Protein AF-A0A1Z4LHR1-F1 (afdb_monomer_lite)

Foldseek 3Di:
DFDDPPVFWTFDAFPADDLFWTKTWTFRPVDPVRAIKIKIKGDPPQPAVLSVVLVVVQLVLLVLLADDPQEWHFDDWDDDPNMTMTITHDFAFAFQVVVLAAPAADDPVVLLQLLLLVLVVLLSSVVSVAAQLADDRRQWGQHPPPRGTHGHDRPSPQVCCQFDQPSVNDGHGFQRDHPPQLQAVCSSVVNDAQLRNLQSSLQVSLSNFQSHHNVRFDADPPQRQTDRPVSGDDDPQVVVLSSQSNGNDSVSHDRHSVVSSVSSVVVVPPDDDDDDDDDDDDDDDDDDDDDDDDDDDDDDDDDDDDDDDDDDDDDDDDDDDDDDDDDDDDDDDDDDDDDDDDDDDDDDDDDDDDDDDDDDDDDDPPPPDPLADLVAADEFEEEAAPQCVRLLVVLQVVVCVVPVSYHYHYYYPYHVVQLVCQLVVVGQWGKALADDDPVSQVSRPLGKAWAQLFKFFWFKFAAAPPPQAFEAELVRVLCVQLVNDFAQVPPRRCVRPVPDDTDRDTEAEEEAPDQHRSQQLVLLLSLVSDVCSCVPQRGGSDTDGNHHDHFHHLVRSLVCRHVDHNYIYIHTQLSCVVSVTRTYQYQAPVRAGEDGALVLQCVQQVPDDQDLSRGDRQRGGDDRHHDGGMTTMTMMHGLEDPRQSSLQSQLVSLLSSLAVSLVCQRVSRIHRDDPVSSVSSLVSSCSSHPSNRRDDDDD

Structure (mmCIF, N/CA/C/O backbone):
data_AF-A0A1Z4LHR1-F1
#
_entry.id   AF-A0A1Z4LHR1-F1
#
loop_
_atom_site.group_PDB
_atom_site.id
_atom_site.type_symbol
_atom_site.label_atom_id
_atom_site.label_alt_id
_atom_site.label_comp_id
_atom_site.label_asym_id
_atom_site.label_entity_id
_atom_site.label_seq_id
_atom_site.pdbx_PDB_ins_code
_atom_site.Cartn_x
_atom_site.Cartn_y
_atom_site.Cartn_z
_atom_site.occupancy
_atom_site.B_iso_or_equiv
_atom_site.auth_seq_id
_atom_site.auth_comp_id
_atom_site.auth_asym_id
_atom_site.auth_atom_id
_atom_site.pdbx_PDB_model_num
ATOM 1 N N . MET A 1 1 ? -17.992 -17.260 28.836 1.00 47.03 1 MET A N 1
ATOM 2 C CA . MET A 1 1 ? -17.401 -18.471 29.444 1.00 47.03 1 MET A CA 1
ATOM 3 C C . MET A 1 1 ? -15.898 -18.285 29.446 1.00 47.03 1 MET A C 1
ATOM 5 O O . MET A 1 1 ? -15.394 -17.711 28.490 1.00 47.03 1 MET A O 1
ATOM 9 N N . VAL A 1 2 ? -15.216 -18.661 30.526 1.00 59.09 2 VAL A N 1
ATOM 10 C CA . VAL A 1 2 ? -13.750 -18.605 30.594 1.00 59.09 2 VAL A CA 1
ATOM 11 C C . VAL A 1 2 ? -13.215 -19.824 29.848 1.00 59.09 2 VAL A C 1
ATOM 13 O O . VAL A 1 2 ? -13.623 -20.942 30.155 1.00 59.09 2 VAL A O 1
ATOM 16 N N . THR A 1 3 ? -12.370 -19.612 28.843 1.00 84.75 3 THR A N 1
ATOM 17 C CA . THR A 1 3 ? -11.757 -20.707 28.082 1.00 84.75 3 THR A CA 1
ATOM 18 C C . THR A 1 3 ? -10.528 -21.199 28.838 1.00 84.75 3 THR A C 1
ATOM 20 O O . THR A 1 3 ? -9.599 -20.426 29.081 1.00 84.75 3 THR A O 1
ATOM 23 N N . THR A 1 4 ? -10.515 -22.475 29.216 1.00 90.69 4 THR A N 1
ATOM 24 C CA . THR A 1 4 ? -9.356 -23.125 29.840 1.00 90.69 4 THR A CA 1
ATOM 25 C C . THR A 1 4 ? -8.758 -24.116 28.855 1.00 90.69 4 THR A C 1
ATOM 27 O O . THR A 1 4 ? -9.409 -25.095 28.511 1.00 90.69 4 THR A O 1
ATOM 30 N N . LEU A 1 5 ? -7.521 -23.867 28.431 1.00 92.44 5 LEU A N 1
ATOM 31 C CA . LEU A 1 5 ? -6.803 -24.719 27.487 1.00 92.44 5 LEU A CA 1
ATOM 32 C C . LEU A 1 5 ? -6.092 -25.843 28.235 1.00 92.44 5 LEU A C 1
ATOM 34 O O . LEU A 1 5 ? -5.434 -25.585 29.255 1.00 92.44 5 LEU A O 1
ATOM 38 N N . VAL A 1 6 ? -6.235 -27.076 27.747 1.00 92.44 6 VAL A N 1
ATOM 39 C CA . VAL A 1 6 ? -5.680 -28.320 28.315 1.00 92.44 6 VAL A CA 1
ATOM 40 C C . VAL A 1 6 ? -5.879 -28.454 29.832 1.00 92.44 6 VAL A C 1
ATOM 42 O O . VAL A 1 6 ? -5.035 -28.994 30.548 1.00 92.44 6 VAL A O 1
ATOM 45 N N . GLY A 1 7 ? -6.976 -27.893 30.355 1.00 91.25 7 GLY A N 1
ATOM 46 C CA . GLY A 1 7 ? -7.283 -27.858 31.790 1.00 91.25 7 GLY A CA 1
ATOM 47 C C . GLY A 1 7 ? -6.279 -27.083 32.661 1.00 91.25 7 GLY A C 1
ATOM 48 O O . GLY A 1 7 ? -6.343 -27.186 33.884 1.00 91.25 7 GLY A O 1
ATOM 49 N N . ARG A 1 8 ? -5.349 -26.321 32.065 1.00 95.81 8 ARG A N 1
ATOM 50 C CA . ARG A 1 8 ? -4.222 -25.679 32.766 1.00 95.81 8 ARG A CA 1
ATOM 51 C C . ARG A 1 8 ? -4.086 -24.185 32.510 1.00 95.81 8 ARG A C 1
ATOM 53 O O . ARG A 1 8 ? -3.710 -23.461 33.428 1.00 95.81 8 ARG A O 1
ATOM 60 N N . TYR A 1 9 ? -4.339 -23.717 31.293 1.00 96.88 9 TYR A N 1
ATOM 61 C CA . TYR A 1 9 ? -4.127 -22.315 30.938 1.00 96.88 9 TYR A CA 1
ATOM 62 C C . TYR A 1 9 ? -5.469 -21.606 30.809 1.00 96.88 9 TYR A C 1
ATOM 64 O O . TYR A 1 9 ? -6.194 -21.782 29.835 1.00 96.88 9 TYR A O 1
ATOM 72 N N . GLU A 1 10 ? -5.817 -20.817 31.819 1.00 96.56 10 GLU A N 1
ATOM 73 C CA . GLU A 1 10 ? -7.047 -20.034 31.852 1.00 96.56 10 GLU A CA 1
ATOM 74 C C . GLU A 1 10 ? -6.847 -18.723 31.084 1.00 96.56 10 GLU A C 1
ATOM 76 O O . GLU A 1 10 ? -6.114 -17.845 31.544 1.00 96.56 10 GLU A O 1
ATOM 81 N N . VAL A 1 11 ? -7.472 -18.585 29.911 1.00 95.00 11 VAL A N 1
ATOM 82 C CA . VAL A 1 11 ? -7.367 -17.379 29.079 1.00 95.00 11 VAL A CA 1
ATOM 83 C C . VAL A 1 11 ? -8.087 -16.217 29.759 1.00 95.00 11 VAL A C 1
ATOM 85 O O . VAL A 1 11 ? -9.282 -16.289 30.044 1.00 95.00 11 VAL A O 1
ATOM 88 N N . THR A 1 12 ? -7.362 -15.124 29.993 1.00 92.25 12 THR A N 1
ATOM 89 C CA . THR A 1 12 ? -7.877 -13.936 30.685 1.00 92.25 12 THR A CA 1
ATOM 90 C C . THR A 1 12 ? -8.167 -12.779 29.739 1.00 92.25 12 THR A C 1
ATOM 92 O O . THR A 1 12 ? -9.112 -12.028 29.973 1.00 92.25 12 THR A O 1
ATOM 95 N N . GLN A 1 13 ? -7.371 -12.616 28.680 1.00 89.88 13 GLN A N 1
ATOM 96 C CA . GLN A 1 13 ? -7.491 -11.495 27.750 1.00 89.88 13 GLN A CA 1
ATOM 97 C C . GLN A 1 13 ? -6.881 -11.844 26.388 1.00 89.88 13 GLN A C 1
ATOM 99 O O . GLN A 1 13 ? -5.883 -12.551 26.313 1.00 89.88 13 GLN A O 1
ATOM 104 N N . THR A 1 14 ? -7.431 -11.303 25.300 1.00 88.69 14 THR A N 1
ATOM 105 C CA . THR A 1 14 ? -6.747 -11.305 23.994 1.00 88.69 14 THR A CA 1
ATOM 106 C C . THR A 1 14 ? -5.782 -10.119 23.932 1.00 88.69 14 THR A C 1
ATOM 108 O O . THR A 1 14 ? -6.211 -8.980 24.106 1.00 88.69 14 THR A O 1
ATOM 111 N N . LEU A 1 15 ? -4.489 -10.374 23.715 1.00 77.69 15 LEU A N 1
ATOM 112 C CA . LEU A 1 15 ? -3.447 -9.339 23.623 1.00 77.69 15 LEU A CA 1
ATOM 113 C C . LEU A 1 15 ? -3.298 -8.781 22.202 1.00 77.69 15 LEU A C 1
ATOM 115 O O . LEU A 1 15 ? -2.866 -7.646 22.030 1.00 77.69 15 LEU A O 1
ATOM 119 N N . GLY A 1 16 ? -3.658 -9.567 21.188 1.00 70.94 16 GLY A N 1
ATOM 120 C CA . GLY A 1 16 ? -3.578 -9.181 19.782 1.00 70.94 16 GLY A CA 1
ATOM 121 C C . GLY A 1 16 ? -3.534 -10.403 18.869 1.00 70.94 16 GLY A C 1
ATOM 122 O O . GLY A 1 16 ? -3.797 -11.522 19.302 1.00 70.94 16 GLY A O 1
ATOM 123 N N . GLY A 1 17 ? -3.194 -10.211 17.597 1.00 61.56 17 GLY A N 1
ATOM 124 C CA . GLY A 1 17 ? -3.013 -11.322 16.665 1.00 61.56 17 GLY A CA 1
ATOM 125 C C . GLY A 1 17 ? -2.578 -10.859 15.280 1.00 61.56 17 GLY A C 1
ATOM 126 O O . GLY A 1 17 ? -3.070 -9.856 14.770 1.00 61.56 17 GLY A O 1
ATOM 127 N N . GLY A 1 18 ? -1.649 -11.598 14.675 1.00 56.09 18 GLY A N 1
ATOM 128 C CA . GLY A 1 18 ? -1.253 -11.410 13.280 1.00 56.09 18 GLY A CA 1
ATOM 129 C C . GLY A 1 18 ? -2.184 -12.148 12.311 1.00 56.09 18 GLY A C 1
ATOM 130 O O . GLY A 1 18 ? -3.226 -12.691 12.697 1.00 56.09 18 GLY A O 1
ATOM 131 N N . GLY A 1 19 ? -1.775 -12.221 11.040 1.00 53.41 19 GLY A N 1
ATOM 132 C CA . GLY A 1 19 ? -2.519 -12.939 9.995 1.00 53.41 19 GLY A CA 1
ATOM 133 C C . GLY A 1 19 ? -2.696 -14.442 10.256 1.00 53.41 19 GLY A C 1
ATOM 134 O O . GLY A 1 19 ? -3.672 -15.018 9.795 1.00 53.41 19 GLY A O 1
ATOM 135 N N . PHE A 1 20 ? -1.812 -15.065 11.048 1.00 67.75 20 PHE A N 1
ATOM 136 C CA . PHE A 1 20 ? -1.759 -16.529 11.207 1.00 67.75 20 PHE A CA 1
ATOM 137 C C . PHE A 1 20 ? -1.964 -17.021 12.642 1.00 67.75 20 PHE A C 1
ATOM 139 O O . PHE A 1 20 ? -2.327 -18.176 12.829 1.00 67.75 20 PHE A O 1
ATOM 146 N N . ALA A 1 21 ? -1.787 -16.167 13.653 1.00 78.81 21 ALA A N 1
ATOM 147 C CA . ALA A 1 21 ? -1.918 -16.549 15.058 1.00 78.81 21 ALA A CA 1
ATOM 148 C C . ALA A 1 21 ? -2.641 -15.474 15.878 1.00 78.81 21 ALA A C 1
ATOM 150 O O . ALA A 1 21 ? -2.547 -14.281 15.578 1.00 78.81 21 ALA A O 1
ATOM 151 N N . ILE A 1 22 ? -3.350 -15.914 16.913 1.00 82.38 22 ILE A N 1
ATOM 152 C CA . ILE A 1 22 ? -3.988 -15.085 17.936 1.00 82.38 22 ILE A CA 1
ATOM 153 C C . ILE A 1 22 ? -3.164 -15.221 19.215 1.00 82.38 22 ILE A C 1
ATOM 155 O O . ILE A 1 22 ? -2.778 -16.325 19.588 1.00 82.38 22 ILE A O 1
ATOM 159 N N . THR A 1 23 ? -2.888 -14.109 19.884 1.00 88.81 23 THR A N 1
ATOM 160 C CA . THR A 1 23 ? -2.094 -14.069 21.112 1.00 88.81 23 THR A CA 1
ATOM 161 C C . THR A 1 23 ? -2.987 -13.698 22.287 1.00 88.81 23 THR A C 1
ATOM 163 O O . THR A 1 23 ? -3.640 -12.652 22.291 1.00 88.81 23 THR A O 1
ATOM 166 N N . TYR A 1 24 ? -2.974 -14.531 23.318 1.00 93.69 24 TYR A N 1
ATOM 167 C CA . TYR A 1 24 ? -3.728 -14.364 24.549 1.00 93.69 24 TYR A CA 1
ATOM 168 C C . TYR A 1 24 ? -2.804 -14.187 25.750 1.00 93.69 24 TYR A C 1
ATOM 170 O O . TYR A 1 24 ? -1.696 -14.718 25.796 1.00 93.69 24 TYR A O 1
ATOM 178 N N . LEU A 1 25 ? -3.308 -13.483 26.754 1.00 95.12 25 LEU A N 1
ATOM 179 C CA . LEU A 1 25 ? -2.841 -13.557 28.125 1.00 95.12 25 LEU A CA 1
ATOM 180 C C . LEU A 1 25 ? -3.617 -14.674 28.825 1.00 95.12 25 LEU A C 1
ATOM 182 O O . LEU A 1 25 ? -4.843 -14.744 28.709 1.00 95.12 25 LEU A O 1
ATOM 186 N N . ALA A 1 26 ? -2.914 -15.529 29.558 1.00 96.88 26 ALA A N 1
ATOM 187 C CA . ALA A 1 26 ? -3.519 -16.605 30.330 1.00 96.88 26 ALA A CA 1
ATOM 188 C C . ALA A 1 26 ? -2.854 -16.761 31.702 1.00 96.88 26 ALA A C 1
ATOM 190 O O . ALA A 1 26 ? -1.728 -16.313 31.918 1.00 96.88 26 ALA A O 1
ATOM 191 N N . ARG A 1 27 ? -3.542 -17.417 32.637 1.00 96.88 27 ARG A N 1
ATOM 192 C CA . ARG A 1 27 ? -2.988 -17.859 33.926 1.00 96.88 27 ARG A CA 1
ATOM 193 C C . ARG A 1 27 ? -2.750 -19.360 33.895 1.00 96.88 27 ARG A C 1
ATOM 195 O O . ARG A 1 27 ? -3.648 -20.114 33.533 1.00 96.88 27 ARG A O 1
ATOM 202 N N . ASP A 1 28 ? -1.577 -19.801 34.334 1.00 96.88 28 ASP A N 1
ATOM 203 C CA . ASP A 1 28 ? -1.317 -21.223 34.577 1.00 96.88 28 ASP A CA 1
ATOM 204 C C . ASP A 1 28 ? -1.930 -21.637 35.923 1.00 96.88 28 ASP A C 1
ATOM 206 O O . ASP A 1 28 ? -1.317 -21.468 36.977 1.00 96.88 28 ASP A O 1
ATOM 210 N N . ILE A 1 29 ? -3.160 -22.152 35.906 1.00 96.25 29 ILE A N 1
ATOM 211 C CA . ILE A 1 29 ? -3.931 -22.453 37.123 1.00 96.25 29 ILE A CA 1
ATOM 212 C C . ILE A 1 29 ? -3.439 -23.696 37.876 1.00 96.25 29 ILE A C 1
ATOM 214 O O . ILE A 1 29 ? -3.875 -23.922 39.005 1.00 96.25 29 ILE A O 1
ATOM 218 N N . MET A 1 30 ? -2.526 -24.474 37.283 1.00 95.12 30 MET A N 1
ATOM 219 C CA . MET A 1 30 ? -1.941 -25.664 37.911 1.00 95.12 30 MET A CA 1
ATOM 220 C C . MET A 1 30 ? -0.725 -25.331 38.782 1.00 95.12 30 MET A C 1
ATOM 222 O O . MET A 1 30 ? -0.339 -26.133 39.632 1.00 95.12 30 MET A O 1
ATOM 226 N N . GLN A 1 31 ? -0.121 -24.153 38.607 1.00 92.25 31 GLN A N 1
ATOM 227 C CA . GLN A 1 31 ? 0.936 -23.677 39.496 1.00 92.25 31 GLN A CA 1
ATOM 228 C C . GLN A 1 31 ? 0.345 -22.939 40.711 1.00 92.25 31 GLN A C 1
ATOM 230 O O . GLN A 1 31 ? -0.570 -22.130 40.540 1.00 92.25 31 GLN A O 1
ATOM 235 N N . PRO A 1 32 ? 0.890 -23.119 41.934 1.00 93.31 32 PRO A N 1
ATOM 236 C CA . PRO A 1 32 ? 0.360 -22.476 43.142 1.00 93.31 32 PRO A CA 1
ATOM 237 C C . PRO A 1 32 ? 0.268 -20.947 43.057 1.00 93.31 32 PRO A C 1
ATOM 239 O O . PRO A 1 32 ? -0.684 -20.354 43.558 1.00 93.31 32 PRO A O 1
ATOM 242 N N . SER A 1 33 ? 1.244 -20.310 42.405 1.00 93.50 33 SER A N 1
ATOM 243 C CA . SER A 1 33 ? 1.299 -18.855 42.219 1.00 93.50 33 SER A CA 1
ATOM 244 C C . SER A 1 33 ? 0.379 -18.338 41.111 1.00 93.50 33 SER A C 1
ATOM 246 O O . SER A 1 33 ? 0.192 -17.128 41.007 1.00 93.50 33 SER A O 1
ATOM 248 N N . LYS A 1 34 ? -0.193 -19.231 40.291 1.00 95.31 34 LYS A N 1
ATOM 249 C CA . LYS A 1 34 ? -1.009 -18.911 39.112 1.00 95.31 34 LYS A CA 1
ATOM 250 C C . LYS A 1 34 ? -0.374 -17.836 38.215 1.00 95.31 34 LYS A C 1
ATOM 252 O O . LYS A 1 34 ? -1.007 -16.803 37.967 1.00 95.31 34 LYS A O 1
ATOM 257 N N . PRO A 1 35 ? 0.883 -18.033 37.771 1.00 96.25 35 PRO A N 1
ATOM 258 C CA . PRO A 1 35 ? 1.620 -17.020 37.036 1.00 96.25 35 PRO A CA 1
ATOM 259 C C . PRO A 1 35 ? 0.938 -16.712 35.701 1.00 96.25 35 PRO A C 1
ATOM 261 O O . PRO A 1 35 ? 0.300 -17.577 35.090 1.00 96.25 35 PRO A O 1
ATOM 264 N N . LEU A 1 36 ? 1.090 -15.467 35.251 1.00 96.75 36 LEU A N 1
ATOM 265 C CA . LEU A 1 36 ? 0.673 -15.063 33.914 1.00 96.75 36 LEU A CA 1
ATOM 266 C C . LEU A 1 36 ? 1.625 -15.648 32.866 1.00 96.75 36 LEU A C 1
ATOM 268 O O . LEU A 1 36 ? 2.833 -15.740 33.074 1.00 96.75 36 LEU A O 1
ATOM 272 N N . CYS A 1 37 ? 1.063 -16.016 31.724 1.00 96.81 37 CYS A N 1
ATOM 273 C CA . CYS A 1 37 ? 1.776 -16.504 30.554 1.00 96.81 37 CYS A CA 1
ATOM 274 C C . CYS A 1 37 ? 1.120 -15.963 29.283 1.00 96.81 37 CYS A C 1
ATOM 276 O O . CYS A 1 37 ? -0.039 -15.535 29.289 1.00 96.81 37 CYS A O 1
ATOM 278 N N . VAL A 1 38 ? 1.875 -15.969 28.191 1.00 95.62 38 VAL A N 1
ATOM 279 C CA . VAL A 1 38 ? 1.365 -15.638 26.863 1.00 95.62 38 VAL A CA 1
ATOM 280 C C . VAL A 1 38 ? 1.083 -16.937 26.130 1.00 95.62 38 VAL A C 1
ATOM 282 O O . VAL A 1 38 ? 1.958 -17.793 26.034 1.00 95.62 38 VAL A O 1
ATOM 285 N N . VAL A 1 39 ? -0.126 -17.073 25.598 1.00 95.00 39 VAL A N 1
ATOM 286 C CA . VAL A 1 39 ? -0.531 -18.203 24.763 1.00 95.00 39 VAL A CA 1
ATOM 287 C C . VAL A 1 39 ? -0.716 -17.705 23.342 1.00 95.00 39 VAL A C 1
ATOM 289 O O . VAL A 1 39 ? -1.621 -16.922 23.068 1.00 95.00 39 VAL A O 1
ATOM 292 N N . LYS A 1 40 ? 0.119 -18.169 22.423 1.00 91.56 40 LYS A N 1
ATOM 293 C CA . LYS A 1 40 ? -0.097 -18.000 20.989 1.00 91.56 40 LYS A CA 1
ATOM 294 C C . LYS A 1 40 ? -0.853 -19.209 20.470 1.00 91.56 40 LYS A C 1
ATOM 296 O O . LYS A 1 40 ? -0.412 -20.332 20.675 1.00 91.56 40 LYS A O 1
ATOM 301 N N . GLN A 1 41 ? -1.965 -18.976 19.797 1.00 91.19 41 GLN A N 1
ATOM 302 C CA . GLN A 1 41 ? -2.765 -19.982 19.113 1.00 91.19 41 GLN A CA 1
ATOM 303 C C . GLN A 1 41 ? -2.626 -19.768 17.610 1.00 91.19 41 GLN A C 1
ATOM 305 O O . GLN A 1 41 ? -2.901 -18.668 17.126 1.00 91.19 41 GLN A O 1
ATOM 310 N N . LEU A 1 42 ? -2.264 -20.801 16.855 1.00 86.31 42 LEU A N 1
ATOM 311 C CA . LEU A 1 42 ? -2.423 -20.770 15.406 1.00 86.31 42 LEU A CA 1
ATOM 312 C C . LEU A 1 42 ? -3.918 -20.661 15.075 1.00 86.31 42 LEU A C 1
ATOM 314 O O . LEU A 1 42 ? -4.721 -21.415 15.620 1.00 86.31 42 LEU A O 1
ATOM 318 N N . ARG A 1 43 ? -4.307 -19.708 14.219 1.00 79.25 43 ARG A N 1
ATOM 319 C CA . ARG A 1 43 ? -5.723 -19.460 13.910 1.00 79.25 43 ARG A CA 1
ATOM 320 C C . ARG A 1 43 ? -6.418 -20.763 13.467 1.00 79.25 43 ARG A C 1
ATOM 322 O O . ARG A 1 43 ? -5.846 -21.481 12.645 1.00 79.25 43 ARG A O 1
ATOM 329 N N . PRO A 1 44 ? -7.649 -21.032 13.940 1.00 69.38 44 PRO A N 1
ATOM 330 C CA . PRO A 1 44 ? -8.417 -22.192 13.495 1.00 69.38 44 PRO A CA 1
ATOM 331 C C . PRO A 1 44 ? -8.542 -22.242 11.964 1.00 69.38 44 PRO A C 1
ATOM 333 O O . PRO A 1 44 ? -8.632 -21.196 11.315 1.00 69.38 44 PRO A O 1
ATOM 336 N N . ASN A 1 45 ? -8.565 -23.451 11.393 1.00 65.50 45 ASN A N 1
ATOM 337 C CA . ASN A 1 45 ? -8.615 -23.734 9.947 1.00 65.50 45 ASN A CA 1
ATOM 338 C C . ASN A 1 45 ? -7.339 -23.395 9.144 1.00 65.50 45 ASN A C 1
ATOM 340 O O . ASN A 1 45 ? -7.349 -23.461 7.913 1.00 65.50 45 ASN A O 1
ATOM 344 N N . GLN A 1 46 ? -6.223 -23.067 9.803 1.00 68.56 46 GLN A N 1
ATOM 345 C CA . GLN A 1 46 ? -4.912 -22.928 9.157 1.00 68.56 46 GLN A CA 1
ATOM 346 C C . GLN A 1 46 ? -4.203 -24.286 9.058 1.00 68.56 46 GLN A C 1
ATOM 348 O O . GLN A 1 46 ? -3.291 -24.591 9.821 1.00 68.56 46 GLN A O 1
ATOM 353 N N . ASN A 1 47 ? -4.607 -25.099 8.082 1.00 69.31 47 ASN A N 1
ATOM 354 C CA . ASN A 1 47 ? -4.138 -26.489 7.960 1.00 69.31 47 ASN A CA 1
ATOM 355 C C . ASN A 1 47 ? -2.948 -26.659 7.008 1.00 69.31 47 ASN A C 1
ATOM 357 O O . ASN A 1 47 ? -2.519 -27.773 6.713 1.00 69.31 47 ASN A O 1
ATOM 361 N N . HIS A 1 48 ? -2.427 -25.556 6.477 1.00 71.12 48 HIS A N 1
ATOM 362 C CA . HIS A 1 48 ? -1.384 -25.622 5.476 1.00 71.12 48 HIS A CA 1
ATOM 363 C C . HIS A 1 48 ? -0.047 -26.082 6.103 1.00 71.12 48 HIS A C 1
ATOM 365 O O . HIS A 1 48 ? 0.446 -25.400 7.007 1.00 71.12 48 HIS A O 1
ATOM 371 N N . PRO A 1 49 ? 0.608 -27.155 5.604 1.00 75.62 49 PRO A N 1
ATOM 372 C CA . PRO A 1 49 ? 1.797 -27.736 6.237 1.00 75.62 49 PRO A CA 1
ATOM 373 C C . PRO A 1 49 ? 2.920 -26.735 6.511 1.00 75.62 49 PRO A C 1
ATOM 375 O O . PRO A 1 49 ? 3.508 -26.747 7.585 1.00 75.62 49 PRO A O 1
ATOM 378 N N . ARG A 1 50 ? 3.167 -25.787 5.594 1.00 69.00 50 ARG A N 1
ATOM 379 C CA . ARG A 1 50 ? 4.195 -24.753 5.821 1.00 69.00 50 ARG A CA 1
ATOM 380 C C . ARG A 1 50 ? 3.854 -23.838 6.999 1.00 69.00 50 ARG A C 1
ATOM 382 O O . ARG A 1 50 ? 4.763 -23.411 7.694 1.00 69.00 50 ARG A O 1
ATOM 389 N N . VAL A 1 51 ? 2.576 -23.522 7.224 1.00 70.31 51 VAL A N 1
ATOM 390 C CA . VAL A 1 51 ? 2.155 -22.662 8.346 1.00 70.31 51 VAL A CA 1
ATOM 391 C C . VAL A 1 51 ? 2.390 -23.355 9.668 1.00 70.31 51 VAL A C 1
ATOM 393 O O . VAL A 1 51 ? 2.976 -22.766 10.573 1.00 70.31 51 VAL A O 1
ATOM 396 N N . ILE A 1 52 ? 1.985 -24.618 9.728 1.00 81.81 52 ILE A N 1
ATOM 397 C CA . ILE A 1 52 ? 2.217 -25.494 10.868 1.00 81.81 52 ILE A CA 1
ATOM 398 C C . ILE A 1 52 ? 3.724 -25.609 11.135 1.00 81.81 52 ILE A C 1
ATOM 400 O O . ILE A 1 52 ? 4.162 -25.361 12.254 1.00 81.81 52 ILE A O 1
ATOM 404 N N . ASP A 1 53 ? 4.536 -25.875 10.106 1.00 81.00 53 ASP A N 1
ATOM 405 C CA . ASP A 1 53 ? 5.995 -25.951 10.229 1.00 81.00 53 ASP A CA 1
ATOM 406 C C . ASP A 1 53 ? 6.610 -24.649 10.757 1.00 81.00 53 ASP A C 1
ATOM 408 O O . ASP A 1 53 ? 7.529 -24.692 11.571 1.00 81.00 53 ASP A O 1
ATOM 412 N N . PHE A 1 54 ? 6.140 -23.480 10.311 1.00 74.19 54 PHE A N 1
ATOM 413 C CA . PHE A 1 54 ? 6.656 -22.192 10.786 1.00 74.19 54 PHE A CA 1
ATOM 414 C C . PHE A 1 54 ? 6.260 -21.886 12.224 1.00 74.19 54 PHE A C 1
ATOM 416 O O . PHE A 1 54 ? 7.093 -21.395 12.985 1.00 74.19 54 PHE A O 1
ATOM 423 N N . PHE A 1 55 ? 5.022 -22.200 12.597 1.00 83.50 55 PHE A N 1
ATOM 424 C CA . PHE A 1 55 ? 4.565 -22.082 13.974 1.00 83.50 55 PHE A CA 1
ATOM 425 C C . PHE A 1 55 ? 5.399 -22.992 14.887 1.00 83.50 55 PHE A C 1
ATOM 427 O O . PHE A 1 55 ? 6.015 -22.526 15.842 1.00 83.50 55 PHE A O 1
ATOM 434 N N . ASN A 1 56 ? 5.568 -24.260 14.505 1.00 86.56 56 ASN A N 1
ATOM 435 C CA . ASN A 1 56 ? 6.409 -25.216 15.228 1.00 86.56 56 ASN A CA 1
ATOM 436 C C . ASN A 1 56 ? 7.887 -24.789 15.280 1.00 86.56 56 ASN A C 1
ATOM 438 O O . ASN A 1 56 ? 8.560 -25.012 16.287 1.00 86.56 56 ASN A O 1
ATOM 442 N N . LYS A 1 57 ? 8.410 -24.143 14.226 1.00 85.19 57 LYS A N 1
ATOM 443 C CA . LYS A 1 57 ? 9.775 -23.587 14.217 1.00 85.19 57 LYS A CA 1
ATOM 444 C C . LYS A 1 57 ? 9.970 -22.509 15.277 1.00 85.19 57 LYS A C 1
ATOM 446 O O . LYS A 1 57 ? 11.066 -22.431 15.819 1.00 85.19 57 LYS A O 1
ATOM 451 N N . GLU A 1 58 ? 8.964 -21.689 15.578 1.00 86.38 58 GLU A N 1
ATOM 452 C CA . GLU A 1 58 ? 9.074 -20.684 16.643 1.00 86.38 58 GLU A CA 1
ATOM 453 C C . GLU A 1 58 ? 9.293 -21.356 18.006 1.00 86.38 58 GLU A C 1
ATOM 455 O O . GLU A 1 58 ? 10.248 -21.022 18.711 1.00 86.38 58 GLU A O 1
ATOM 460 N N . ALA A 1 59 ? 8.489 -22.376 18.326 1.00 89.94 59 ALA A N 1
ATOM 461 C CA . ALA A 1 59 ? 8.673 -23.181 19.533 1.00 89.94 59 ALA A CA 1
ATOM 462 C C . ALA A 1 59 ? 10.057 -23.849 19.561 1.00 89.94 59 ALA A C 1
ATOM 464 O O . ALA A 1 59 ? 10.773 -23.739 20.553 1.00 89.94 59 ALA A O 1
ATOM 465 N N . ALA A 1 60 ? 10.473 -24.467 18.450 1.00 91.25 60 ALA A N 1
ATOM 466 C CA . ALA A 1 60 ? 11.774 -25.126 18.339 1.00 91.25 60 ALA A CA 1
ATOM 467 C C . ALA A 1 60 ? 12.956 -24.150 18.492 1.00 91.25 60 ALA A C 1
ATOM 469 O O . ALA A 1 60 ? 13.995 -24.513 19.041 1.00 91.25 60 ALA A O 1
ATOM 470 N N . ILE A 1 61 ? 12.823 -22.902 18.026 1.00 91.06 61 ILE A N 1
ATOM 471 C CA . ILE A 1 61 ? 13.836 -21.858 18.227 1.00 91.06 61 ILE A CA 1
ATOM 472 C C . ILE A 1 61 ? 13.926 -21.487 19.707 1.00 91.06 61 ILE A C 1
ATOM 474 O O . ILE A 1 61 ? 15.032 -21.454 20.241 1.00 91.06 61 ILE A O 1
ATOM 478 N N . LEU A 1 62 ? 12.798 -21.238 20.378 1.00 92.50 62 LEU A N 1
ATOM 479 C CA . LEU A 1 62 ? 12.795 -20.918 21.809 1.00 92.50 62 LEU A CA 1
ATOM 480 C C . LEU A 1 62 ? 13.343 -22.079 22.649 1.00 92.50 62 LEU A C 1
ATOM 482 O O . LEU A 1 62 ? 14.142 -21.858 23.557 1.00 92.50 62 LEU A O 1
ATOM 486 N N . GLU A 1 63 ? 12.985 -23.317 22.309 1.00 93.31 63 GLU A N 1
ATOM 487 C CA . GLU A 1 63 ? 13.537 -24.521 22.933 1.00 93.31 63 GLU A CA 1
ATOM 488 C C . GLU A 1 63 ? 15.058 -24.610 22.735 1.00 93.31 63 GLU A C 1
ATOM 490 O O . GLU A 1 63 ? 15.798 -24.806 23.700 1.00 93.31 63 GLU A O 1
ATOM 495 N N . LYS A 1 64 ? 15.541 -24.382 21.505 1.00 92.88 64 LYS A N 1
ATOM 496 C CA . LYS A 1 64 ? 16.973 -24.369 21.171 1.00 92.88 64 LYS A CA 1
ATOM 497 C C . LYS A 1 64 ? 17.746 -23.276 21.914 1.00 92.88 64 LYS A C 1
ATOM 499 O O . LYS A 1 64 ? 18.890 -23.503 22.302 1.00 92.88 64 LYS A O 1
ATOM 504 N N . LEU A 1 65 ? 17.160 -22.089 22.067 1.00 92.25 65 LEU A N 1
ATOM 505 C CA . LEU A 1 65 ? 17.780 -20.953 22.758 1.00 92.25 65 LEU A CA 1
ATOM 506 C C . LEU A 1 65 ? 17.775 -21.131 24.284 1.00 92.25 65 LEU A C 1
ATOM 508 O O . LEU A 1 65 ? 18.662 -20.610 24.962 1.00 92.25 65 LEU A O 1
ATOM 512 N N . GLY A 1 66 ? 16.824 -21.897 24.822 1.00 92.06 66 GLY A N 1
ATOM 513 C CA . GLY A 1 66 ? 16.742 -22.223 26.240 1.00 92.06 66 GLY A CA 1
ATOM 514 C C . GLY A 1 66 ? 16.461 -21.004 27.122 1.00 92.06 66 GLY A C 1
ATOM 515 O O . GLY A 1 66 ? 15.758 -20.072 26.738 1.00 92.06 66 GLY A O 1
ATOM 516 N N . LYS A 1 67 ? 16.989 -21.015 28.352 1.00 92.75 67 LYS A N 1
ATOM 517 C CA . LYS A 1 67 ? 16.805 -19.910 29.306 1.00 92.75 67 LYS A CA 1
ATOM 518 C C . LYS A 1 67 ? 17.792 -18.779 29.029 1.00 92.75 67 LYS A C 1
ATOM 520 O O . LYS A 1 67 ? 19.002 -18.991 29.081 1.00 92.75 67 LYS A O 1
ATOM 525 N N . HIS A 1 68 ? 17.276 -17.567 28.846 1.00 95.19 68 HIS A N 1
ATOM 526 C CA . HIS A 1 68 ? 18.077 -16.354 28.700 1.00 95.19 68 HIS A CA 1
ATOM 527 C C . HIS A 1 68 ? 17.364 -15.161 29.366 1.00 95.19 68 HIS A C 1
ATOM 529 O O . HIS A 1 68 ? 16.155 -15.027 29.213 1.00 95.19 68 HIS A O 1
ATOM 535 N N . PRO A 1 69 ? 18.069 -14.249 30.063 1.00 93.88 69 PRO A N 1
ATOM 536 C CA . PRO A 1 69 ? 17.456 -13.148 30.827 1.00 93.88 69 PRO A CA 1
ATOM 53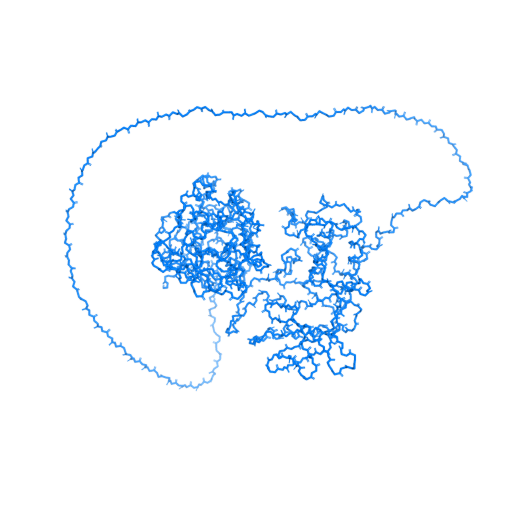7 C C . PRO A 1 69 ? 16.766 -12.053 29.990 1.00 93.88 69 PRO A C 1
ATOM 539 O O . PRO A 1 69 ? 16.340 -11.051 30.553 1.00 93.88 69 PRO A O 1
ATOM 542 N N . GLN A 1 70 ? 16.714 -12.200 28.665 1.00 96.19 70 GLN A N 1
ATOM 543 C CA . GLN A 1 70 ? 16.135 -11.238 27.713 1.00 96.19 70 GLN A CA 1
ATOM 544 C C . GLN A 1 70 ? 15.350 -11.939 26.588 1.00 96.19 70 GLN A C 1
ATOM 546 O O . GLN A 1 70 ? 15.076 -11.335 25.555 1.00 96.19 70 GLN A O 1
ATOM 551 N N . ILE A 1 71 ? 15.037 -13.229 26.746 1.00 95.88 71 ILE A N 1
ATOM 552 C CA . ILE A 1 71 ? 14.232 -14.010 25.797 1.00 95.88 71 ILE A CA 1
ATOM 553 C C . ILE A 1 71 ? 13.153 -14.718 26.620 1.00 95.88 71 ILE A C 1
ATOM 555 O O . ILE A 1 71 ? 13.516 -15.373 27.598 1.00 95.88 71 ILE A O 1
ATOM 559 N N . PRO A 1 72 ? 11.860 -14.609 26.265 1.00 94.94 72 PRO A N 1
ATOM 560 C CA . PRO A 1 72 ? 10.804 -15.313 26.983 1.00 94.94 72 PRO A CA 1
ATOM 561 C C . PRO A 1 72 ? 11.043 -16.822 26.987 1.00 94.94 72 PRO A C 1
ATOM 563 O O . PRO A 1 72 ? 11.318 -17.418 25.944 1.00 94.94 72 PRO A O 1
ATOM 566 N N . GLN A 1 73 ? 10.897 -17.461 28.146 1.00 94.69 73 GLN A N 1
ATOM 567 C CA . GLN A 1 73 ? 11.013 -18.914 28.222 1.00 94.69 73 GLN A CA 1
ATOM 568 C C . GLN A 1 73 ? 9.818 -19.607 27.536 1.00 94.69 73 GLN A C 1
ATOM 570 O O . GLN A 1 73 ? 8.667 -19.249 27.788 1.00 94.69 73 GLN A O 1
ATOM 575 N N . LEU A 1 74 ? 10.073 -20.655 26.740 1.00 95.69 74 LEU A N 1
ATOM 576 C CA . LEU A 1 74 ? 9.033 -21.596 26.303 1.00 95.69 74 LEU A CA 1
ATOM 577 C C . LEU A 1 74 ? 8.533 -22.413 27.507 1.00 95.69 74 LEU A C 1
ATOM 579 O O . LEU A 1 74 ? 9.316 -23.083 28.184 1.00 95.69 74 LEU A O 1
ATOM 583 N N . LEU A 1 75 ? 7.230 -22.352 27.780 1.00 95.38 75 LEU A N 1
ATOM 584 C CA . LEU A 1 75 ? 6.580 -23.038 28.901 1.00 95.38 75 LEU A CA 1
ATOM 585 C C . LEU A 1 75 ? 5.862 -24.316 28.463 1.00 95.38 75 LEU A C 1
ATOM 587 O O . LEU A 1 75 ? 5.879 -25.302 29.199 1.00 95.38 75 LEU A O 1
ATOM 591 N N . ALA A 1 76 ? 5.222 -24.295 27.293 1.00 95.25 76 ALA A N 1
ATOM 592 C CA . ALA A 1 76 ? 4.569 -25.459 26.705 1.00 95.25 76 ALA A CA 1
ATOM 593 C C . ALA A 1 76 ? 4.372 -25.290 25.194 1.00 95.25 76 ALA A C 1
ATOM 595 O O . ALA A 1 76 ? 4.296 -24.175 24.682 1.00 95.25 76 ALA A O 1
ATOM 596 N N . HIS A 1 77 ? 4.235 -26.414 24.500 1.00 94.94 77 HIS A N 1
ATOM 597 C CA . HIS A 1 77 ? 3.814 -26.498 23.107 1.00 94.94 77 HIS A CA 1
ATOM 598 C C . HIS A 1 77 ? 2.875 -27.702 22.986 1.00 94.94 77 HIS A C 1
ATOM 600 O O . HIS A 1 77 ? 3.252 -28.803 23.390 1.00 94.94 77 HIS A O 1
ATOM 606 N N . PHE A 1 78 ? 1.639 -27.495 22.533 1.00 94.31 78 PHE A N 1
ATOM 607 C CA . PHE A 1 78 ? 0.621 -28.549 22.502 1.00 94.31 78 PHE A CA 1
ATOM 608 C C . PHE A 1 78 ? -0.429 -28.316 21.414 1.00 94.31 78 PHE A C 1
ATOM 610 O O . PHE A 1 78 ? -0.518 -27.236 20.831 1.00 94.31 78 PHE A O 1
ATOM 617 N N . GLN A 1 79 ? -1.238 -29.346 21.173 1.00 91.56 79 GLN A N 1
ATOM 618 C CA . GLN A 1 79 ? -2.386 -29.316 20.275 1.00 91.56 79 GLN A CA 1
ATOM 619 C C . GLN A 1 79 ? -3.657 -29.663 21.060 1.00 91.56 79 GLN A C 1
ATOM 621 O O . GLN A 1 79 ? -3.651 -30.611 21.843 1.00 91.56 79 GLN A O 1
ATOM 626 N N . GLU A 1 80 ? -4.735 -28.908 20.854 1.00 88.25 80 GLU A N 1
ATOM 627 C CA . GLU A 1 80 ? -6.056 -29.145 21.452 1.00 88.25 80 GLU A CA 1
ATOM 628 C C . GLU A 1 80 ? -7.138 -28.804 20.419 1.00 88.25 80 GLU A C 1
ATOM 630 O O . GLU A 1 80 ? -7.079 -27.742 19.801 1.00 88.25 80 GLU A O 1
ATOM 635 N N . GLU A 1 81 ? -8.091 -29.716 20.193 1.00 82.44 81 GLU A N 1
ATOM 636 C CA . GLU A 1 81 ? -9.191 -29.542 19.221 1.00 82.44 81 GLU A CA 1
ATOM 637 C C . GLU A 1 81 ? -8.711 -29.056 17.834 1.00 82.44 81 GLU A C 1
ATOM 639 O O . GLU A 1 81 ? -9.222 -28.082 17.288 1.00 82.44 81 GLU A O 1
ATOM 644 N N . ASP A 1 82 ? -7.671 -29.702 17.292 1.00 81.38 82 ASP A N 1
ATOM 645 C CA . ASP A 1 82 ? -7.014 -29.365 16.014 1.00 81.38 82 ASP A CA 1
ATOM 646 C C . ASP A 1 82 ? -6.321 -27.992 15.939 1.00 81.38 82 ASP A C 1
ATOM 648 O O . ASP A 1 82 ? -5.779 -27.620 14.899 1.00 81.38 82 ASP A O 1
ATOM 652 N N . ASN A 1 83 ? -6.237 -27.263 17.052 1.00 86.81 83 ASN A N 1
ATOM 653 C CA . ASN A 1 83 ? -5.512 -26.001 17.140 1.00 86.81 83 ASN A CA 1
ATOM 654 C C . ASN A 1 83 ? -4.135 -26.202 17.781 1.00 86.81 83 ASN A C 1
ATOM 656 O O . ASN A 1 83 ? -3.989 -26.958 18.741 1.00 86.81 83 ASN A O 1
ATOM 660 N N . LEU A 1 84 ? -3.126 -25.494 17.269 1.00 91.19 84 LEU A N 1
ATOM 661 C CA . LEU A 1 84 ? -1.758 -25.517 17.794 1.00 91.19 84 LEU A CA 1
ATOM 662 C C . LEU A 1 84 ? -1.508 -24.324 18.713 1.00 91.19 84 LEU A C 1
ATOM 664 O O . LEU A 1 84 ? -1.880 -23.193 18.388 1.00 91.19 84 LEU A O 1
ATOM 668 N N . TYR A 1 85 ? -0.831 -24.574 19.833 1.00 93.88 85 TYR A N 1
ATOM 669 C CA . TYR A 1 85 ? -0.581 -23.581 20.869 1.00 93.88 85 TYR A CA 1
ATOM 670 C C . TYR A 1 85 ? 0.881 -23.564 21.308 1.00 93.88 85 TYR A C 1
ATOM 672 O O . TYR A 1 85 ? 1.470 -24.605 21.595 1.00 93.88 85 TYR A O 1
ATOM 680 N N . ILE A 1 86 ? 1.436 -22.359 21.441 1.00 93.88 86 ILE A N 1
ATOM 681 C CA . ILE A 1 86 ? 2.734 -22.088 22.064 1.00 93.88 86 ILE A CA 1
ATOM 682 C C . ILE A 1 86 ? 2.487 -21.243 23.304 1.00 93.88 86 ILE A C 1
ATOM 684 O O . ILE A 1 86 ? 1.901 -20.164 23.222 1.00 93.88 86 ILE A O 1
ATOM 688 N N . VAL A 1 87 ? 2.951 -21.718 24.453 1.00 95.94 87 VAL A N 1
ATOM 689 C CA . VAL A 1 87 ? 2.886 -20.986 25.716 1.00 95.94 87 VAL A CA 1
ATOM 690 C C . VAL A 1 87 ? 4.277 -20.517 26.086 1.00 95.94 87 VAL A C 1
ATOM 692 O O . VAL A 1 87 ? 5.203 -21.322 26.180 1.00 95.94 87 VAL A O 1
ATOM 695 N N . GLN A 1 88 ? 4.414 -19.224 26.341 1.00 95.69 88 GLN A N 1
ATOM 696 C CA . GLN A 1 88 ? 5.668 -18.583 26.712 1.00 95.69 88 GLN A CA 1
ATOM 697 C C . GLN A 1 88 ? 5.498 -17.720 27.967 1.00 95.69 88 GLN A C 1
ATOM 699 O O . GLN A 1 88 ? 4.385 -17.377 28.378 1.00 95.69 88 GLN A O 1
ATOM 704 N N . GLU A 1 89 ? 6.619 -17.363 28.577 1.00 95.38 89 GLU A N 1
ATOM 705 C CA . GLU A 1 89 ? 6.680 -16.416 29.686 1.00 95.38 89 GLU A CA 1
ATOM 706 C C . GLU A 1 89 ? 6.014 -15.075 29.326 1.00 95.38 89 GLU A C 1
ATOM 708 O O . GLU A 1 89 ? 6.211 -14.530 28.236 1.00 95.38 89 GLU A O 1
ATOM 713 N N . PHE A 1 90 ? 5.212 -14.536 30.249 1.00 95.25 90 PHE A N 1
ATOM 714 C CA . PHE A 1 90 ? 4.670 -13.187 30.120 1.00 95.25 90 PHE A CA 1
ATOM 715 C C . PHE A 1 90 ? 5.676 -12.159 30.635 1.00 95.25 90 PHE A C 1
ATOM 717 O O . PHE A 1 90 ? 6.090 -12.211 31.791 1.00 95.25 90 PHE A O 1
ATOM 724 N N . ILE A 1 91 ? 6.026 -11.197 29.783 1.00 95.25 91 ILE A N 1
ATOM 725 C CA . ILE A 1 91 ? 6.923 -10.097 30.137 1.00 95.25 91 ILE A CA 1
ATOM 726 C C . ILE A 1 91 ? 6.078 -8.871 30.481 1.00 95.25 91 ILE A C 1
ATOM 728 O O . ILE A 1 91 ? 5.519 -8.226 29.594 1.00 95.25 91 ILE A O 1
ATOM 732 N N . GLU A 1 92 ? 5.986 -8.538 31.770 1.00 94.00 92 GLU A N 1
ATOM 733 C CA . GLU A 1 92 ? 5.283 -7.331 32.213 1.00 94.00 92 GLU A CA 1
ATOM 734 C C . GLU A 1 92 ? 6.066 -6.081 31.782 1.00 94.00 92 GLU A C 1
ATOM 736 O O . GLU A 1 92 ? 7.190 -5.841 32.233 1.00 94.00 92 GLU A O 1
ATOM 741 N N . GLY A 1 93 ? 5.481 -5.278 30.894 1.00 94.69 93 GLY A N 1
ATOM 742 C CA . GLY A 1 93 ? 6.165 -4.152 30.270 1.00 94.69 93 GLY A CA 1
ATOM 743 C C . GLY A 1 93 ? 5.368 -3.524 29.132 1.00 94.69 93 GLY A C 1
ATOM 744 O O . GLY A 1 93 ? 4.154 -3.698 29.041 1.00 94.69 93 GLY A O 1
ATOM 745 N N . HIS A 1 94 ? 6.066 -2.797 28.268 1.00 93.75 94 HIS A N 1
ATOM 746 C CA . HIS A 1 94 ? 5.528 -2.221 27.034 1.00 93.75 94 HIS A CA 1
ATOM 747 C C . HIS A 1 94 ? 6.524 -2.411 25.892 1.00 93.75 94 HIS A C 1
ATOM 749 O O . HIS A 1 94 ? 7.720 -2.566 26.133 1.00 93.75 94 HIS A O 1
ATOM 755 N N . ASP A 1 95 ? 6.044 -2.414 24.653 1.00 93.00 95 ASP A N 1
ATOM 756 C CA . ASP A 1 95 ? 6.911 -2.507 23.486 1.00 93.00 95 ASP A CA 1
ATOM 757 C C . ASP A 1 95 ? 7.556 -1.151 23.158 1.00 93.00 95 ASP A C 1
ATOM 759 O O . ASP A 1 95 ? 7.023 -0.079 23.465 1.00 93.00 95 ASP A O 1
ATOM 763 N N . LEU A 1 96 ? 8.709 -1.191 22.496 1.00 94.81 96 LEU A N 1
ATOM 764 C CA . LEU A 1 96 ? 9.519 -0.009 22.219 1.00 94.81 96 LEU A CA 1
ATOM 765 C C . LEU A 1 96 ? 8.820 0.997 21.283 1.00 94.81 96 LEU A C 1
ATOM 767 O O . LEU A 1 96 ? 9.211 2.165 21.254 1.00 94.81 96 LEU A O 1
ATOM 771 N N . SER A 1 97 ? 7.775 0.610 20.533 1.00 89.38 97 SER A N 1
ATOM 772 C CA . SER A 1 97 ? 7.047 1.565 19.676 1.00 89.38 97 SER A CA 1
ATOM 773 C C . SER A 1 97 ? 6.346 2.661 20.486 1.00 89.38 97 SER A C 1
ATOM 775 O O . SER A 1 97 ? 6.202 3.785 20.005 1.00 89.38 97 SER A O 1
ATOM 777 N N . GLN A 1 98 ? 6.009 2.377 21.746 1.00 90.69 98 GLN A N 1
ATOM 778 C CA . GLN A 1 98 ? 5.432 3.353 22.673 1.00 90.69 98 GLN A CA 1
ATOM 779 C C . GLN A 1 98 ? 6.468 4.389 23.141 1.00 90.69 98 GLN A C 1
ATOM 781 O O . GLN A 1 98 ? 6.116 5.514 23.496 1.00 90.69 98 GLN A O 1
ATOM 786 N N . GLU A 1 99 ? 7.758 4.047 23.105 1.00 92.75 99 GLU A N 1
ATOM 787 C CA . GLU A 1 99 ? 8.847 4.961 23.461 1.00 92.75 99 GLU A CA 1
ATOM 788 C C . GLU A 1 99 ? 9.286 5.836 22.274 1.00 92.75 99 GLU A C 1
ATOM 790 O O . GLU A 1 99 ? 9.700 6.986 22.482 1.00 92.75 99 GLU A O 1
ATOM 795 N N . LEU A 1 100 ? 9.142 5.301 21.053 1.00 90.25 100 LEU A N 1
ATOM 796 C CA . LEU A 1 100 ? 9.558 5.862 19.760 1.00 90.25 100 LEU A CA 1
ATOM 797 C C . LEU A 1 100 ? 8.413 6.567 19.007 1.00 90.25 100 LEU A C 1
ATOM 799 O O . LEU A 1 100 ? 8.167 6.315 17.825 1.00 90.25 100 LEU A O 1
ATOM 803 N N . SER A 1 101 ? 7.696 7.464 19.687 1.00 80.56 101 SER A N 1
ATOM 804 C CA . SER A 1 101 ? 6.605 8.231 19.071 1.00 80.56 101 SER A CA 1
ATOM 805 C C . SER A 1 101 ? 7.112 9.137 17.926 1.00 80.56 101 SER A C 1
ATOM 807 O O . SER A 1 101 ? 8.164 9.764 18.082 1.00 80.56 101 SER A O 1
ATOM 809 N N . PRO A 1 102 ? 6.382 9.270 16.799 1.00 77.75 102 PRO A N 1
ATOM 810 C CA . PRO A 1 102 ? 6.775 10.155 15.698 1.00 77.75 102 PRO A CA 1
ATOM 811 C C . PRO A 1 102 ? 7.069 11.590 16.162 1.00 77.75 102 PRO A C 1
ATOM 813 O O . PRO A 1 102 ? 6.340 12.154 16.976 1.00 77.75 102 PRO A O 1
ATOM 816 N N . GLY A 1 103 ? 8.152 12.178 15.656 1.00 79.25 103 GLY A N 1
ATOM 817 C CA . GLY A 1 103 ? 8.616 13.523 16.008 1.00 79.25 103 GLY A CA 1
ATOM 818 C C . GLY A 1 103 ? 9.384 13.623 17.333 1.00 79.25 103 GLY A C 1
ATOM 819 O O . GLY A 1 103 ? 10.029 14.642 17.584 1.00 79.25 103 GLY A O 1
ATOM 820 N N . LYS A 1 104 ? 9.378 12.579 18.174 1.00 91.06 104 LYS A N 1
ATOM 821 C CA . LYS A 1 104 ? 10.116 12.554 19.442 1.00 91.06 104 LYS A CA 1
ATOM 822 C C . LYS A 1 104 ? 11.549 12.075 19.221 1.00 91.06 104 LYS A C 1
ATOM 824 O O . LYS A 1 104 ? 11.777 10.939 18.820 1.00 91.06 104 LYS A O 1
ATOM 829 N N . ARG A 1 105 ? 12.521 12.927 19.553 1.00 94.56 105 ARG A N 1
ATOM 830 C CA . ARG A 1 105 ? 13.949 12.577 19.552 1.00 94.56 105 ARG A CA 1
ATOM 831 C C . ARG A 1 105 ? 14.382 12.091 20.927 1.00 94.56 105 ARG A C 1
ATOM 833 O O . ARG A 1 105 ? 14.076 12.728 21.935 1.00 94.56 105 ARG A O 1
ATOM 840 N N . LEU A 1 106 ? 15.102 10.980 20.967 1.00 95.81 106 LEU A N 1
ATOM 841 C CA . LEU A 1 106 ? 15.696 10.416 22.173 1.00 95.81 106 LEU A CA 1
ATOM 842 C C . LEU A 1 106 ? 17.181 10.769 22.248 1.00 95.81 106 LEU A C 1
ATOM 844 O O . LEU A 1 106 ? 17.837 11.017 21.237 1.00 95.81 106 LEU A O 1
ATOM 848 N N . SER A 1 107 ? 17.712 10.818 23.469 1.00 96.12 107 SER A N 1
ATOM 849 C CA . SER A 1 107 ? 19.106 11.194 23.690 1.00 96.12 107 SER A CA 1
ATOM 850 C C . SER A 1 107 ? 20.067 10.112 23.204 1.00 96.12 107 SER A C 1
ATOM 852 O O . SER A 1 107 ? 19.774 8.918 23.264 1.00 96.12 107 SER A O 1
ATOM 854 N N . GLU A 1 108 ? 21.272 10.525 22.816 1.00 95.44 108 GLU A N 1
ATOM 855 C CA . GLU A 1 108 ? 22.366 9.605 22.499 1.00 95.44 108 GLU A CA 1
ATOM 856 C C . GLU A 1 108 ? 22.630 8.600 23.636 1.00 95.44 108 GLU A C 1
ATOM 858 O O . GLU A 1 108 ? 22.851 7.420 23.380 1.00 95.44 108 GLU A O 1
ATOM 863 N N . ALA A 1 109 ? 22.553 9.030 24.900 1.00 94.69 109 ALA A N 1
ATOM 864 C CA . ALA A 1 109 ? 22.720 8.139 26.049 1.00 94.69 109 ALA A CA 1
ATOM 865 C C . ALA A 1 109 ? 21.641 7.044 26.101 1.00 94.69 109 ALA A C 1
ATOM 867 O O . ALA A 1 109 ? 21.949 5.880 26.367 1.00 94.69 109 ALA A O 1
ATOM 868 N N . TYR A 1 110 ? 20.387 7.405 25.812 1.00 95.44 110 TYR A N 1
ATOM 869 C CA . TYR A 1 110 ? 19.293 6.444 25.721 1.00 95.44 110 TYR A CA 1
ATOM 870 C C . TYR A 1 110 ? 19.528 5.460 24.568 1.00 95.44 110 TYR A C 1
ATOM 872 O O . TYR A 1 110 ? 19.434 4.250 24.764 1.00 95.44 110 TYR A O 1
ATOM 880 N N . VAL A 1 111 ? 19.886 5.963 23.382 1.00 96.50 111 VAL A N 1
ATOM 881 C CA . VAL A 1 111 ? 20.099 5.137 22.183 1.00 96.50 111 VAL A CA 1
ATOM 882 C C . VAL A 1 111 ? 21.292 4.201 22.349 1.00 96.50 111 VAL A C 1
ATOM 884 O O . VAL A 1 111 ? 21.197 3.032 21.992 1.00 96.50 111 VAL A O 1
ATOM 887 N N . ASN A 1 112 ? 22.373 4.658 22.979 1.00 95.31 112 ASN A N 1
ATOM 888 C CA . ASN A 1 112 ? 23.506 3.807 23.335 1.00 95.31 112 ASN A CA 1
ATOM 889 C C . ASN A 1 112 ? 23.101 2.662 24.271 1.00 95.31 112 ASN A C 1
ATOM 891 O O . ASN A 1 112 ? 23.528 1.527 24.065 1.00 95.31 112 ASN A O 1
ATOM 895 N N . LYS A 1 113 ? 22.277 2.934 25.292 1.00 94.75 113 LYS A N 1
ATOM 896 C CA . LYS A 1 113 ? 21.767 1.886 26.188 1.00 94.75 113 LYS A CA 1
ATOM 897 C C . LYS A 1 113 ? 20.873 0.901 25.432 1.00 94.75 113 LYS A C 1
ATOM 899 O O . LYS A 1 113 ? 21.064 -0.301 25.556 1.00 94.75 113 LYS A O 1
ATOM 904 N N . LEU A 1 114 ? 19.950 1.410 24.615 1.00 96.12 114 LEU A N 1
ATOM 905 C CA . LEU A 1 114 ? 19.065 0.596 23.781 1.00 96.12 114 LEU A CA 1
ATOM 906 C C . LEU A 1 114 ? 19.856 -0.328 22.845 1.00 96.12 114 LEU A C 1
ATOM 908 O O . LEU A 1 114 ? 19.583 -1.522 22.790 1.00 96.12 114 LEU A O 1
ATOM 912 N N . LEU A 1 115 ? 20.844 0.214 22.130 1.00 97.25 115 LEU A N 1
ATOM 913 C CA . LEU A 1 115 ? 21.686 -0.558 21.223 1.00 97.25 115 LEU A CA 1
ATOM 914 C C . LEU A 1 115 ? 22.443 -1.667 21.957 1.00 97.25 115 LEU A C 1
ATOM 916 O O . LEU A 1 115 ? 22.474 -2.789 21.463 1.00 97.25 115 LEU A O 1
ATOM 920 N N . LYS A 1 116 ? 23.017 -1.378 23.133 1.00 95.69 116 LYS A N 1
ATOM 921 C CA . LYS A 1 116 ? 23.699 -2.390 23.954 1.00 95.69 116 LYS A CA 1
ATOM 922 C C . LYS A 1 116 ? 22.743 -3.499 24.381 1.00 95.69 116 LYS A C 1
ATOM 924 O O . LYS A 1 116 ? 23.007 -4.655 24.068 1.00 95.69 116 LYS A O 1
ATOM 929 N N . ASP A 1 117 ? 21.607 -3.142 24.982 1.00 95.00 117 ASP A N 1
ATOM 930 C CA . ASP A 1 117 ? 20.613 -4.111 25.457 1.00 95.00 117 ASP A CA 1
ATOM 931 C C . ASP A 1 117 ? 20.142 -5.046 24.322 1.00 95.00 117 ASP A C 1
ATOM 933 O O . ASP A 1 117 ? 20.014 -6.255 24.526 1.00 95.00 117 ASP A O 1
ATOM 937 N N . VAL A 1 118 ? 19.898 -4.505 23.119 1.00 97.31 118 VAL A N 1
ATOM 938 C CA . VAL A 1 118 ? 19.420 -5.277 21.956 1.00 97.31 118 VAL A CA 1
ATOM 939 C C . VAL A 1 118 ? 20.536 -6.109 21.318 1.00 97.31 118 VAL A C 1
ATOM 941 O O . VAL A 1 118 ? 20.321 -7.272 20.980 1.00 97.31 118 VAL A O 1
ATOM 944 N N . LEU A 1 119 ? 21.736 -5.549 21.142 1.00 97.31 119 LEU A N 1
ATOM 945 C CA . LEU A 1 119 ? 22.856 -6.267 20.527 1.00 97.31 119 LEU A CA 1
ATOM 946 C C . LEU A 1 119 ? 23.403 -7.378 21.431 1.00 97.31 119 LEU A C 1
ATOM 948 O O . LEU A 1 119 ? 23.885 -8.380 20.905 1.00 97.31 119 LEU A O 1
ATOM 952 N N . GLU A 1 120 ? 23.307 -7.251 22.756 1.00 96.06 120 GLU A N 1
ATOM 953 C CA . GLU A 1 120 ? 23.674 -8.310 23.707 1.00 96.06 120 GLU A CA 1
ATOM 954 C C . GLU A 1 120 ? 22.805 -9.560 23.522 1.00 96.06 120 GLU A C 1
ATOM 956 O O . GLU A 1 120 ? 23.332 -10.648 23.263 1.00 96.06 120 GLU A O 1
ATOM 961 N N . VAL A 1 121 ? 21.475 -9.412 23.559 1.00 96.19 121 VAL A N 1
ATOM 962 C CA . VAL A 1 121 ? 20.562 -10.543 23.324 1.00 96.19 121 VAL A CA 1
ATOM 963 C C . VAL A 1 121 ? 20.690 -11.081 21.898 1.00 96.19 121 VAL A C 1
ATOM 965 O O . VAL A 1 121 ? 20.709 -12.295 21.694 1.00 96.19 121 VAL A O 1
ATOM 968 N N . LEU A 1 122 ? 20.865 -10.209 20.902 1.00 96.12 122 LEU A N 1
ATOM 969 C CA . LEU A 1 122 ? 21.018 -10.635 19.512 1.00 96.12 122 LEU A CA 1
ATOM 970 C C . LEU A 1 122 ? 22.330 -11.401 19.281 1.00 96.12 122 LEU A C 1
ATOM 972 O O . LEU A 1 122 ? 22.344 -12.378 18.537 1.00 96.12 122 LEU A O 1
ATOM 976 N N . SER A 1 123 ? 23.412 -11.029 19.970 1.00 96.19 123 SER A N 1
ATOM 977 C CA . SER A 1 123 ? 24.685 -11.763 19.948 1.00 96.19 123 SER A CA 1
ATOM 978 C C . SER A 1 123 ? 24.524 -13.193 20.459 1.00 96.19 123 SER A C 1
ATOM 980 O O . SER A 1 123 ? 25.070 -14.128 19.869 1.00 96.19 123 SER A O 1
ATOM 982 N N . PHE A 1 124 ? 23.738 -13.381 21.524 1.00 96.00 124 PHE A N 1
ATOM 983 C CA . PHE A 1 124 ? 23.393 -14.712 22.017 1.00 96.00 124 PHE A CA 1
ATOM 984 C C . PHE A 1 124 ? 22.607 -15.509 20.968 1.00 96.00 124 PHE A C 1
ATOM 986 O O . PHE A 1 124 ? 22.987 -16.634 20.653 1.00 96.00 124 PHE A O 1
ATOM 993 N N . VAL A 1 125 ? 21.569 -14.919 20.369 1.00 94.69 125 VAL A N 1
ATOM 994 C CA . VAL A 1 125 ? 20.747 -15.564 19.326 1.00 94.69 125 VAL A CA 1
ATOM 995 C C . VAL A 1 125 ? 21.591 -15.971 18.109 1.00 94.69 125 VAL A C 1
ATOM 997 O O . VAL A 1 125 ? 21.523 -17.114 17.647 1.00 94.69 125 VAL A O 1
ATOM 1000 N N . HIS A 1 126 ? 22.452 -15.069 17.631 1.00 94.25 126 HIS A N 1
ATOM 1001 C CA . HIS A 1 126 ? 23.336 -15.290 16.483 1.00 94.25 126 HIS A CA 1
ATOM 1002 C C . HIS A 1 126 ? 24.358 -16.407 16.731 1.00 94.25 126 HIS A C 1
ATOM 1004 O O . HIS A 1 126 ? 24.665 -17.159 15.807 1.00 94.25 126 HIS A O 1
ATOM 1010 N N . LYS A 1 127 ? 24.823 -16.601 17.976 1.00 94.31 127 LYS A N 1
ATOM 1011 C CA . LYS A 1 127 ? 25.720 -17.712 18.356 1.00 94.31 127 LYS A CA 1
ATOM 1012 C C . LYS A 1 127 ? 25.109 -19.092 18.090 1.00 94.31 127 LYS A C 1
ATOM 1014 O O . LYS A 1 127 ? 25.835 -20.040 17.802 1.00 94.31 127 LYS A O 1
ATOM 1019 N N . TYR A 1 128 ? 23.783 -19.210 18.150 1.00 90.94 128 TYR A N 1
ATOM 1020 C CA . TYR A 1 128 ? 23.061 -20.443 17.821 1.00 90.94 128 TYR A CA 1
ATOM 1021 C C . TYR A 1 128 ? 22.722 -20.566 16.326 1.00 90.94 128 TYR A C 1
ATOM 1023 O O . TYR A 1 128 ? 22.003 -21.491 15.934 1.00 90.94 128 TYR A O 1
ATOM 1031 N N . GLY A 1 129 ? 23.215 -19.656 15.478 1.00 87.81 129 GLY A N 1
ATOM 1032 C CA . GLY A 1 129 ? 22.917 -19.617 14.045 1.00 87.81 129 GLY A CA 1
ATOM 1033 C C . GLY A 1 129 ? 21.468 -19.234 13.735 1.00 87.81 129 GLY A C 1
ATOM 1034 O O . GLY A 1 129 ? 20.963 -19.554 12.661 1.00 87.81 129 GLY A O 1
ATOM 1035 N N . VAL A 1 130 ? 20.773 -18.604 14.685 1.00 90.94 130 VAL A N 1
ATOM 1036 C CA . VAL A 1 130 ? 19.399 -18.127 14.504 1.00 90.94 130 VAL A CA 1
ATOM 1037 C C . VAL A 1 130 ? 19.448 -16.693 13.981 1.00 90.94 130 VAL A C 1
ATOM 1039 O O . VAL A 1 130 ? 20.171 -15.860 14.519 1.00 90.94 130 VAL A O 1
ATOM 1042 N N . ILE A 1 131 ? 18.671 -16.410 12.935 1.00 89.94 131 ILE A N 1
ATOM 1043 C CA . ILE A 1 131 ? 18.420 -15.054 12.431 1.00 89.94 131 ILE A CA 1
ATOM 1044 C C . ILE A 1 131 ? 17.000 -14.697 12.859 1.00 89.94 131 ILE A C 1
ATOM 1046 O O . ILE A 1 131 ? 16.083 -15.475 12.585 1.00 89.94 131 ILE A O 1
ATOM 1050 N N . HIS A 1 132 ? 16.812 -13.556 13.518 1.00 90.56 132 HIS A N 1
ATOM 1051 C CA . HIS A 1 132 ? 15.513 -13.168 14.059 1.00 90.56 132 HIS A CA 1
ATOM 1052 C C . HIS A 1 132 ? 14.514 -12.792 12.958 1.00 90.56 132 HIS A C 1
ATOM 1054 O O . HIS A 1 132 ? 13.351 -13.182 13.027 1.00 90.56 132 HIS A O 1
ATOM 1060 N N . ARG A 1 133 ? 14.959 -12.062 11.924 1.00 85.25 133 ARG A N 1
ATOM 1061 C CA . ARG A 1 133 ? 14.199 -11.671 10.715 1.00 85.25 133 ARG A CA 1
ATOM 1062 C C . ARG A 1 133 ? 13.033 -10.706 10.937 1.00 85.25 133 ARG A C 1
ATOM 1064 O O . ARG A 1 133 ? 12.535 -10.140 9.970 1.00 85.25 133 ARG A O 1
ATOM 1071 N N . ASP A 1 134 ? 12.583 -10.480 12.167 1.00 84.31 134 ASP A N 1
ATOM 1072 C CA . ASP A 1 134 ? 11.530 -9.497 12.462 1.00 84.31 134 ASP A CA 1
ATOM 1073 C C . ASP A 1 134 ? 11.905 -8.518 13.577 1.00 84.31 134 ASP A C 1
ATOM 1075 O O . ASP A 1 134 ? 11.145 -8.286 14.513 1.00 84.31 134 ASP A O 1
ATOM 1079 N N . ILE A 1 135 ? 13.120 -7.978 13.527 1.00 92.12 135 ILE A N 1
ATOM 1080 C CA . ILE A 1 135 ? 13.516 -6.923 14.461 1.00 92.12 135 ILE A CA 1
ATOM 1081 C C . ILE A 1 135 ? 12.788 -5.625 14.087 1.00 92.12 135 ILE A C 1
ATOM 1083 O O . ILE A 1 135 ? 12.930 -5.108 12.981 1.00 92.12 135 ILE A O 1
ATOM 1087 N N . LYS A 1 136 ? 11.989 -5.115 15.023 1.00 90.38 136 LYS A N 1
ATOM 1088 C CA . LYS A 1 136 ? 11.223 -3.863 14.933 1.00 90.38 136 LYS A CA 1
ATOM 1089 C C . LYS A 1 136 ? 10.831 -3.415 16.348 1.00 90.38 136 LYS A C 1
ATOM 1091 O O . LYS A 1 136 ? 10.823 -4.263 17.244 1.00 90.38 136 LYS A O 1
ATOM 1096 N N . PRO A 1 137 ? 10.443 -2.146 16.568 1.00 92.81 137 PRO A N 1
ATOM 1097 C CA . PRO A 1 137 ? 10.087 -1.659 17.901 1.00 92.81 137 PRO A CA 1
ATOM 1098 C C . PRO A 1 137 ? 9.023 -2.498 18.629 1.00 92.81 137 PRO A C 1
ATOM 1100 O O . PRO A 1 137 ? 9.142 -2.726 19.825 1.00 92.81 137 PRO A O 1
ATOM 1103 N N . GLN A 1 138 ? 8.031 -3.031 17.911 1.00 89.06 138 GLN A N 1
ATOM 1104 C CA . GLN A 1 138 ? 6.954 -3.838 18.499 1.00 89.06 138 GLN A CA 1
ATOM 1105 C C . GLN A 1 138 ? 7.416 -5.209 19.025 1.00 89.06 138 GLN A C 1
ATOM 1107 O O . GLN A 1 138 ? 6.739 -5.791 19.864 1.00 89.06 138 GLN A O 1
ATOM 1112 N N . ASN A 1 139 ? 8.559 -5.722 18.552 1.00 91.88 139 ASN A N 1
ATOM 1113 C CA . ASN A 1 139 ? 9.114 -7.015 18.978 1.00 91.88 139 ASN A CA 1
ATOM 1114 C C . ASN A 1 139 ? 10.238 -6.857 20.022 1.00 91.88 139 ASN A C 1
ATOM 1116 O O . ASN A 1 139 ? 10.968 -7.804 20.317 1.00 91.88 139 ASN A O 1
ATOM 1120 N N . LEU A 1 140 ? 10.393 -5.650 20.575 1.00 95.69 140 LEU A N 1
ATOM 1121 C CA . LEU A 1 140 ? 11.335 -5.329 21.640 1.00 95.69 140 LEU A CA 1
ATOM 1122 C C . LEU A 1 140 ? 10.543 -4.832 22.850 1.00 95.69 140 LEU A C 1
ATOM 1124 O O . LEU A 1 140 ? 10.073 -3.698 22.869 1.00 95.69 140 LEU A O 1
ATOM 1128 N N . MET A 1 141 ? 10.388 -5.685 23.859 1.00 95.44 141 MET A N 1
ATOM 1129 C CA . MET A 1 141 ? 9.615 -5.380 25.065 1.00 95.44 141 MET A CA 1
ATOM 1130 C C . MET A 1 141 ? 10.520 -4.806 26.148 1.00 95.44 141 MET A C 1
ATOM 1132 O O . MET A 1 141 ? 11.451 -5.476 26.591 1.00 95.44 141 MET A O 1
ATOM 1136 N N . ARG A 1 142 ? 10.239 -3.597 26.635 1.00 96.50 142 ARG A N 1
ATOM 1137 C CA . ARG A 1 142 ? 10.894 -3.062 27.827 1.00 96.50 142 ARG A CA 1
ATOM 1138 C C . ARG A 1 142 ? 10.217 -3.604 29.076 1.00 96.50 142 ARG A C 1
ATOM 1140 O O . ARG A 1 142 ? 9.087 -3.231 29.400 1.00 96.50 142 ARG A O 1
ATOM 1147 N N . ARG A 1 143 ? 10.928 -4.472 29.794 1.00 95.94 143 ARG A N 1
ATOM 1148 C CA . ARG A 1 143 ? 10.453 -5.060 31.047 1.00 95.94 143 ARG A CA 1
ATOM 1149 C C . ARG A 1 143 ? 10.343 -3.991 32.131 1.00 95.94 143 ARG A C 1
ATOM 1151 O O . ARG A 1 143 ? 11.257 -3.195 32.327 1.00 95.94 143 ARG A O 1
ATOM 1158 N N . ARG A 1 144 ? 9.229 -3.990 32.860 1.00 95.31 144 ARG A N 1
ATOM 1159 C CA . ARG A 1 144 ? 8.924 -3.000 33.900 1.00 95.31 144 ARG A CA 1
ATOM 1160 C C . ARG A 1 144 ? 9.855 -3.089 35.110 1.00 95.31 144 ARG A C 1
ATOM 1162 O O . ARG A 1 144 ? 10.200 -2.059 35.674 1.00 95.31 144 ARG A O 1
ATOM 1169 N N . GLU A 1 145 ? 10.228 -4.305 35.502 1.00 93.25 145 GLU A N 1
ATOM 1170 C CA . GLU A 1 145 ? 10.983 -4.583 36.732 1.00 93.25 145 GLU A CA 1
ATOM 1171 C C . GLU A 1 145 ? 12.387 -3.959 36.730 1.00 93.25 145 GLU A C 1
ATOM 1173 O O . GLU A 1 145 ? 12.774 -3.304 37.694 1.00 93.25 145 GLU A O 1
ATOM 1178 N N . ASP A 1 146 ? 13.144 -4.134 35.645 1.00 92.88 146 ASP A N 1
ATOM 1179 C CA . ASP A 1 146 ? 14.552 -3.723 35.549 1.00 92.88 146 ASP A CA 1
ATOM 1180 C C . ASP A 1 146 ? 14.859 -2.827 34.339 1.00 92.88 146 ASP A C 1
ATOM 1182 O O . ASP A 1 146 ? 15.995 -2.383 34.150 1.00 92.88 146 ASP A O 1
ATOM 1186 N N . GLY A 1 147 ? 13.857 -2.556 33.502 1.00 92.25 147 GLY A N 1
ATOM 1187 C CA . GLY A 1 147 ? 13.994 -1.726 32.315 1.00 92.25 147 GLY A CA 1
ATOM 1188 C C . GLY A 1 147 ? 14.791 -2.364 31.178 1.00 92.25 147 GLY A C 1
ATOM 1189 O O . GLY A 1 147 ? 15.130 -1.633 30.246 1.00 92.25 147 GLY A O 1
ATOM 1190 N N . ARG A 1 148 ? 15.118 -3.665 31.227 1.00 93.69 148 ARG A N 1
ATOM 1191 C CA . ARG A 1 148 ? 15.845 -4.349 30.143 1.00 93.69 148 ARG A CA 1
ATOM 1192 C C . ARG A 1 148 ? 14.939 -4.643 28.953 1.00 93.69 148 ARG A C 1
ATOM 1194 O O . ARG A 1 148 ? 13.736 -4.855 29.109 1.00 93.69 148 ARG A O 1
ATOM 1201 N N . ILE A 1 149 ? 15.535 -4.678 27.763 1.00 95.94 149 ILE A N 1
ATOM 1202 C CA . ILE A 1 149 ? 14.839 -5.087 26.542 1.00 95.94 149 ILE A CA 1
ATOM 1203 C C . ILE A 1 149 ? 14.828 -6.609 26.421 1.00 95.94 149 ILE A C 1
ATOM 1205 O O . ILE A 1 149 ? 15.879 -7.249 26.452 1.00 95.94 149 ILE A O 1
ATOM 1209 N N . PHE A 1 150 ? 13.633 -7.160 26.243 1.00 96.62 150 PHE A N 1
ATOM 1210 C CA . PHE A 1 150 ? 13.382 -8.538 25.854 1.00 96.62 150 PHE A CA 1
ATOM 1211 C C . PHE A 1 150 ? 13.125 -8.614 24.354 1.00 96.62 150 PHE A C 1
ATOM 1213 O O . PHE A 1 150 ? 12.330 -7.842 23.813 1.00 96.62 150 PHE A O 1
ATOM 1220 N N . LEU A 1 151 ? 13.776 -9.572 23.701 1.00 95.44 151 LEU A N 1
ATOM 1221 C CA . LEU A 1 151 ? 13.519 -9.917 22.313 1.00 95.44 151 LEU A CA 1
ATOM 1222 C C . LEU A 1 151 ? 12.404 -10.963 22.258 1.00 95.44 151 LEU A C 1
ATOM 1224 O O . LEU A 1 151 ? 12.547 -12.053 22.817 1.00 95.44 151 LEU A O 1
ATOM 1228 N N . ILE A 1 152 ? 11.299 -10.615 21.604 1.00 91.62 152 ILE A N 1
ATOM 1229 C CA . ILE A 1 152 ? 10.116 -11.470 21.469 1.00 91.62 152 ILE A CA 1
ATOM 1230 C C . ILE A 1 152 ? 9.830 -11.774 19.995 1.00 91.62 152 ILE A C 1
ATOM 1232 O O . ILE A 1 152 ? 10.363 -11.111 19.111 1.00 91.62 152 ILE A O 1
ATOM 1236 N N . ASP A 1 153 ? 8.936 -12.734 19.744 1.00 84.75 153 ASP A N 1
ATOM 1237 C CA . ASP A 1 153 ? 8.408 -13.049 18.409 1.00 84.75 153 ASP A CA 1
ATOM 1238 C C . ASP A 1 153 ? 9.496 -13.434 17.393 1.00 84.75 153 ASP A C 1
ATOM 1240 O O . ASP A 1 153 ? 9.706 -12.763 16.378 1.00 84.75 153 ASP A O 1
ATOM 1244 N N . PHE A 1 154 ? 10.171 -14.560 17.656 1.00 79.25 154 PHE A N 1
ATOM 1245 C CA . PHE A 1 154 ? 11.229 -15.091 16.796 1.00 79.25 154 PHE A CA 1
ATOM 1246 C C . PHE A 1 154 ? 10.667 -15.408 15.408 1.00 79.25 154 PHE A C 1
ATOM 1248 O O . PHE A 1 154 ? 9.940 -16.381 15.209 1.00 79.25 154 PHE A O 1
ATOM 1255 N N . GLY A 1 155 ? 11.009 -14.547 14.448 1.00 61.31 155 GLY A N 1
ATOM 1256 C CA . GLY A 1 155 ? 10.376 -14.390 13.139 1.00 61.31 155 GLY A CA 1
ATOM 1257 C C . GLY A 1 155 ? 10.595 -15.521 12.131 1.00 61.31 155 GLY A C 1
ATOM 1258 O O . GLY A 1 155 ? 10.853 -15.252 10.957 1.00 61.31 155 GLY A O 1
ATOM 1259 N N . ALA A 1 156 ? 10.408 -16.782 12.529 1.00 52.38 156 ALA A N 1
ATOM 1260 C CA . ALA A 1 156 ? 10.199 -17.887 11.593 1.00 52.38 156 ALA A CA 1
ATOM 1261 C C . ALA A 1 156 ? 8.951 -17.654 10.717 1.00 52.38 156 ALA A C 1
ATOM 1263 O O . ALA A 1 156 ? 8.883 -18.127 9.588 1.00 52.38 156 ALA A O 1
ATOM 1264 N N . VAL A 1 157 ? 7.991 -16.869 11.216 1.00 45.19 157 VAL A N 1
ATOM 1265 C CA . VAL A 1 157 ? 6.662 -16.682 10.623 1.00 45.19 157 VAL A CA 1
ATOM 1266 C C . VAL A 1 157 ? 6.644 -15.658 9.480 1.00 45.19 157 VAL A C 1
ATOM 1268 O O . VAL A 1 157 ? 5.753 -15.714 8.649 1.00 45.19 157 VAL A O 1
ATOM 1271 N N . LYS A 1 158 ? 7.608 -14.739 9.324 1.00 44.56 158 LYS A N 1
ATOM 1272 C CA . LYS A 1 158 ? 7.481 -13.678 8.293 1.00 44.56 158 LYS A CA 1
ATOM 1273 C C . LYS A 1 158 ? 7.720 -14.102 6.837 1.00 44.56 158 LYS A C 1
ATOM 1275 O O . LYS A 1 158 ? 7.393 -13.337 5.931 1.00 44.56 158 LYS A O 1
ATOM 1280 N N . GLU A 1 159 ? 8.155 -15.337 6.583 1.00 41.12 159 GLU A N 1
ATOM 1281 C CA . GLU A 1 159 ? 8.064 -15.945 5.241 1.00 41.12 159 GLU A CA 1
ATOM 1282 C C . GLU A 1 159 ? 6.600 -16.105 4.777 1.00 41.12 159 GLU A C 1
ATOM 1284 O O . GLU A 1 159 ? 6.325 -16.063 3.577 1.00 41.12 159 GLU A O 1
ATOM 1289 N N . LEU A 1 160 ? 5.641 -16.167 5.711 1.00 39.97 160 LEU A N 1
ATOM 1290 C CA . LEU A 1 160 ? 4.199 -16.172 5.432 1.00 39.97 160 LEU A CA 1
ATOM 1291 C C . LEU A 1 160 ? 3.637 -14.835 4.979 1.00 39.97 160 LEU A C 1
ATOM 1293 O O . LEU A 1 160 ? 2.502 -14.779 4.515 1.00 39.97 160 LEU A O 1
ATOM 1297 N N . GLY A 1 161 ? 4.436 -13.771 5.016 1.00 37.84 161 GLY A N 1
ATOM 1298 C CA . GLY A 1 161 ? 4.078 -12.587 4.262 1.00 37.84 161 GLY A CA 1
ATOM 1299 C C . GLY A 1 161 ? 3.805 -12.893 2.793 1.00 37.84 161 GLY A C 1
ATOM 1300 O O . GLY A 1 161 ? 2.908 -12.325 2.174 1.00 37.84 161 GLY A O 1
ATOM 1301 N N . SER A 1 162 ? 4.532 -13.888 2.288 1.00 36.72 162 SER A N 1
ATOM 1302 C CA . SER A 1 162 ? 4.365 -14.396 0.945 1.00 36.72 162 SER A CA 1
ATOM 1303 C C . SER A 1 162 ? 3.289 -15.460 0.776 1.00 36.72 162 SER A C 1
ATOM 1305 O O . SER A 1 162 ? 3.181 -15.987 -0.321 1.00 36.72 162 SER A O 1
ATOM 1307 N N . LEU A 1 163 ? 2.525 -15.817 1.810 1.00 38.06 163 LEU A N 1
ATOM 1308 C CA . LEU A 1 163 ? 1.505 -16.862 1.736 1.00 38.06 163 LEU A CA 1
ATOM 1309 C C . LEU A 1 163 ? 0.239 -16.395 2.459 1.00 38.06 163 LEU A C 1
ATOM 1311 O O . LEU A 1 163 ? 0.011 -16.752 3.610 1.00 38.06 163 LEU A O 1
ATOM 1315 N N . MET A 1 164 ? -0.601 -15.602 1.793 1.00 37.75 164 MET A N 1
ATOM 1316 C CA . MET A 1 164 ? -1.987 -15.476 2.249 1.00 37.75 164 MET A CA 1
ATOM 1317 C C . MET A 1 164 ? -2.689 -16.814 2.007 1.00 37.75 164 MET A C 1
ATOM 1319 O O . MET A 1 164 ? -2.596 -17.379 0.916 1.00 37.75 164 MET A O 1
ATOM 1323 N N . ILE A 1 165 ? -3.374 -17.320 3.032 1.00 41.84 165 ILE A N 1
ATOM 1324 C CA . ILE A 1 165 ? -4.253 -18.483 2.925 1.00 41.84 165 ILE A CA 1
ATOM 1325 C C . ILE A 1 165 ? -5.682 -17.960 2.931 1.00 41.84 165 ILE A C 1
ATOM 1327 O O . ILE A 1 165 ? -6.086 -17.275 3.872 1.00 41.84 165 ILE A O 1
ATOM 1331 N N . ASN A 1 166 ? -6.425 -18.228 1.857 1.00 40.34 166 ASN A N 1
ATOM 1332 C CA . ASN A 1 166 ? -7.854 -17.927 1.816 1.00 40.34 166 ASN A CA 1
ATOM 1333 C C . ASN A 1 166 ? -8.614 -18.823 2.812 1.00 40.34 166 ASN A C 1
ATOM 1335 O O . ASN A 1 166 ? -8.088 -19.798 3.348 1.00 40.34 166 ASN A O 1
ATOM 1339 N N . THR A 1 167 ? -9.893 -18.534 3.028 1.00 31.83 167 THR A N 1
ATOM 1340 C CA . THR A 1 167 ? -10.817 -19.346 3.839 1.00 31.83 167 THR A CA 1
ATOM 1341 C C . THR A 1 167 ? -10.966 -20.807 3.374 1.00 31.83 167 THR A C 1
ATOM 1343 O O . THR A 1 167 ? -11.658 -21.573 4.037 1.00 31.83 167 THR A O 1
ATOM 1346 N N . GLN A 1 168 ? -10.320 -21.208 2.272 1.00 34.59 168 GLN A N 1
ATOM 1347 C CA . GLN A 1 168 ? -10.340 -22.553 1.685 1.00 34.59 168 GLN A CA 1
ATOM 1348 C C . GLN A 1 168 ? -9.007 -23.315 1.832 1.00 34.59 168 GLN A C 1
ATOM 1350 O O . GLN A 1 168 ? -8.917 -24.458 1.392 1.00 34.59 168 GLN A O 1
ATOM 1355 N N . GLY A 1 169 ? -7.984 -22.739 2.477 1.00 35.97 169 GLY A N 1
ATOM 1356 C CA . GLY A 1 169 ? -6.723 -23.440 2.754 1.00 35.97 169 GLY A CA 1
ATOM 1357 C C . GLY A 1 169 ? -5.688 -23.414 1.619 1.00 35.97 169 GLY A C 1
ATOM 1358 O O . GLY A 1 169 ? -4.679 -24.115 1.705 1.00 35.97 169 GLY A O 1
ATOM 1359 N N . GLU A 1 170 ? -5.897 -22.613 0.570 1.00 34.41 170 GLU A N 1
ATOM 1360 C CA . GLU A 1 170 ? -4.989 -22.523 -0.581 1.00 34.41 170 GLU A CA 1
ATOM 1361 C C . GLU A 1 170 ? -3.854 -21.517 -0.350 1.00 34.41 170 GLU A C 1
ATOM 1363 O O . GLU A 1 170 ? -4.067 -20.411 0.144 1.00 34.41 170 GLU A O 1
ATOM 1368 N N . ILE A 1 171 ? -2.634 -21.884 -0.755 1.00 39.28 171 ILE A N 1
ATOM 1369 C CA . ILE A 1 171 ? -1.460 -21.007 -0.711 1.00 39.28 171 ILE A CA 1
ATOM 1370 C C . ILE A 1 171 ? -1.510 -20.006 -1.875 1.00 39.28 171 ILE A C 1
ATOM 1372 O O . ILE A 1 171 ? -1.285 -20.399 -3.020 1.00 39.28 171 ILE A O 1
ATOM 1376 N N . LYS A 1 172 ? -1.652 -18.704 -1.608 1.00 35.59 172 LYS A N 1
ATOM 1377 C CA . LYS A 1 172 ? -1.355 -17.669 -2.616 1.00 35.59 172 LYS A CA 1
ATOM 1378 C C . LYS A 1 172 ? -0.008 -17.023 -2.362 1.00 35.59 172 LYS A C 1
ATOM 1380 O O . LYS A 1 172 ? 0.239 -16.516 -1.274 1.00 35.59 172 LYS A O 1
ATOM 1385 N N . SER A 1 173 ? 0.866 -17.031 -3.375 1.00 28.27 173 SER A N 1
ATOM 1386 C CA . SER A 1 173 ? 2.176 -16.390 -3.270 1.00 28.27 173 SER A CA 1
ATOM 1387 C C . SER A 1 173 ? 2.035 -14.864 -3.325 1.00 28.27 173 SER A C 1
ATOM 1389 O O . SER A 1 173 ? 1.956 -14.290 -4.408 1.00 28.27 173 SER A O 1
ATOM 1391 N N . SER A 1 174 ? 1.984 -14.209 -2.168 1.00 33.34 174 SER A N 1
ATOM 1392 C CA . SER A 1 174 ? 1.984 -12.751 -2.025 1.00 33.34 174 SER A CA 1
ATOM 1393 C C . SER A 1 174 ? 3.397 -12.193 -1.791 1.00 33.34 174 SER A C 1
ATOM 1395 O O . SER A 1 174 ? 4.406 -12.904 -1.757 1.00 33.34 174 SER A O 1
ATOM 1397 N N . VAL A 1 175 ? 3.474 -10.872 -1.712 1.00 31.48 175 VAL A N 1
ATOM 1398 C CA . VAL A 1 175 ? 4.667 -10.045 -1.502 1.00 31.48 175 VAL A CA 1
ATOM 1399 C C . VAL A 1 175 ? 5.292 -10.343 -0.139 1.00 31.48 175 VAL A C 1
ATOM 1401 O O . VAL A 1 175 ? 4.578 -10.557 0.832 1.00 31.48 175 VAL A O 1
ATOM 1404 N N . VAL A 1 176 ? 6.621 -10.330 -0.026 1.00 32.81 176 VAL A N 1
ATOM 1405 C CA . VAL A 1 176 ? 7.316 -10.466 1.266 1.00 32.81 176 VAL A CA 1
ATOM 1406 C C . VAL A 1 176 ? 6.828 -9.375 2.240 1.00 32.81 176 VAL A C 1
ATOM 1408 O O . VAL A 1 176 ? 7.124 -8.196 2.060 1.00 32.81 176 VAL A O 1
ATOM 1411 N N . ILE A 1 177 ? 6.065 -9.755 3.274 1.00 39.62 177 ILE A N 1
ATOM 1412 C CA . ILE A 1 177 ? 5.568 -8.837 4.318 1.00 39.62 177 ILE A CA 1
ATOM 1413 C C . ILE A 1 177 ? 6.716 -8.518 5.279 1.00 39.62 177 ILE A C 1
ATOM 1415 O O . ILE A 1 177 ? 6.942 -9.190 6.287 1.00 39.62 177 ILE A O 1
ATOM 1419 N N . GLY A 1 178 ? 7.460 -7.462 4.964 1.00 43.94 178 GLY A N 1
ATOM 1420 C CA . GLY A 1 178 ? 8.299 -6.748 5.922 1.00 43.94 178 GLY A CA 1
ATOM 1421 C C . GLY A 1 178 ? 7.539 -5.637 6.621 1.00 43.94 178 GLY A C 1
ATOM 1422 O O . GLY A 1 178 ? 6.587 -5.093 6.073 1.00 43.94 178 GLY A O 1
ATOM 1423 N N . THR A 1 179 ? 7.971 -5.269 7.830 1.00 47.56 179 THR A N 1
ATOM 1424 C CA . THR A 1 179 ? 7.551 -3.980 8.396 1.00 47.56 179 THR A CA 1
ATOM 1425 C C . THR A 1 179 ? 8.281 -2.892 7.597 1.00 47.56 179 THR A C 1
ATOM 1427 O O . THR A 1 179 ? 9.517 -2.934 7.571 1.00 47.56 179 THR A O 1
ATOM 1430 N N . PRO A 1 180 ? 7.573 -1.970 6.911 1.00 55.00 180 PRO A N 1
ATOM 1431 C CA . PRO A 1 180 ? 8.197 -1.002 6.011 1.00 55.00 180 PRO A CA 1
ATOM 1432 C C . PRO A 1 180 ? 9.354 -0.244 6.676 1.00 55.00 180 PRO A C 1
ATOM 1434 O O . PRO A 1 180 ? 9.188 0.345 7.741 1.00 55.00 180 PRO A O 1
ATOM 1437 N N . GLY A 1 181 ? 10.533 -0.297 6.048 1.00 64.12 181 GLY A N 1
ATOM 1438 C CA . GLY A 1 181 ? 11.740 0.440 6.436 1.00 64.12 181 GLY A CA 1
ATOM 1439 C C . GLY A 1 181 ? 12.638 -0.177 7.523 1.00 64.12 181 GLY A C 1
ATOM 1440 O O . GLY A 1 181 ? 13.727 0.338 7.742 1.00 64.12 181 GLY A O 1
ATOM 1441 N N . PHE A 1 182 ? 12.264 -1.300 8.152 1.00 81.31 182 PHE A N 1
ATOM 1442 C CA . PHE A 1 182 ? 13.198 -2.092 8.986 1.00 81.31 182 PHE A CA 1
ATOM 1443 C C . PHE A 1 182 ? 13.753 -3.321 8.260 1.00 81.31 182 PHE A C 1
ATOM 1445 O O . PHE A 1 182 ? 14.781 -3.864 8.653 1.00 81.31 182 PHE A O 1
ATOM 1452 N N . MET A 1 183 ? 13.072 -3.773 7.204 1.00 82.50 183 MET A N 1
ATOM 1453 C CA . MET A 1 183 ? 13.488 -4.926 6.412 1.00 82.50 183 MET A CA 1
ATOM 1454 C C . MET A 1 183 ? 14.561 -4.517 5.391 1.00 82.50 183 MET A C 1
ATOM 1456 O O . MET A 1 183 ? 14.250 -3.753 4.474 1.00 82.50 183 MET A O 1
ATOM 1460 N N . PRO A 1 184 ? 15.792 -5.047 5.481 1.00 83.94 184 PRO A N 1
ATOM 1461 C CA . PRO A 1 184 ? 16.811 -4.799 4.471 1.00 83.94 184 PRO A CA 1
ATOM 1462 C C . PRO A 1 184 ? 16.528 -5.590 3.189 1.00 83.94 184 PRO A C 1
ATOM 1464 O O . PRO A 1 184 ? 15.808 -6.591 3.184 1.00 83.94 184 PRO A O 1
ATOM 1467 N N . THR A 1 185 ? 17.121 -5.166 2.074 1.00 77.12 185 THR A N 1
ATOM 1468 C CA . THR A 1 185 ? 16.804 -5.736 0.757 1.00 77.12 185 THR A CA 1
ATOM 1469 C C . THR A 1 185 ? 17.118 -7.219 0.629 1.00 77.12 185 THR A C 1
ATOM 1471 O O . THR A 1 185 ? 16.323 -7.935 0.035 1.00 77.12 185 THR A O 1
ATOM 1474 N N . GLU A 1 186 ? 18.229 -7.716 1.174 1.00 81.75 186 GLU A N 1
ATOM 1475 C CA . GLU A 1 186 ? 18.545 -9.149 1.106 1.00 81.75 186 GLU A CA 1
ATOM 1476 C C . GLU A 1 186 ? 17.493 -10.007 1.823 1.00 81.75 186 GLU A C 1
ATOM 1478 O O . GLU A 1 186 ? 17.133 -11.081 1.344 1.00 81.75 186 GLU A O 1
ATOM 1483 N N . GLN A 1 187 ? 16.914 -9.488 2.907 1.00 78.31 187 GLN A N 1
ATOM 1484 C CA . GLN A 1 187 ? 15.794 -10.122 3.590 1.00 78.31 187 GLN A CA 1
ATOM 1485 C C . GLN A 1 187 ? 14.503 -10.026 2.764 1.00 78.31 187 GLN A C 1
ATOM 1487 O O . GLN A 1 187 ? 13.784 -11.016 2.652 1.00 78.31 187 GLN A O 1
ATOM 1492 N N . GLY A 1 188 ? 14.242 -8.880 2.127 1.00 63.53 188 GLY A N 1
ATOM 1493 C CA . GLY A 1 188 ? 13.141 -8.720 1.168 1.00 63.53 188 GLY A CA 1
ATOM 1494 C C . GLY A 1 188 ? 13.240 -9.654 -0.048 1.00 63.53 188 GLY A C 1
ATOM 1495 O O . GLY A 1 188 ? 12.225 -10.022 -0.628 1.00 63.53 188 GLY A O 1
ATOM 1496 N N . LEU A 1 189 ? 14.452 -10.092 -0.400 1.00 59.66 189 LEU A N 1
ATOM 1497 C CA . LEU A 1 189 ? 14.733 -11.070 -1.458 1.00 59.66 189 LEU A CA 1
ATOM 1498 C C . LEU A 1 189 ? 14.715 -12.531 -0.964 1.00 59.66 189 LEU A C 1
ATOM 1500 O O . LEU A 1 189 ? 15.090 -13.431 -1.715 1.00 59.66 189 LEU A O 1
ATOM 1504 N N . GLY A 1 190 ? 14.328 -12.786 0.292 1.00 65.62 190 GLY A N 1
ATOM 1505 C CA . GLY A 1 190 ? 14.275 -14.135 0.870 1.00 65.62 190 GLY A CA 1
ATOM 1506 C C . GLY A 1 190 ? 15.642 -14.734 1.222 1.00 65.62 190 GLY A C 1
ATOM 1507 O O . GLY A 1 190 ? 15.744 -15.935 1.454 1.00 65.62 190 GLY A O 1
ATOM 1508 N N . LYS A 1 191 ? 16.702 -13.917 1.281 1.00 78.94 191 LYS A N 1
ATOM 1509 C CA . LYS A 1 191 ? 18.068 -14.331 1.642 1.00 78.94 191 LYS A CA 1
ATOM 1510 C C . LYS A 1 191 ? 18.557 -13.599 2.903 1.00 78.94 191 LYS A C 1
ATOM 1512 O O . LYS A 1 191 ? 19.560 -12.886 2.838 1.00 78.94 191 LYS A O 1
ATOM 1517 N N . PRO A 1 192 ? 17.856 -13.718 4.048 1.00 85.06 192 PRO A N 1
ATOM 1518 C CA . PRO A 1 192 ? 18.287 -13.063 5.274 1.00 85.06 192 PRO A CA 1
ATOM 1519 C C . PRO A 1 192 ? 19.620 -13.632 5.765 1.00 85.06 192 PRO A C 1
ATOM 1521 O O . PRO A 1 192 ? 19.898 -14.825 5.637 1.00 85.06 192 PRO A O 1
ATOM 1524 N N . CYS A 1 193 ? 20.414 -12.774 6.393 1.00 90.06 193 CYS A N 1
ATOM 1525 C CA . CYS A 1 193 ? 21.667 -13.122 7.054 1.00 90.06 193 CYS A CA 1
ATOM 1526 C C . CYS A 1 193 ? 21.715 -12.474 8.447 1.00 90.06 193 CYS A C 1
ATOM 1528 O O . CYS A 1 193 ? 20.846 -11.677 8.792 1.00 90.06 193 CYS A O 1
ATOM 1530 N N . LEU A 1 194 ? 22.734 -12.773 9.257 1.00 93.69 194 LEU A N 1
ATOM 1531 C CA . LEU A 1 194 ? 22.892 -12.154 10.586 1.00 93.69 194 LEU A CA 1
ATOM 1532 C C . LEU A 1 194 ? 22.966 -10.617 10.496 1.00 93.69 194 LEU A C 1
ATOM 1534 O O . LEU A 1 194 ? 22.366 -9.908 11.302 1.00 93.69 194 LEU A O 1
ATOM 1538 N N . ALA A 1 195 ? 23.615 -10.098 9.448 1.00 95.75 195 ALA A N 1
ATOM 1539 C CA . ALA A 1 195 ? 23.699 -8.665 9.169 1.00 95.75 195 ALA A CA 1
ATOM 1540 C C . ALA A 1 195 ? 22.351 -8.018 8.788 1.00 95.75 195 ALA A C 1
ATOM 1542 O O . ALA A 1 195 ? 22.250 -6.788 8.746 1.00 95.75 195 ALA A O 1
ATOM 1543 N N . SER A 1 196 ? 21.311 -8.815 8.521 1.00 93.38 196 SER A N 1
ATOM 1544 C CA . SER A 1 196 ? 19.958 -8.310 8.285 1.00 93.38 196 SER A CA 1
ATOM 1545 C C . SER A 1 196 ? 19.299 -7.839 9.583 1.00 93.38 196 SER A C 1
ATOM 1547 O O . SER A 1 196 ? 18.718 -6.756 9.611 1.00 93.38 196 SER A O 1
ATOM 1549 N N . ASP A 1 197 ? 19.469 -8.580 10.684 1.00 95.06 197 ASP A N 1
ATOM 1550 C CA . ASP A 1 197 ? 18.982 -8.146 12.000 1.00 95.06 197 ASP A CA 1
ATOM 1551 C C . ASP A 1 197 ? 19.721 -6.882 12.467 1.00 95.06 197 ASP A C 1
ATOM 1553 O O . ASP A 1 197 ? 19.112 -5.959 13.002 1.00 95.06 197 ASP A O 1
ATOM 1557 N N . ILE A 1 198 ? 21.031 -6.802 12.208 1.00 97.81 198 ILE A N 1
ATOM 1558 C CA . ILE A 1 198 ? 21.868 -5.647 12.572 1.00 97.81 198 ILE A CA 1
ATOM 1559 C C . ILE A 1 198 ? 21.394 -4.372 11.864 1.00 97.81 198 ILE A C 1
ATOM 1561 O O . ILE A 1 198 ? 21.335 -3.314 12.492 1.00 97.81 198 ILE A O 1
ATOM 1565 N N . TYR A 1 199 ? 21.014 -4.470 10.587 1.00 96.94 199 TYR A N 1
ATOM 1566 C CA . TYR A 1 199 ? 20.417 -3.350 9.858 1.00 96.94 199 TYR A CA 1
ATOM 1567 C C . TYR A 1 199 ? 19.149 -2.852 10.543 1.00 96.94 199 TYR A C 1
ATOM 1569 O O . TYR A 1 199 ? 19.021 -1.658 10.804 1.00 96.94 199 TYR A O 1
ATOM 1577 N N . ALA A 1 200 ? 18.240 -3.763 10.889 1.00 96.06 200 ALA A N 1
ATOM 1578 C CA . ALA A 1 200 ? 16.990 -3.408 11.543 1.00 96.06 200 ALA A CA 1
ATOM 1579 C C . ALA A 1 200 ? 17.224 -2.719 12.900 1.00 96.06 200 ALA A C 1
ATOM 1581 O O . ALA A 1 200 ? 16.596 -1.700 13.183 1.00 96.06 200 ALA A O 1
ATOM 1582 N N . VAL A 1 201 ? 18.183 -3.202 13.702 1.00 97.94 201 VAL A N 1
ATOM 1583 C CA . VAL A 1 201 ? 18.605 -2.530 14.947 1.00 97.94 201 VAL A CA 1
ATOM 1584 C C . VAL A 1 201 ? 19.148 -1.122 14.663 1.00 97.94 201 VAL A C 1
ATOM 1586 O O . VAL A 1 201 ? 18.803 -0.174 15.369 1.00 97.94 201 VAL A O 1
ATOM 1589 N N . GLY A 1 202 ? 19.956 -0.960 13.612 1.00 97.94 202 GLY A N 1
ATOM 1590 C CA . GLY A 1 202 ? 20.469 0.345 13.190 1.00 97.94 202 GLY A CA 1
ATOM 1591 C C . GLY A 1 202 ? 19.351 1.315 12.799 1.00 97.94 202 GLY A C 1
ATOM 1592 O O . GLY A 1 202 ? 19.359 2.466 13.231 1.00 97.94 202 GLY A O 1
ATOM 1593 N N . MET A 1 203 ? 18.336 0.844 12.070 1.00 97.31 203 MET A N 1
ATOM 1594 C CA . MET A 1 203 ? 17.171 1.653 11.696 1.00 97.31 203 MET A CA 1
ATOM 1595 C C . MET A 1 203 ? 16.337 2.085 12.909 1.00 97.31 203 MET A C 1
ATOM 1597 O O . MET A 1 203 ? 15.878 3.225 12.953 1.00 97.31 203 MET A O 1
ATOM 1601 N N . ILE A 1 204 ? 16.194 1.227 13.927 1.00 97.00 204 ILE A N 1
ATOM 1602 C CA . ILE A 1 204 ? 15.555 1.591 15.206 1.00 97.00 204 ILE A CA 1
ATOM 1603 C C . ILE A 1 204 ? 16.345 2.706 15.906 1.00 97.00 204 ILE A C 1
ATOM 1605 O O . ILE A 1 204 ? 15.753 3.655 16.420 1.00 97.00 204 ILE A O 1
ATOM 1609 N N . ALA A 1 205 ? 17.679 2.633 15.901 1.00 97.94 205 ALA A N 1
ATOM 1610 C CA . ALA A 1 205 ? 18.517 3.676 16.485 1.00 97.94 205 ALA A CA 1
ATOM 1611 C C . ALA A 1 205 ? 18.397 5.007 15.727 1.00 97.94 205 ALA A C 1
ATOM 1613 O O . ALA A 1 205 ? 18.261 6.055 16.357 1.00 97.94 205 ALA A O 1
ATOM 1614 N N . ILE A 1 206 ? 18.368 4.979 14.391 1.00 97.25 206 ILE A N 1
ATOM 1615 C CA . ILE A 1 206 ? 18.146 6.183 13.578 1.00 97.25 206 ILE A CA 1
ATOM 1616 C C . ILE A 1 206 ? 16.773 6.792 13.872 1.00 97.25 206 ILE A C 1
ATOM 1618 O O . ILE A 1 206 ? 16.676 8.003 14.082 1.00 97.25 206 ILE A O 1
ATOM 1622 N N . GLN A 1 207 ? 15.721 5.973 13.935 1.00 95.75 207 GLN A N 1
ATOM 1623 C CA . GLN A 1 207 ? 14.381 6.428 14.304 1.00 95.75 207 GLN A CA 1
ATOM 1624 C C . GLN A 1 207 ? 14.382 7.104 15.679 1.00 95.75 207 GLN A C 1
ATOM 1626 O O . GLN A 1 207 ? 13.850 8.203 15.825 1.00 95.75 207 GLN A O 1
ATOM 1631 N N . ALA A 1 208 ? 15.028 6.492 16.674 1.00 96.44 208 ALA A N 1
ATOM 1632 C CA . ALA A 1 208 ? 15.135 7.048 18.019 1.00 96.44 208 ALA A CA 1
ATOM 1633 C C . ALA A 1 208 ? 15.849 8.409 18.045 1.00 96.44 208 ALA A C 1
ATOM 1635 O O . ALA A 1 208 ? 15.413 9.320 18.745 1.00 96.44 208 ALA A O 1
ATOM 1636 N N . LEU A 1 209 ? 16.927 8.569 17.275 1.00 97.12 209 LEU A N 1
ATOM 1637 C CA . LEU A 1 209 ? 17.731 9.797 17.248 1.00 97.12 209 LEU A CA 1
ATOM 1638 C C . LEU A 1 209 ? 17.069 10.937 16.470 1.00 97.12 209 LEU A C 1
ATOM 1640 O O . LEU A 1 209 ? 17.181 12.105 16.844 1.00 97.12 209 LEU A O 1
ATOM 1644 N N . THR A 1 210 ? 16.403 10.609 15.367 1.00 95.75 210 THR A N 1
ATOM 1645 C CA . THR A 1 210 ? 15.835 11.600 14.441 1.00 95.75 210 THR A CA 1
ATOM 1646 C C . THR A 1 210 ? 14.384 11.948 14.770 1.00 95.75 210 THR A C 1
ATOM 1648 O O . THR A 1 210 ? 13.935 13.057 14.464 1.00 95.75 210 THR A O 1
ATOM 1651 N N . GLY A 1 211 ? 13.664 11.027 15.420 1.00 92.38 211 GLY A N 1
ATOM 1652 C CA . GLY A 1 211 ? 12.212 11.064 15.590 1.00 92.38 211 GLY A CA 1
ATOM 1653 C C . GLY A 1 211 ? 11.446 10.761 14.298 1.00 92.38 211 GLY A C 1
ATOM 1654 O O . GLY A 1 211 ? 10.220 10.859 14.286 1.00 92.38 211 GLY A O 1
ATOM 1655 N N . LEU A 1 212 ? 12.148 10.423 13.213 1.00 88.56 212 LEU A N 1
ATOM 1656 C CA . LEU A 1 212 ? 11.566 10.119 11.911 1.00 88.56 212 LEU A CA 1
ATOM 1657 C C . LEU A 1 212 ? 11.306 8.623 11.795 1.00 88.56 212 LEU A C 1
ATOM 1659 O O . LEU A 1 212 ? 12.123 7.797 12.203 1.00 88.56 212 LEU A O 1
ATOM 1663 N N . GLN A 1 213 ? 10.175 8.261 11.207 1.00 83.19 213 GLN A N 1
ATOM 1664 C CA . GLN A 1 213 ? 9.920 6.877 10.842 1.00 83.19 213 GLN A CA 1
ATOM 1665 C C . GLN A 1 213 ? 10.864 6.454 9.705 1.00 83.19 213 GLN A C 1
ATOM 1667 O O . GLN A 1 213 ? 11.211 7.284 8.863 1.00 83.19 213 GLN A O 1
ATOM 1672 N N . PRO A 1 214 ? 11.241 5.166 9.601 1.00 80.69 214 PRO A N 1
ATOM 1673 C CA . PRO A 1 214 ? 12.148 4.705 8.550 1.00 80.69 214 PRO A CA 1
ATOM 1674 C C . PRO A 1 214 ? 11.759 5.103 7.117 1.00 80.69 214 PRO A C 1
ATOM 1676 O O . PRO A 1 214 ? 12.628 5.397 6.309 1.00 80.69 214 PRO A O 1
ATOM 1679 N N . PHE A 1 215 ? 10.460 5.169 6.800 1.00 75.50 215 PHE A N 1
ATOM 1680 C CA . PHE A 1 215 ? 9.961 5.577 5.477 1.00 75.50 215 PHE A CA 1
ATOM 1681 C C . PHE A 1 215 ? 10.035 7.093 5.207 1.00 75.50 215 PHE A C 1
ATOM 1683 O O . PHE A 1 215 ? 9.710 7.543 4.107 1.00 75.50 215 PHE A O 1
ATOM 1690 N N . GLU A 1 216 ? 10.360 7.894 6.220 1.00 78.75 216 GLU A N 1
ATOM 1691 C CA . GLU A 1 216 ? 10.556 9.345 6.123 1.00 78.75 216 GLU A CA 1
ATOM 1692 C C . GLU A 1 216 ? 12.025 9.714 5.927 1.00 78.75 216 GLU A C 1
ATOM 1694 O O . GLU A 1 216 ? 12.320 10.867 5.619 1.00 78.75 216 GLU A O 1
ATOM 1699 N N . LEU A 1 217 ? 12.934 8.753 6.106 1.00 83.56 217 LEU A N 1
ATOM 1700 C CA . LEU A 1 217 ? 14.353 8.946 5.861 1.00 83.56 217 LEU A CA 1
ATOM 1701 C C . LEU A 1 217 ? 14.604 9.001 4.354 1.00 83.56 217 LEU A C 1
ATOM 1703 O O . LEU A 1 217 ? 14.082 8.195 3.583 1.00 83.56 217 LEU A O 1
ATOM 1707 N N . GLU A 1 218 ? 15.400 9.978 3.942 1.00 85.25 218 GLU A N 1
ATOM 1708 C CA . GLU A 1 218 ? 15.838 10.105 2.559 1.00 85.25 218 GLU A CA 1
ATOM 1709 C C . GLU A 1 218 ? 16.932 9.066 2.282 1.00 85.25 218 GLU A C 1
ATOM 1711 O O . GLU A 1 218 ? 17.727 8.735 3.162 1.00 85.25 218 GLU A O 1
ATOM 1716 N N . GLU A 1 219 ? 16.997 8.557 1.056 1.00 83.81 219 GLU A N 1
ATOM 1717 C CA . GLU A 1 219 ? 18.097 7.705 0.601 1.00 83.81 219 GLU A CA 1
ATOM 1718 C C . GLU A 1 219 ? 18.912 8.454 -0.446 1.00 83.81 219 GLU A C 1
ATOM 1720 O O . GLU A 1 219 ? 18.374 9.198 -1.271 1.00 83.81 219 GLU A O 1
ATOM 1725 N N . ASN A 1 220 ? 20.223 8.237 -0.439 1.00 82.38 220 ASN A N 1
ATOM 1726 C CA . ASN A 1 220 ? 21.075 8.729 -1.502 1.00 82.38 220 ASN A CA 1
ATOM 1727 C C . ASN A 1 220 ? 20.681 8.029 -2.816 1.00 82.38 220 ASN A C 1
ATOM 1729 O O . ASN A 1 220 ? 20.760 6.802 -2.891 1.00 82.38 220 ASN A O 1
ATOM 1733 N N . PRO A 1 221 ? 20.308 8.771 -3.870 1.00 59.53 221 PRO A N 1
ATOM 1734 C CA . PRO A 1 221 ? 19.771 8.184 -5.097 1.00 59.53 221 PRO A CA 1
ATOM 1735 C C . PRO A 1 221 ? 20.791 7.348 -5.884 1.00 59.53 221 PRO A C 1
ATOM 1737 O O . 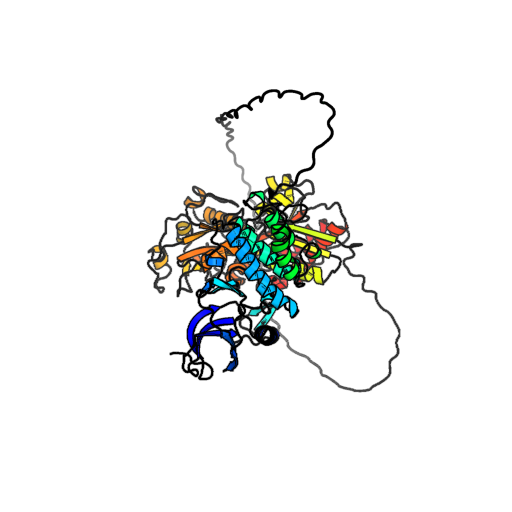PRO A 1 221 ? 20.393 6.530 -6.706 1.00 59.53 221 PRO A O 1
ATOM 1740 N N . GLN A 1 222 ? 22.094 7.543 -5.658 1.00 66.06 222 GLN A N 1
ATOM 1741 C CA . GLN A 1 222 ? 23.153 6.801 -6.346 1.00 66.06 222 GLN A CA 1
ATOM 1742 C C . GLN A 1 222 ? 23.562 5.540 -5.583 1.00 66.06 222 GLN A C 1
ATOM 1744 O O . GLN A 1 222 ? 23.829 4.508 -6.191 1.00 66.06 222 GLN A O 1
ATOM 1749 N N . THR A 1 223 ? 23.640 5.622 -4.253 1.00 74.50 223 THR A N 1
ATOM 1750 C CA . THR A 1 223 ? 24.178 4.534 -3.422 1.00 74.50 223 THR A CA 1
ATOM 1751 C C . THR A 1 223 ? 23.104 3.738 -2.681 1.00 74.50 223 THR A C 1
ATOM 1753 O O . THR A 1 223 ? 23.381 2.631 -2.220 1.00 74.50 223 THR A O 1
ATOM 1756 N N . GLY A 1 224 ? 21.889 4.279 -2.550 1.00 76.00 224 GLY A N 1
ATOM 1757 C CA . GLY A 1 224 ? 20.816 3.724 -1.718 1.00 76.00 224 GLY A CA 1
ATOM 1758 C C . GLY A 1 224 ? 21.115 3.783 -0.217 1.00 76.00 224 GLY A C 1
ATOM 1759 O O . GLY A 1 224 ? 20.508 3.050 0.558 1.00 76.00 224 GLY A O 1
ATOM 1760 N N . GLU A 1 225 ? 22.099 4.582 0.202 1.00 88.94 225 GLU A N 1
ATOM 1761 C CA . GLU A 1 225 ? 22.453 4.734 1.615 1.00 88.94 225 GLU A CA 1
ATOM 1762 C C . GLU A 1 225 ? 21.481 5.690 2.308 1.00 88.94 225 GLU A C 1
ATOM 1764 O O . GLU A 1 225 ? 21.134 6.738 1.763 1.00 88.94 225 GLU A O 1
ATOM 1769 N N . VAL A 1 226 ? 21.081 5.354 3.532 1.00 89.00 226 VAL A N 1
ATOM 1770 C CA . VAL A 1 226 ? 20.151 6.164 4.326 1.00 89.00 226 VAL A CA 1
ATOM 1771 C C . VAL A 1 226 ? 20.817 7.478 4.749 1.00 89.00 226 VAL A C 1
ATOM 1773 O O . VAL A 1 226 ? 21.871 7.479 5.389 1.00 89.00 226 VAL A O 1
ATOM 1776 N N . ILE A 1 227 ? 20.184 8.605 4.434 1.00 91.88 227 ILE A N 1
ATOM 1777 C CA . ILE A 1 227 ? 20.618 9.956 4.798 1.00 91.88 227 ILE A CA 1
ATOM 1778 C C . ILE A 1 227 ? 19.921 10.353 6.102 1.00 91.88 227 ILE A C 1
ATOM 1780 O O . ILE A 1 227 ? 18.738 10.688 6.121 1.00 91.88 227 ILE A O 1
ATOM 1784 N N . TRP A 1 228 ? 20.661 10.320 7.213 1.00 95.00 228 TRP A N 1
ATOM 1785 C CA . TRP A 1 228 ? 20.090 10.575 8.543 1.00 95.00 228 TRP A CA 1
ATOM 1786 C C . TRP A 1 228 ? 20.908 11.516 9.433 1.00 95.00 228 TRP A C 1
ATOM 1788 O O . TRP A 1 228 ? 20.333 12.164 10.309 1.00 95.00 228 TRP A O 1
ATOM 1798 N N . LEU A 1 229 ? 22.224 11.625 9.212 1.00 93.06 229 LEU A N 1
ATOM 1799 C CA . LEU A 1 229 ? 23.134 12.351 10.108 1.00 93.06 229 LEU A CA 1
ATOM 1800 C C . LEU A 1 229 ? 22.718 13.812 10.306 1.00 93.06 229 LEU A C 1
ATOM 1802 O O . LEU A 1 229 ? 22.598 14.253 11.445 1.00 93.06 229 LEU A O 1
ATOM 1806 N N . GLU A 1 230 ? 22.381 14.521 9.225 1.00 89.25 230 GLU A N 1
ATOM 1807 C CA . GLU A 1 230 ? 21.935 15.926 9.259 1.00 89.25 230 GLU A CA 1
ATOM 1808 C C . GLU A 1 230 ? 20.625 16.142 10.035 1.00 89.25 230 GLU A C 1
ATOM 1810 O O . GLU A 1 230 ? 20.301 17.258 10.439 1.00 89.25 230 GLU A O 1
ATOM 1815 N N . LYS A 1 231 ? 19.848 15.074 10.249 1.00 87.75 231 LYS A N 1
ATOM 1816 C CA . LYS A 1 231 ? 18.576 15.107 10.981 1.00 87.75 231 LYS A CA 1
ATOM 1817 C C . LYS A 1 231 ? 18.746 14.758 12.467 1.00 87.75 231 LYS A C 1
ATOM 1819 O O . LYS A 1 231 ? 17.751 14.723 13.193 1.00 87.75 231 LYS A O 1
ATOM 1824 N N . SER A 1 232 ? 19.974 14.514 12.930 1.00 88.38 232 SER A N 1
ATOM 1825 C CA . SER A 1 232 ? 20.299 14.089 14.297 1.00 88.38 232 SER A CA 1
ATOM 1826 C C . SER A 1 232 ? 21.443 14.911 14.902 1.00 88.38 232 SER A C 1
ATOM 1828 O O . SER A 1 232 ? 22.176 15.595 14.196 1.00 88.38 232 SER A O 1
ATOM 1830 N N . GLN A 1 233 ? 21.594 14.854 16.226 1.00 87.88 233 GLN A N 1
ATOM 1831 C CA . GLN A 1 233 ? 22.766 15.378 16.932 1.00 87.88 233 GLN A CA 1
ATOM 1832 C C . GLN A 1 233 ? 23.373 14.229 17.731 1.00 87.88 233 GLN A C 1
ATOM 1834 O O . GLN A 1 233 ? 22.818 13.831 18.754 1.00 87.88 233 GLN A O 1
ATOM 1839 N N . VAL A 1 234 ? 24.472 13.671 17.230 1.00 93.00 234 VAL A N 1
ATOM 1840 C CA . VAL A 1 234 ? 25.169 12.530 17.834 1.00 93.00 234 VAL A CA 1
ATOM 1841 C C . VAL A 1 234 ? 26.676 12.694 17.737 1.00 93.00 234 VAL A C 1
ATOM 1843 O O . VAL A 1 234 ? 27.180 13.393 16.857 1.00 93.00 234 VAL A O 1
ATOM 1846 N N . SER A 1 235 ? 27.401 12.025 18.628 1.00 93.19 235 SER A N 1
ATOM 1847 C CA . SER A 1 235 ? 28.849 11.910 18.540 1.00 93.19 235 SER A CA 1
ATOM 1848 C C . SER A 1 235 ? 29.277 11.219 17.243 1.00 93.19 235 SER A C 1
ATOM 1850 O O . SER A 1 235 ? 28.605 10.321 16.729 1.00 93.19 235 SER A O 1
ATOM 1852 N N . GLN A 1 236 ? 30.450 11.612 16.744 1.00 90.19 236 GLN A N 1
ATOM 1853 C CA . GLN A 1 236 ? 31.071 11.011 15.562 1.00 90.19 236 GLN A CA 1
ATOM 1854 C C . GLN A 1 236 ? 31.196 9.485 15.697 1.00 90.19 236 GLN A C 1
ATOM 1856 O O . GLN A 1 236 ? 30.944 8.747 14.750 1.00 90.19 236 GLN A O 1
ATOM 1861 N N . ASN A 1 237 ? 31.516 9.013 16.902 1.00 88.44 237 ASN A N 1
ATOM 1862 C CA . ASN A 1 237 ? 31.614 7.594 17.208 1.00 88.44 237 ASN A CA 1
ATOM 1863 C C . ASN A 1 237 ? 30.277 6.867 16.967 1.00 88.44 237 ASN A C 1
ATOM 1865 O O . ASN A 1 237 ? 30.203 5.928 16.172 1.00 88.44 237 ASN A O 1
ATOM 1869 N N . LEU A 1 238 ? 29.199 7.318 17.618 1.00 94.12 238 LEU A N 1
ATOM 1870 C CA . LEU A 1 238 ? 27.901 6.662 17.469 1.00 94.12 238 LEU A CA 1
ATOM 1871 C C . LEU A 1 238 ? 27.391 6.747 16.021 1.00 94.12 238 LEU A C 1
ATOM 1873 O O . LEU A 1 238 ? 26.825 5.781 15.505 1.00 94.12 238 LEU A O 1
ATOM 1877 N N . ALA A 1 239 ? 27.641 7.875 15.351 1.00 95.75 239 ALA A N 1
ATOM 1878 C CA . ALA A 1 239 ? 27.353 8.059 13.935 1.00 95.75 239 ALA A CA 1
ATOM 1879 C C . ALA A 1 239 ? 28.030 7.000 13.053 1.00 95.75 239 ALA A C 1
ATOM 1881 O O . ALA A 1 239 ? 27.366 6.408 12.200 1.00 95.75 239 ALA A O 1
ATOM 1882 N N . GLU A 1 240 ? 29.319 6.730 13.259 1.00 95.12 240 GLU A N 1
ATOM 1883 C CA . GLU A 1 240 ? 30.075 5.738 12.488 1.00 95.12 240 GLU A CA 1
ATOM 1884 C C . GLU A 1 240 ? 29.542 4.320 12.693 1.00 95.12 240 GLU A C 1
ATOM 1886 O O . GLU A 1 240 ? 29.332 3.591 11.717 1.00 95.12 240 GLU A O 1
ATOM 1891 N N . VAL A 1 241 ? 29.260 3.946 13.945 1.00 97.19 241 VAL A N 1
ATOM 1892 C CA . VAL A 1 241 ? 28.718 2.622 14.272 1.00 97.19 241 VAL A CA 1
ATOM 1893 C C . VAL A 1 241 ? 27.349 2.424 13.625 1.00 97.19 241 VAL A C 1
ATOM 1895 O O . VAL A 1 241 ? 27.165 1.465 12.873 1.00 97.19 241 VAL A O 1
ATOM 1898 N N . ILE A 1 242 ? 26.403 3.345 13.841 1.00 97.81 242 ILE A N 1
ATOM 1899 C CA . ILE A 1 242 ? 25.047 3.242 13.276 1.00 97.81 242 ILE A CA 1
ATOM 1900 C C . ILE A 1 242 ? 25.096 3.262 11.744 1.00 97.81 242 ILE A C 1
ATOM 1902 O O . ILE A 1 242 ? 24.456 2.431 11.102 1.00 97.81 242 ILE A O 1
ATOM 1906 N N . THR A 1 243 ? 25.907 4.139 11.141 1.00 96.94 243 THR A N 1
ATOM 1907 C CA . THR A 1 243 ? 26.071 4.202 9.678 1.00 96.94 243 THR A CA 1
ATOM 1908 C C . THR A 1 243 ? 26.593 2.883 9.117 1.00 96.94 243 THR A C 1
ATOM 1910 O O . THR A 1 243 ? 26.126 2.427 8.074 1.00 96.94 243 THR A O 1
ATOM 1913 N N . LYS A 1 244 ? 27.529 2.220 9.810 1.00 97.81 244 LYS A N 1
ATOM 1914 C CA . LYS A 1 244 ? 28.005 0.892 9.413 1.00 97.81 244 LYS A CA 1
ATOM 1915 C C . LYS A 1 244 ? 26.929 -0.184 9.580 1.00 97.81 244 LYS A C 1
ATOM 1917 O O . LYS A 1 244 ? 26.838 -1.068 8.733 1.00 97.81 244 LYS A O 1
ATOM 1922 N N . MET A 1 245 ? 26.092 -0.112 10.616 1.00 98.19 245 MET A N 1
ATOM 1923 C CA . MET A 1 245 ? 24.976 -1.050 10.808 1.00 98.19 245 MET A CA 1
ATOM 1924 C C . MET A 1 245 ? 23.955 -0.984 9.666 1.00 98.19 245 MET A C 1
ATOM 1926 O O . MET A 1 245 ? 23.447 -2.027 9.265 1.00 98.19 245 MET A O 1
ATOM 1930 N N . VAL A 1 246 ? 23.688 0.203 9.109 1.00 97.06 246 VAL A N 1
ATOM 1931 C CA . VAL A 1 246 ? 22.629 0.401 8.099 1.00 97.06 246 VAL A CA 1
ATOM 1932 C C . VAL A 1 246 ? 23.109 0.419 6.645 1.00 97.06 246 VAL A C 1
ATOM 1934 O O . VAL A 1 246 ? 22.335 0.768 5.757 1.00 97.06 246 VAL A O 1
ATOM 1937 N N . ARG A 1 247 ? 24.358 0.016 6.368 1.00 96.31 247 ARG A N 1
ATOM 1938 C CA . ARG A 1 247 ? 24.904 0.023 4.998 1.00 96.31 247 ARG A CA 1
ATOM 1939 C C . ARG A 1 247 ? 24.004 -0.702 4.006 1.00 96.31 247 ARG A C 1
ATOM 1941 O O . ARG A 1 247 ? 23.505 -1.794 4.290 1.00 96.31 247 ARG A O 1
ATOM 1948 N N . ARG A 1 248 ? 23.841 -0.148 2.807 1.00 88.88 248 ARG A N 1
ATOM 1949 C CA . ARG A 1 248 ? 22.932 -0.706 1.796 1.00 88.88 248 ARG A CA 1
ATOM 1950 C C . ARG A 1 248 ? 23.260 -2.149 1.409 1.00 88.88 248 ARG A C 1
ATOM 1952 O O . ARG A 1 248 ? 22.346 -2.969 1.282 1.00 88.88 248 ARG A O 1
ATOM 1959 N N . HIS A 1 249 ? 24.543 -2.456 1.230 1.00 89.50 249 HIS A N 1
ATOM 1960 C CA . HIS A 1 249 ? 25.025 -3.803 0.931 1.00 89.50 249 HIS A CA 1
ATOM 1961 C C . HIS A 1 249 ? 25.447 -4.517 2.223 1.00 89.50 249 HIS A C 1
ATOM 1963 O O . HIS A 1 249 ? 26.296 -4.019 2.962 1.00 89.50 249 HIS A O 1
ATOM 1969 N N . TYR A 1 250 ? 24.883 -5.697 2.494 1.00 90.25 250 TYR A N 1
ATOM 1970 C CA . TYR A 1 250 ? 25.063 -6.410 3.768 1.00 90.25 250 TYR A CA 1
ATOM 1971 C C . TYR A 1 250 ? 26.527 -6.767 4.080 1.00 90.25 250 TYR A C 1
ATOM 1973 O O . TYR A 1 250 ? 26.906 -6.795 5.245 1.00 90.25 250 TYR A O 1
ATOM 1981 N N . SER A 1 251 ? 27.373 -6.975 3.063 1.00 91.75 251 SER A N 1
ATOM 1982 C CA . SER A 1 251 ? 28.811 -7.246 3.252 1.00 91.75 251 SER A CA 1
ATOM 1983 C C . SER A 1 251 ? 29.608 -6.060 3.807 1.00 91.75 251 SER A C 1
ATOM 1985 O O . SER A 1 251 ? 30.725 -6.249 4.277 1.00 91.75 251 SER A O 1
ATOM 1987 N N . LEU A 1 252 ? 29.059 -4.843 3.742 1.00 94.44 252 LEU A N 1
ATOM 1988 C CA . LEU A 1 252 ? 29.678 -3.635 4.295 1.00 94.44 252 LEU A CA 1
ATOM 1989 C C . LEU A 1 252 ? 29.252 -3.375 5.749 1.00 94.44 252 LEU A C 1
ATOM 1991 O O . LEU A 1 252 ? 29.783 -2.466 6.392 1.00 94.44 252 LEU A O 1
ATOM 1995 N N . ARG A 1 253 ? 28.298 -4.156 6.270 1.00 97.00 253 ARG A N 1
ATOM 1996 C CA . ARG A 1 253 ? 27.845 -4.081 7.661 1.00 97.00 253 ARG A CA 1
ATOM 1997 C C . ARG A 1 253 ? 28.762 -4.887 8.578 1.00 97.00 253 ARG A C 1
ATOM 1999 O O . ARG A 1 253 ? 29.681 -5.582 8.148 1.00 97.00 253 ARG A O 1
ATOM 2006 N N . TYR A 1 254 ? 28.495 -4.806 9.876 1.00 97.06 254 TYR A N 1
ATOM 2007 C CA . TYR A 1 254 ? 28.999 -5.801 10.818 1.00 97.06 254 TYR A CA 1
ATOM 2008 C C . TYR A 1 254 ? 28.473 -7.187 10.435 1.00 97.06 254 TYR A C 1
ATOM 2010 O O . TYR A 1 254 ? 27.306 -7.328 10.075 1.00 97.06 254 TYR A O 1
ATOM 2018 N N . SER A 1 255 ? 29.338 -8.199 10.488 1.00 92.62 255 SER A N 1
ATOM 2019 C CA . SER A 1 255 ? 28.948 -9.567 10.135 1.00 92.62 255 SER A CA 1
ATOM 2020 C C . SER A 1 255 ? 28.158 -10.235 11.263 1.00 92.62 255 SER A C 1
ATOM 2022 O O . SER A 1 255 ? 27.255 -11.020 10.985 1.00 92.62 255 SER A O 1
ATOM 2024 N N . HIS A 1 256 ? 28.463 -9.886 12.520 1.00 94.31 256 HIS A N 1
ATOM 2025 C CA . HIS A 1 256 ? 27.815 -10.423 13.718 1.00 94.31 256 HIS A CA 1
ATOM 2026 C C . HIS A 1 256 ? 27.406 -9.299 14.675 1.00 94.31 256 HIS A C 1
ATOM 2028 O O . HIS A 1 256 ? 28.057 -8.252 14.740 1.00 94.31 256 HIS A O 1
ATOM 2034 N N . ALA A 1 257 ? 26.347 -9.523 15.462 1.00 96.06 257 ALA A N 1
ATOM 2035 C CA . ALA A 1 257 ? 25.903 -8.562 16.475 1.00 96.06 257 ALA A CA 1
ATOM 2036 C C . ALA A 1 257 ? 26.993 -8.267 17.527 1.00 96.06 257 ALA A C 1
ATOM 2038 O O . ALA A 1 257 ? 27.080 -7.140 18.014 1.00 96.06 257 ALA A O 1
ATOM 2039 N N . THR A 1 258 ? 27.883 -9.231 17.794 1.00 95.81 258 THR A N 1
ATOM 2040 C CA . THR A 1 258 ? 29.059 -9.060 18.662 1.00 95.81 258 THR A CA 1
ATOM 2041 C C . THR A 1 258 ? 30.001 -7.976 18.150 1.00 95.81 258 THR A C 1
ATOM 2043 O O . THR A 1 258 ? 30.509 -7.184 18.939 1.00 95.81 258 THR A O 1
ATOM 2046 N N . ASP A 1 259 ? 30.199 -7.901 16.832 1.00 95.12 259 ASP A N 1
ATOM 2047 C CA . ASP A 1 259 ? 31.109 -6.938 16.208 1.00 95.12 259 ASP A CA 1
ATOM 2048 C C . ASP A 1 259 ? 30.527 -5.519 16.294 1.00 95.12 259 ASP A C 1
ATOM 2050 O O . ASP A 1 259 ? 31.248 -4.549 16.534 1.00 95.12 259 ASP A O 1
ATOM 2054 N N . ALA A 1 260 ? 29.204 -5.398 16.137 1.00 95.81 260 ALA A N 1
ATOM 2055 C CA . ALA A 1 260 ? 28.491 -4.136 16.320 1.00 95.81 260 ALA A CA 1
ATOM 2056 C C . ALA A 1 260 ? 28.537 -3.676 17.789 1.00 95.81 260 ALA A C 1
ATOM 2058 O O . ALA A 1 260 ? 28.821 -2.509 18.062 1.00 95.81 260 ALA A O 1
ATOM 2059 N N . LEU A 1 261 ? 28.335 -4.598 18.741 1.00 95.06 261 LEU A N 1
ATOM 2060 C CA . LEU A 1 261 ? 28.425 -4.322 20.179 1.00 95.06 261 LEU A CA 1
ATOM 2061 C C . LEU A 1 261 ? 29.841 -3.888 20.593 1.00 95.06 261 LEU A C 1
ATOM 2063 O O . LEU A 1 261 ? 30.011 -2.951 21.379 1.00 95.06 261 LEU A O 1
ATOM 2067 N N . GLN A 1 262 ? 30.869 -4.526 20.028 1.00 92.62 262 GLN A N 1
ATOM 2068 C CA . GLN A 1 262 ? 32.257 -4.115 20.214 1.00 92.62 262 GLN A CA 1
ATOM 2069 C C . GLN A 1 262 ? 32.510 -2.722 19.625 1.00 92.62 262 GLN A C 1
ATOM 2071 O O . GLN A 1 262 ? 33.146 -1.899 20.284 1.00 92.62 262 GLN A O 1
ATOM 2076 N N . GLY A 1 263 ? 31.952 -2.419 18.447 1.00 90.06 263 GLY A N 1
ATOM 2077 C CA . GLY A 1 263 ? 32.006 -1.088 17.833 1.00 90.06 263 GLY A CA 1
ATOM 2078 C C . GLY A 1 263 ? 31.535 0.028 18.772 1.00 90.06 263 GLY A C 1
ATOM 2079 O O . GLY A 1 263 ? 32.213 1.045 18.895 1.00 90.06 263 GLY A O 1
ATOM 2080 N N . LEU A 1 264 ? 30.451 -0.203 19.522 1.00 87.88 264 LEU A N 1
ATOM 2081 C CA . LEU A 1 264 ? 29.939 0.742 20.529 1.00 87.88 264 LEU A CA 1
ATOM 2082 C C . LEU A 1 264 ? 30.864 0.924 21.744 1.00 87.88 264 LEU A C 1
ATOM 2084 O O . LEU A 1 264 ? 30.755 1.920 22.459 1.00 87.88 264 LEU A O 1
ATOM 2088 N N . THR A 1 265 ? 31.748 -0.039 22.014 1.00 78.25 265 THR A N 1
ATOM 2089 C CA . THR A 1 265 ? 32.583 -0.079 23.227 1.00 78.25 265 THR A CA 1
ATOM 2090 C C . THR A 1 265 ? 34.011 0.412 22.968 1.00 78.25 265 THR A C 1
ATOM 2092 O O . THR A 1 265 ? 34.557 1.165 23.771 1.00 78.25 265 THR A O 1
ATOM 2095 N N . THR A 1 266 ? 34.622 0.027 21.843 1.00 67.38 266 THR A N 1
ATOM 2096 C CA . THR A 1 266 ? 36.042 0.293 21.539 1.00 67.38 266 THR A CA 1
ATOM 2097 C C . THR A 1 266 ? 36.328 1.762 21.210 1.00 67.38 266 THR A C 1
ATOM 2099 O O . THR A 1 266 ? 37.401 2.265 21.527 1.00 67.38 266 THR A O 1
ATOM 2102 N N . LEU A 1 267 ? 35.362 2.490 20.654 1.00 53.47 267 LEU A N 1
ATOM 2103 C CA . LEU A 1 267 ? 35.528 3.901 20.279 1.00 53.47 267 LEU A CA 1
ATOM 2104 C C . LEU A 1 267 ? 35.193 4.890 21.418 1.00 53.47 267 LEU A C 1
ATOM 2106 O O . LEU A 1 267 ? 35.379 6.095 21.277 1.00 53.47 267 LEU A O 1
ATOM 2110 N N . ALA A 1 268 ? 34.733 4.397 22.575 1.00 50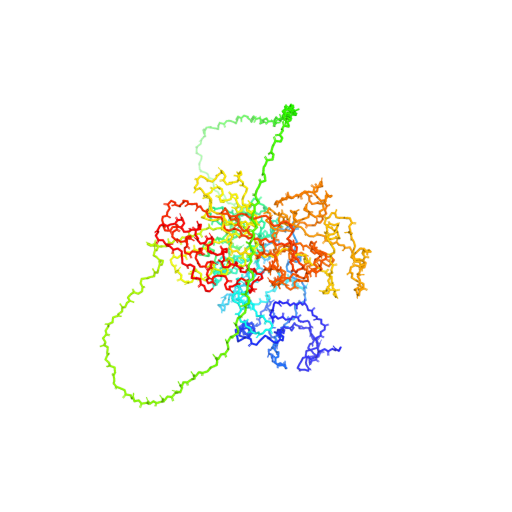.75 268 ALA A N 1
ATOM 2111 C CA . ALA A 1 268 ? 34.555 5.203 23.788 1.00 50.75 268 ALA A CA 1
ATOM 2112 C C . ALA A 1 268 ? 35.869 5.403 24.579 1.00 50.75 268 ALA A C 1
ATOM 2114 O O . ALA A 1 268 ? 35.902 6.191 25.521 1.00 50.75 268 ALA A O 1
ATOM 2115 N N . GLN A 1 269 ? 36.948 4.699 24.209 1.00 43.94 269 GLN A N 1
ATOM 2116 C CA . GLN A 1 269 ? 38.232 4.688 24.927 1.00 43.94 269 GLN A CA 1
ATOM 2117 C C . GLN A 1 269 ? 39.331 5.552 24.275 1.00 43.94 269 GLN A C 1
ATOM 2119 O O . GLN A 1 269 ? 40.438 5.617 24.799 1.00 43.94 269 GLN A O 1
ATOM 2124 N N . THR A 1 270 ? 39.056 6.241 23.161 1.00 40.84 270 THR A N 1
ATOM 2125 C CA . THR A 1 270 ? 40.057 7.037 22.419 1.00 40.84 270 THR A CA 1
ATOM 2126 C C . THR A 1 270 ? 40.046 8.537 22.728 1.00 40.84 270 THR A C 1
ATOM 2128 O O . THR A 1 270 ? 40.653 9.308 21.989 1.00 40.84 270 THR A O 1
ATOM 2131 N N . VAL A 1 271 ? 39.409 8.984 23.817 1.00 38.06 271 VAL A N 1
ATOM 2132 C CA . VAL A 1 271 ? 39.613 10.352 24.329 1.00 38.06 271 VAL A CA 1
ATOM 2133 C C . VAL A 1 271 ? 40.829 10.331 25.266 1.00 38.06 271 VAL A C 1
ATOM 2135 O O . VAL A 1 271 ? 40.737 9.718 26.330 1.00 38.06 271 VAL A O 1
ATOM 2138 N N . PRO A 1 272 ? 41.971 10.964 24.932 1.00 38.16 272 PRO A N 1
ATOM 2139 C CA . PRO A 1 272 ? 43.075 11.081 25.870 1.00 38.16 272 PRO A CA 1
ATOM 2140 C C . PRO A 1 272 ? 42.714 12.139 26.918 1.00 38.16 272 PRO A C 1
ATOM 2142 O O . PRO A 1 272 ? 42.590 13.324 26.609 1.00 38.16 272 PRO A O 1
ATOM 2145 N N . THR A 1 273 ? 42.558 11.715 28.167 1.00 30.92 273 THR A N 1
ATOM 2146 C CA . THR A 1 273 ? 42.568 12.607 29.332 1.00 30.92 273 THR A CA 1
ATOM 2147 C C . THR A 1 273 ? 43.988 13.166 29.506 1.00 30.92 273 THR A C 1
ATOM 2149 O O . THR A 1 273 ? 44.927 12.368 29.541 1.00 30.92 273 THR A O 1
ATOM 2152 N N . PRO A 1 274 ? 44.207 14.489 29.639 1.00 42.19 274 PRO A N 1
ATOM 2153 C CA . PRO A 1 274 ? 45.526 15.009 29.970 1.00 42.19 274 PRO A CA 1
ATOM 2154 C C . PRO A 1 274 ? 45.782 14.784 31.465 1.00 42.19 274 PRO A C 1
ATOM 2156 O O . PRO A 1 274 ? 45.257 15.503 32.314 1.00 42.19 274 PRO A O 1
ATOM 2159 N N . SER A 1 275 ? 46.573 13.768 31.800 1.00 33.91 275 SER A N 1
ATOM 2160 C CA . SER A 1 275 ? 47.106 13.573 33.148 1.00 33.91 275 SER A CA 1
ATOM 2161 C C . SER A 1 275 ? 48.304 14.500 33.356 1.00 33.91 275 SER A C 1
ATOM 2163 O O . SER A 1 275 ? 49.359 14.338 32.746 1.00 33.91 275 SER A O 1
ATOM 2165 N N . ILE A 1 276 ? 48.122 15.486 34.231 1.00 42.75 276 ILE A N 1
ATOM 2166 C CA . ILE A 1 276 ? 49.206 16.243 34.852 1.00 42.75 276 ILE A CA 1
ATOM 2167 C C . ILE A 1 276 ? 49.836 15.325 35.898 1.00 42.75 276 ILE A C 1
ATOM 2169 O O . ILE A 1 276 ? 49.201 15.053 36.910 1.00 42.75 276 ILE A O 1
ATOM 2173 N N . GLU A 1 277 ? 51.077 14.891 35.686 1.00 34.31 277 GLU A N 1
ATOM 2174 C CA . GLU A 1 277 ? 51.981 14.605 36.799 1.00 34.31 277 GLU A CA 1
ATOM 2175 C C . GLU A 1 277 ? 53.449 14.730 36.378 1.00 34.31 277 GLU A C 1
ATOM 2177 O O . GLU A 1 277 ? 53.890 14.273 35.326 1.00 34.31 277 GLU A O 1
ATOM 2182 N N . SER A 1 278 ? 54.171 15.463 37.214 1.00 33.94 278 SER A N 1
ATOM 2183 C CA . SER A 1 278 ? 55.476 16.056 36.983 1.00 33.94 278 SER A CA 1
ATOM 2184 C C . SER A 1 278 ? 56.613 15.050 37.139 1.00 33.94 278 SER A C 1
ATOM 2186 O O . SER A 1 278 ? 56.703 14.362 38.154 1.00 33.94 278 SER A O 1
ATOM 2188 N N . THR A 1 279 ? 57.596 15.069 36.237 1.00 31.27 279 THR A N 1
ATOM 2189 C CA . THR A 1 279 ? 58.981 14.763 36.626 1.00 31.27 279 THR A CA 1
ATOM 2190 C C . THR A 1 279 ? 59.974 15.536 35.763 1.00 31.27 279 THR A C 1
ATOM 2192 O O . THR A 1 279 ? 59.876 15.593 34.542 1.00 31.27 279 THR A O 1
ATOM 2195 N N . LEU A 1 280 ? 60.891 16.193 36.466 1.00 37.00 280 LEU A N 1
ATOM 2196 C CA . LEU A 1 280 ? 61.933 17.105 36.009 1.00 37.00 280 LEU A CA 1
ATOM 2197 C C . LEU A 1 280 ? 62.909 16.461 35.017 1.00 37.00 280 LEU A C 1
ATOM 2199 O O . LEU A 1 280 ? 63.421 15.386 35.305 1.00 37.00 280 LEU A O 1
ATOM 2203 N N . LEU A 1 281 ? 63.267 17.195 33.957 1.00 34.91 281 LEU A N 1
ATOM 2204 C CA . LEU A 1 281 ? 64.633 17.319 33.419 1.00 34.91 281 LEU A CA 1
ATOM 2205 C C . LEU A 1 281 ? 64.675 18.507 32.434 1.00 34.91 281 LEU A C 1
ATOM 2207 O O . LEU A 1 281 ? 63.849 18.619 31.535 1.00 34.91 281 LEU A O 1
ATOM 2211 N N . ASN A 1 282 ? 65.607 19.430 32.670 1.00 33.81 282 ASN A N 1
ATOM 2212 C CA . ASN A 1 282 ? 65.794 20.700 31.951 1.00 33.81 282 ASN A CA 1
ATOM 2213 C C . ASN A 1 282 ? 66.898 20.540 30.852 1.00 33.81 282 ASN A C 1
ATOM 2215 O O . ASN A 1 282 ? 67.500 19.471 30.781 1.00 33.81 282 ASN A O 1
ATOM 2219 N N . PRO A 1 283 ? 67.216 21.551 30.012 1.00 50.16 283 PRO A N 1
ATOM 2220 C CA . PRO A 1 283 ? 66.949 21.611 28.564 1.00 50.16 283 PRO A CA 1
ATOM 2221 C C . PRO A 1 283 ? 68.228 21.526 27.680 1.00 50.16 283 PRO A C 1
ATOM 2223 O O . PRO A 1 283 ? 69.313 21.256 28.194 1.00 50.16 283 PRO A O 1
ATOM 2226 N N . PRO A 1 284 ? 68.147 21.808 26.357 1.00 34.88 284 PRO A N 1
ATOM 2227 C CA . PRO A 1 284 ? 68.676 23.113 25.931 1.00 34.88 284 PRO A CA 1
ATOM 2228 C C . PRO A 1 284 ? 67.866 23.845 24.838 1.00 34.88 284 PRO A C 1
ATOM 2230 O O . PRO A 1 284 ? 67.276 23.255 23.939 1.00 34.88 284 PRO A O 1
ATOM 2233 N N . ILE A 1 285 ? 67.902 25.177 24.936 1.00 39.44 285 ILE A N 1
ATOM 2234 C CA . ILE A 1 285 ? 67.391 26.195 23.996 1.00 39.44 285 ILE A CA 1
ATOM 2235 C C . ILE A 1 285 ? 68.404 26.367 22.835 1.00 39.44 285 ILE A C 1
ATOM 2237 O O . ILE A 1 285 ? 69.607 26.288 23.100 1.00 39.44 285 ILE A O 1
ATOM 2241 N N . PRO A 1 286 ? 67.976 26.609 21.572 1.00 40.88 286 PRO A N 1
ATOM 2242 C CA . PRO A 1 286 ? 68.109 27.966 21.009 1.00 40.88 286 PRO A CA 1
ATOM 2243 C C . PRO A 1 286 ? 66.972 28.441 20.068 1.00 40.88 286 PRO A C 1
ATOM 2245 O O . PRO A 1 286 ? 66.706 27.849 19.031 1.00 40.88 286 PRO A O 1
ATOM 2248 N N . SER A 1 287 ? 66.441 29.611 20.443 1.00 34.88 287 SER A N 1
ATOM 2249 C CA . SER A 1 287 ? 66.079 30.820 19.672 1.00 34.88 287 SER A CA 1
ATOM 2250 C C . SER A 1 287 ? 64.963 30.873 18.601 1.00 34.88 287 SER A C 1
ATOM 2252 O O . SER A 1 287 ? 64.758 29.928 17.847 1.00 34.88 287 SER A O 1
ATOM 2254 N N . PRO A 1 288 ? 64.254 32.030 18.504 1.00 50.44 288 PRO A N 1
ATOM 2255 C CA . PRO A 1 288 ? 62.956 32.172 17.836 1.00 50.44 288 PRO A CA 1
ATOM 2256 C C . PRO A 1 288 ? 63.023 32.958 16.513 1.00 50.44 288 PRO A C 1
ATOM 2258 O O . PRO A 1 288 ? 63.961 33.722 16.299 1.00 50.44 288 PRO A O 1
ATOM 2261 N N . ASN A 1 289 ? 61.990 32.827 15.667 1.00 33.78 289 ASN A N 1
ATOM 2262 C CA . ASN A 1 289 ? 61.592 33.808 14.639 1.00 33.78 289 ASN A CA 1
ATOM 2263 C C . ASN A 1 289 ? 60.205 33.450 14.035 1.00 33.78 289 ASN A C 1
ATOM 2265 O O . ASN A 1 289 ? 59.751 32.325 14.230 1.00 33.78 289 ASN A O 1
ATOM 2269 N N . PRO A 1 290 ? 59.467 34.386 13.400 1.00 40.56 290 PRO A N 1
ATOM 2270 C CA . PRO A 1 290 ? 58.388 35.128 14.058 1.00 40.56 290 PRO A CA 1
ATOM 2271 C C . PRO A 1 290 ? 56.979 34.824 13.512 1.00 40.56 290 PRO A C 1
ATOM 2273 O O . PRO A 1 290 ? 56.791 34.352 12.394 1.00 40.56 290 PRO A O 1
ATOM 2276 N N . VAL A 1 291 ? 55.982 35.167 14.328 1.00 38.50 291 VAL A N 1
ATOM 2277 C CA . VAL A 1 291 ? 54.534 35.086 14.070 1.00 38.50 291 VAL A CA 1
ATOM 2278 C C . VAL A 1 291 ? 54.070 36.148 13.057 1.00 38.50 291 VAL A C 1
ATOM 2280 O O . VAL A 1 291 ? 54.462 37.307 13.200 1.00 38.50 291 VAL A O 1
ATOM 2283 N N . PRO A 1 292 ? 53.153 35.825 12.121 1.00 37.62 292 PRO A N 1
ATOM 2284 C CA . PRO A 1 292 ? 52.304 36.809 11.455 1.00 37.62 292 PRO A CA 1
ATOM 2285 C C . PRO A 1 292 ? 50.957 36.989 12.181 1.00 37.62 292 PRO A C 1
ATOM 2287 O O . PRO A 1 292 ? 50.258 36.029 12.504 1.00 37.62 292 PRO A O 1
ATOM 2290 N N . THR A 1 293 ? 50.610 38.251 12.414 1.00 40.34 293 THR A N 1
ATOM 2291 C CA . THR A 1 293 ? 49.390 38.789 13.044 1.00 40.34 293 THR A CA 1
ATOM 2292 C C . THR A 1 293 ? 48.120 38.559 12.188 1.00 40.34 293 THR A C 1
ATOM 2294 O O . THR A 1 293 ? 48.238 38.473 10.964 1.00 40.34 293 THR A O 1
ATOM 2297 N N . PRO A 1 294 ? 46.896 38.510 12.769 1.00 40.84 294 PRO A N 1
ATOM 2298 C CA . PRO A 1 294 ? 45.656 38.195 12.047 1.00 40.84 294 PRO A CA 1
ATOM 2299 C C . PRO A 1 294 ? 45.029 39.414 11.345 1.00 40.84 294 PRO A C 1
ATOM 2301 O O . PRO A 1 294 ? 45.095 40.531 11.861 1.00 40.84 294 PRO A O 1
ATOM 2304 N N . GLN A 1 295 ? 44.349 39.185 10.213 1.00 36.25 295 GLN A N 1
ATOM 2305 C CA . GLN A 1 295 ? 43.502 40.178 9.534 1.00 36.25 295 GLN A CA 1
ATOM 2306 C C . GLN A 1 295 ? 41.991 39.957 9.779 1.00 36.25 295 GLN A C 1
ATOM 2308 O O . GLN A 1 295 ? 41.584 38.831 10.070 1.00 36.25 295 GLN A O 1
ATOM 2313 N N . PRO A 1 296 ? 41.158 41.018 9.676 1.00 39.19 296 PRO A N 1
ATOM 2314 C CA . PRO A 1 296 ? 39.787 41.047 10.185 1.00 39.19 296 PRO A CA 1
ATOM 2315 C C . PRO A 1 296 ? 38.717 40.541 9.206 1.00 39.19 296 PRO A C 1
ATOM 2317 O O . PRO A 1 296 ? 38.854 40.586 7.987 1.00 39.19 296 PRO A O 1
ATOM 2320 N N . ILE A 1 297 ? 37.607 40.129 9.812 1.00 37.59 297 ILE A N 1
ATOM 2321 C CA . ILE A 1 297 ? 36.406 39.497 9.261 1.00 37.59 297 ILE A CA 1
ATOM 2322 C C . ILE A 1 297 ? 35.501 40.547 8.586 1.00 37.59 297 ILE A C 1
ATOM 2324 O O . ILE A 1 297 ? 35.267 41.612 9.156 1.00 37.59 297 ILE A O 1
ATOM 2328 N N . THR A 1 298 ? 34.950 40.243 7.407 1.00 33.09 298 THR A N 1
ATOM 2329 C CA . THR A 1 298 ? 33.931 41.060 6.710 1.00 33.09 298 THR A CA 1
ATOM 2330 C C . THR A 1 298 ? 32.557 40.367 6.780 1.00 33.09 298 THR A C 1
ATOM 2332 O O . THR A 1 298 ? 32.507 39.153 6.583 1.00 33.09 298 THR A O 1
ATOM 2335 N N . PRO A 1 299 ? 31.443 41.078 7.054 1.00 41.38 299 PRO A N 1
ATOM 2336 C CA . PRO A 1 299 ? 30.114 40.471 7.159 1.00 41.38 299 PRO A CA 1
ATOM 2337 C C . PRO A 1 299 ? 29.384 40.333 5.809 1.00 41.38 299 PRO A C 1
ATOM 2339 O O . PRO A 1 299 ? 29.461 41.199 4.939 1.00 41.38 299 PRO A O 1
ATOM 2342 N N . THR A 1 300 ? 28.642 39.233 5.671 1.00 35.88 300 THR A N 1
ATOM 2343 C CA . THR A 1 300 ? 27.777 38.856 4.539 1.00 35.88 300 THR A CA 1
ATOM 2344 C C . THR A 1 300 ? 26.468 39.671 4.509 1.00 35.88 300 THR A C 1
ATOM 2346 O O . THR A 1 300 ? 25.900 39.914 5.576 1.00 35.88 300 THR A O 1
ATOM 2349 N N . PRO A 1 301 ? 25.941 40.069 3.331 1.00 41.19 301 PRO A N 1
ATOM 2350 C CA . PRO A 1 301 ? 24.686 40.813 3.227 1.00 41.19 301 PRO A CA 1
ATOM 2351 C C . PRO A 1 301 ? 23.421 39.930 3.174 1.00 41.19 301 PRO A C 1
ATOM 2353 O O . PRO A 1 301 ? 23.421 38.804 2.682 1.00 41.19 301 PRO A O 1
ATOM 2356 N N . THR A 1 302 ? 22.342 40.525 3.681 1.00 36.47 302 THR A N 1
ATOM 2357 C CA . THR A 1 302 ? 20.931 40.109 3.792 1.00 36.47 302 THR A CA 1
ATOM 2358 C C . THR A 1 302 ? 20.259 39.789 2.437 1.00 36.47 302 THR A C 1
ATOM 2360 O O . THR A 1 302 ? 20.637 40.396 1.433 1.00 36.47 302 THR A O 1
ATOM 2363 N N . PRO A 1 303 ? 19.218 38.925 2.366 1.00 39.44 303 PRO A N 1
ATOM 2364 C CA . PRO A 1 303 ? 18.503 38.654 1.117 1.00 39.44 303 PRO A CA 1
ATOM 2365 C C . PRO A 1 303 ? 17.509 39.766 0.744 1.00 39.44 303 PRO A C 1
ATOM 2367 O O . PRO A 1 303 ? 16.795 40.301 1.591 1.00 39.44 303 PRO A O 1
ATOM 2370 N N . VAL A 1 304 ? 17.455 40.069 -0.554 1.00 34.00 304 VAL A N 1
ATOM 2371 C CA . VAL A 1 304 ? 16.583 41.057 -1.204 1.00 34.00 304 VAL A CA 1
ATOM 2372 C C . VAL A 1 304 ? 15.247 40.423 -1.612 1.00 34.00 304 VAL A C 1
ATOM 2374 O O . VAL A 1 304 ? 15.209 39.337 -2.187 1.00 34.00 304 VAL A O 1
ATOM 2377 N N . SER A 1 305 ? 14.160 41.145 -1.338 1.00 31.16 305 SER A N 1
ATOM 2378 C CA . SER A 1 305 ? 12.772 40.857 -1.713 1.00 31.16 305 SER A CA 1
ATOM 2379 C C . SER A 1 305 ? 12.546 40.791 -3.230 1.00 31.16 305 SER A C 1
ATOM 2381 O O . SER A 1 305 ? 13.007 41.657 -3.972 1.00 31.16 305 SER A O 1
ATOM 2383 N N . THR A 1 306 ? 11.758 39.818 -3.692 1.00 33.00 306 THR A N 1
ATOM 2384 C CA . THR A 1 306 ? 11.263 39.726 -5.080 1.00 33.00 306 THR A CA 1
ATOM 2385 C C . THR A 1 306 ? 9.843 40.313 -5.181 1.00 33.00 306 THR A C 1
ATOM 2387 O O . THR A 1 306 ? 9.019 40.008 -4.317 1.00 33.00 306 THR A O 1
ATOM 2390 N N . PRO A 1 307 ? 9.517 41.146 -6.190 1.00 34.03 307 PRO A N 1
ATOM 2391 C CA . PRO A 1 307 ? 8.202 41.779 -6.303 1.00 34.03 307 PRO A CA 1
ATOM 2392 C C . PRO A 1 307 ? 7.145 40.932 -7.035 1.00 34.03 307 PRO A C 1
ATOM 2394 O O . PRO A 1 307 ? 7.433 40.211 -7.989 1.00 34.03 307 PRO A O 1
ATOM 2397 N N . GLN A 1 308 ? 5.898 41.104 -6.579 1.00 27.91 308 GLN A N 1
ATOM 2398 C CA . GLN A 1 308 ? 4.633 40.673 -7.186 1.00 27.91 308 GLN A CA 1
ATOM 2399 C C . GLN A 1 308 ? 4.490 41.103 -8.654 1.00 27.91 308 GLN A C 1
ATOM 2401 O O . GLN A 1 308 ? 4.767 42.250 -9.000 1.00 27.91 308 GLN A O 1
ATOM 2406 N N . ILE A 1 309 ? 3.920 40.217 -9.478 1.00 34.59 309 ILE A N 1
ATOM 2407 C CA . ILE A 1 309 ? 3.366 40.553 -10.795 1.00 34.59 309 ILE A CA 1
ATOM 2408 C C . ILE A 1 309 ? 1.841 40.392 -10.738 1.00 34.59 309 ILE A C 1
ATOM 2410 O O . ILE A 1 309 ? 1.314 39.316 -10.462 1.00 34.59 309 ILE A O 1
ATOM 2414 N N . THR A 1 310 ? 1.155 41.502 -10.993 1.00 30.42 310 THR A N 1
ATOM 2415 C CA . THR A 1 310 ? -0.302 41.675 -11.114 1.00 30.42 310 THR A CA 1
ATOM 2416 C C . THR A 1 310 ? -0.747 41.396 -12.564 1.00 30.42 310 THR A C 1
ATOM 2418 O O . THR A 1 310 ? 0.021 41.690 -13.482 1.00 30.42 310 THR A O 1
ATOM 2421 N N . PRO A 1 311 ? -1.962 40.867 -12.824 1.00 33.78 311 PRO A N 1
ATOM 2422 C CA . PRO A 1 311 ? -2.392 40.467 -14.167 1.00 33.78 311 PRO A CA 1
ATOM 2423 C C . PRO A 1 311 ? -3.062 41.608 -14.957 1.00 33.78 311 PRO A C 1
ATOM 2425 O O . PRO A 1 311 ? -3.704 42.485 -14.385 1.00 33.78 311 PRO A O 1
ATOM 2428 N N . THR A 1 312 ? -2.963 41.571 -16.289 1.00 28.80 312 THR A N 1
ATOM 2429 C CA . THR A 1 312 ? -3.670 42.453 -17.254 1.00 28.80 312 THR A CA 1
ATOM 2430 C C . THR A 1 312 ? -3.945 41.685 -18.571 1.00 28.80 312 THR A C 1
ATOM 2432 O O . THR A 1 312 ? -3.401 40.596 -18.739 1.00 28.80 312 THR A O 1
ATOM 2435 N N . PRO A 1 313 ? -4.885 42.108 -19.449 1.00 33.41 313 PRO A N 1
ATOM 2436 C CA . PRO A 1 313 ? -6.225 41.529 -19.507 1.00 33.41 313 PRO A CA 1
ATOM 2437 C C . PRO A 1 313 ? -6.559 40.781 -20.815 1.00 33.41 313 PRO A C 1
ATOM 2439 O O . PRO A 1 313 ? -5.857 40.838 -21.819 1.00 33.41 313 PRO A O 1
ATOM 2442 N N . LYS A 1 314 ? -7.709 40.100 -20.757 1.00 29.59 314 LYS A N 1
ATOM 2443 C CA . LYS A 1 314 ? -8.383 39.305 -21.793 1.00 29.59 314 LYS A CA 1
ATOM 2444 C C . LYS A 1 314 ? -8.610 40.071 -23.106 1.00 29.59 314 LYS A C 1
ATOM 2446 O O . LYS A 1 314 ? -9.195 41.152 -23.088 1.00 29.59 314 LYS A O 1
ATOM 2451 N N . SER A 1 315 ? -8.295 39.434 -24.235 1.00 28.28 315 SER A N 1
ATOM 2452 C CA . SER A 1 315 ? -8.860 39.764 -25.546 1.00 28.28 315 SER A CA 1
ATOM 2453 C C . SER A 1 315 ? -10.003 38.801 -25.890 1.00 28.28 315 SER A C 1
ATOM 2455 O O . SER A 1 315 ? -9.864 37.582 -25.943 1.00 28.28 315 SER A O 1
ATOM 2457 N N . THR A 1 316 ? -11.177 39.387 -26.076 1.00 27.36 316 THR A N 1
ATOM 2458 C CA . THR A 1 316 ? -12.402 38.788 -26.610 1.00 27.36 316 THR A CA 1
ATOM 2459 C C . THR A 1 316 ? -12.317 38.640 -28.127 1.00 27.36 316 THR A C 1
ATOM 2461 O O . THR A 1 316 ? -12.058 39.630 -28.808 1.00 27.36 316 THR A O 1
ATOM 2464 N N . ILE A 1 317 ? -12.660 37.466 -28.668 1.00 30.39 317 ILE A N 1
ATOM 2465 C CA . ILE A 1 317 ? -13.115 37.335 -30.060 1.00 30.39 317 ILE A CA 1
ATOM 2466 C C . ILE A 1 317 ? -14.449 36.583 -30.069 1.00 30.39 317 ILE A C 1
ATOM 2468 O O . ILE A 1 317 ? -14.528 35.390 -29.793 1.00 30.39 317 ILE A O 1
ATOM 2472 N N . ASN A 1 318 ? -15.499 37.340 -30.383 1.00 26.14 318 ASN A N 1
ATOM 2473 C CA . ASN A 1 318 ? -16.797 36.866 -30.845 1.00 26.14 318 ASN A CA 1
ATOM 2474 C C . ASN A 1 318 ? -16.679 36.442 -32.312 1.00 26.14 318 ASN A C 1
ATOM 2476 O O . ASN A 1 318 ? -16.190 37.239 -33.105 1.00 26.14 318 ASN A O 1
ATOM 2480 N N . PHE A 1 319 ? -17.274 35.312 -32.701 1.00 29.47 319 PHE A N 1
ATOM 2481 C CA . PHE A 1 319 ? -17.924 35.204 -34.010 1.00 29.47 319 PHE A CA 1
ATOM 2482 C C . PHE A 1 319 ? -19.214 34.389 -33.926 1.00 29.47 319 PHE A C 1
ATOM 2484 O O . PHE A 1 319 ? -19.303 33.344 -33.289 1.00 29.47 319 PHE A O 1
ATOM 2491 N N . SER A 1 320 ? -20.240 34.945 -34.565 1.00 27.48 320 SER A N 1
ATOM 2492 C CA . SER A 1 320 ? -21.620 34.481 -34.578 1.00 27.48 320 SER A CA 1
ATOM 2493 C C . SER A 1 320 ? -21.920 33.641 -35.824 1.00 27.48 320 SER A C 1
ATOM 2495 O O . SER A 1 320 ? -21.403 33.943 -36.893 1.00 27.48 320 SER A O 1
ATOM 2497 N N . ARG A 1 321 ? -22.882 32.717 -35.671 1.00 30.73 321 ARG A N 1
ATOM 2498 C CA . ARG A 1 321 ? -23.906 32.255 -36.638 1.00 30.73 321 ARG A CA 1
ATOM 2499 C C . ARG A 1 321 ? -23.470 31.899 -38.081 1.00 30.73 321 ARG A C 1
ATOM 2501 O O . ARG A 1 321 ? -23.252 32.792 -38.888 1.00 30.73 321 ARG A O 1
ATOM 2508 N N . ARG A 1 322 ? -23.757 30.660 -38.517 1.00 29.27 322 ARG A N 1
ATOM 2509 C CA . ARG A 1 322 ? -24.994 30.277 -39.255 1.00 29.27 322 ARG A CA 1
ATOM 2510 C C . ARG A 1 322 ? -24.974 28.806 -39.719 1.00 29.27 322 ARG A C 1
ATOM 2512 O O . ARG A 1 322 ? -23.971 28.304 -40.193 1.00 29.27 322 ARG A O 1
ATOM 2519 N N . ARG A 1 323 ? -26.163 28.203 -39.580 1.00 31.14 323 ARG A N 1
ATOM 2520 C CA . ARG A 1 323 ? -26.796 27.036 -40.237 1.00 31.14 323 ARG A CA 1
ATOM 2521 C C . ARG A 1 323 ? -26.155 26.528 -41.542 1.00 31.14 323 ARG A C 1
ATOM 2523 O O . ARG A 1 323 ? -25.818 27.354 -42.381 1.00 31.14 323 ARG A O 1
ATOM 2530 N N . THR A 1 324 ? -26.260 25.215 -41.806 1.00 27.62 324 THR A N 1
ATOM 2531 C CA . THR A 1 324 ? -27.192 24.628 -42.808 1.00 27.62 324 THR A CA 1
ATOM 2532 C C . THR A 1 324 ? -27.329 23.101 -42.628 1.00 27.62 324 THR A C 1
ATOM 2534 O O . THR A 1 324 ? -26.362 22.410 -42.335 1.00 27.62 324 THR A O 1
ATOM 2537 N N . LEU A 1 325 ? -28.578 22.635 -42.756 1.00 27.81 325 LEU A N 1
ATOM 2538 C CA . LEU A 1 325 ? -29.085 21.257 -42.860 1.00 27.81 325 LEU A CA 1
ATOM 2539 C C . LEU A 1 325 ? -28.420 20.449 -43.991 1.00 27.81 325 LEU A C 1
ATOM 2541 O O . LEU A 1 325 ? -28.187 21.020 -45.049 1.00 27.81 325 LEU A O 1
ATOM 2545 N N . GLN A 1 326 ? -28.378 19.116 -43.871 1.00 28.86 326 GLN A N 1
ATOM 2546 C CA . GLN A 1 326 ? -29.073 18.243 -44.832 1.00 28.86 326 GLN A CA 1
ATOM 2547 C C . GLN A 1 326 ? -29.258 16.807 -44.317 1.00 28.86 326 GLN A C 1
ATOM 2549 O O . GLN A 1 326 ? -28.431 16.253 -43.605 1.00 28.86 326 GLN A O 1
ATOM 2554 N N . ILE A 1 327 ? -30.428 16.280 -44.672 1.00 30.45 327 ILE A N 1
ATOM 2555 C CA . ILE A 1 327 ? -31.054 15.003 -44.329 1.00 30.45 327 ILE A CA 1
ATOM 2556 C C . ILE A 1 327 ? -30.891 14.060 -45.528 1.00 30.45 327 ILE A C 1
ATOM 2558 O O . ILE A 1 327 ? -31.095 14.516 -46.649 1.00 30.45 327 ILE A O 1
ATOM 2562 N N . LEU A 1 328 ? -30.632 12.773 -45.279 1.00 28.98 328 LEU A N 1
ATOM 2563 C CA . LEU A 1 328 ? -31.134 11.579 -45.996 1.00 28.98 328 LEU A CA 1
ATOM 2564 C C . LEU A 1 328 ? -30.577 10.367 -45.208 1.00 28.98 328 LEU A C 1
ATOM 2566 O O . LEU A 1 328 ? -29.383 10.336 -44.955 1.00 28.98 328 LEU A O 1
ATOM 2570 N N . GLY A 1 329 ? -31.307 9.379 -44.684 1.00 26.89 329 GLY A N 1
ATOM 2571 C CA . GLY A 1 329 ? -32.622 8.840 -45.019 1.00 26.89 329 GLY A CA 1
ATOM 2572 C C . GLY A 1 329 ? -32.457 7.568 -45.860 1.00 26.89 329 GLY A C 1
ATOM 2573 O O . GLY A 1 329 ? -32.146 7.722 -47.027 1.00 26.89 329 GLY A O 1
ATOM 2574 N N . PHE A 1 330 ? -32.620 6.380 -45.248 1.00 32.91 330 PHE A N 1
ATOM 2575 C CA . PHE A 1 330 ? -33.052 5.044 -45.759 1.00 32.91 330 PHE A CA 1
ATOM 2576 C C . PHE A 1 330 ? -32.532 3.984 -44.752 1.00 32.91 330 PHE A C 1
ATOM 2578 O O . PHE A 1 330 ? -31.329 3.899 -44.553 1.00 32.91 330 PHE A O 1
ATOM 2585 N N . ALA A 1 331 ? -33.304 3.291 -43.904 1.00 27.39 331 ALA A N 1
ATOM 2586 C CA . ALA A 1 331 ? -34.546 2.506 -44.018 1.00 27.39 331 ALA A CA 1
ATOM 2587 C C . ALA A 1 331 ? -34.372 1.113 -44.667 1.00 27.39 331 ALA A C 1
ATOM 2589 O O . ALA A 1 331 ? -34.026 1.012 -45.839 1.00 27.39 331 ALA A O 1
ATOM 2590 N N . GLY A 1 332 ? -34.714 0.073 -43.888 1.00 26.48 332 GLY A N 1
ATOM 2591 C CA . GLY A 1 332 ? -34.859 -1.344 -44.271 1.00 26.48 332 GLY A CA 1
ATOM 2592 C C . GLY A 1 332 ? -33.883 -2.241 -43.494 1.00 26.48 332 GLY A C 1
ATOM 2593 O O . GLY A 1 332 ? -32.685 -2.096 -43.665 1.00 26.48 332 GLY A O 1
ATOM 2594 N N . GLY A 1 333 ? -34.257 -3.138 -42.578 1.00 26.47 333 GLY A N 1
ATOM 2595 C CA . GLY A 1 333 ? -35.506 -3.878 -42.386 1.00 26.47 333 GLY A CA 1
ATOM 2596 C C . GLY A 1 333 ? -35.275 -5.348 -42.760 1.00 26.47 333 GLY A C 1
ATOM 2597 O O . GLY A 1 333 ? -35.048 -5.630 -43.930 1.00 26.47 333 GLY A O 1
ATOM 2598 N N . GLY A 1 334 ? -35.336 -6.275 -41.795 1.00 25.86 334 GLY A N 1
ATOM 2599 C CA . GLY A 1 334 ? -35.280 -7.716 -42.085 1.00 25.86 334 GLY A CA 1
ATOM 2600 C C . GLY A 1 334 ? -34.967 -8.620 -40.889 1.00 25.86 334 GLY A C 1
ATOM 2601 O O . GLY A 1 334 ? -33.811 -8.924 -40.630 1.00 25.86 334 GLY A O 1
ATOM 2602 N N . LEU A 1 335 ? -36.020 -9.055 -40.191 1.00 30.11 335 LEU A N 1
ATOM 2603 C CA . LEU A 1 335 ? -36.072 -10.231 -39.305 1.00 30.11 335 LEU A CA 1
ATOM 2604 C C . LEU A 1 335 ? -35.650 -11.521 -40.049 1.00 30.11 335 LEU A C 1
ATOM 2606 O O . LEU A 1 335 ? -35.835 -11.574 -41.261 1.00 30.11 335 LEU A O 1
ATOM 2610 N N . VAL A 1 336 ? -35.244 -12.578 -39.315 1.00 27.58 336 VAL A N 1
ATOM 2611 C CA . VAL A 1 336 ? -35.826 -13.955 -39.347 1.00 27.58 336 VAL A CA 1
ATOM 2612 C C . VAL A 1 336 ? -34.981 -14.958 -38.511 1.00 27.58 336 VAL A C 1
ATOM 2614 O O . VAL A 1 336 ? -33.848 -15.285 -38.836 1.00 27.58 336 VAL A O 1
ATOM 2617 N N . THR A 1 337 ? -35.591 -15.382 -37.396 1.00 26.25 337 THR A N 1
ATOM 2618 C CA . THR A 1 337 ? -35.653 -16.695 -36.697 1.00 26.25 337 THR A CA 1
ATOM 2619 C C . THR A 1 337 ? -34.501 -17.727 -36.660 1.00 26.25 337 THR A C 1
ATOM 2621 O O . THR A 1 337 ? -34.133 -18.323 -37.664 1.00 26.25 337 THR A O 1
ATOM 2624 N N . ALA A 1 338 ? -34.126 -18.051 -35.413 1.00 30.70 338 ALA A N 1
ATOM 2625 C CA . ALA A 1 338 ? -33.884 -19.352 -34.754 1.00 30.70 338 ALA A CA 1
ATOM 2626 C C . ALA A 1 338 ? -33.805 -20.671 -35.558 1.00 30.70 338 ALA A C 1
ATOM 2628 O O . ALA A 1 338 ? -34.772 -21.042 -36.216 1.00 30.70 338 ALA A O 1
ATOM 2629 N N . ILE A 1 339 ? -32.768 -21.481 -35.262 1.00 28.42 339 ILE A N 1
ATOM 2630 C CA . ILE A 1 339 ? -32.833 -22.958 -35.181 1.00 28.42 339 ILE A CA 1
ATOM 2631 C C . ILE A 1 339 ? -31.965 -23.464 -34.010 1.00 28.42 339 ILE A C 1
ATOM 2633 O O . ILE A 1 339 ? -30.803 -23.097 -33.865 1.00 28.42 339 ILE A O 1
ATOM 2637 N N . ILE A 1 340 ? -32.573 -24.328 -33.194 1.00 28.73 340 ILE A N 1
ATOM 2638 C CA . ILE A 1 340 ? -31.995 -25.168 -32.135 1.00 28.73 340 ILE A CA 1
ATOM 2639 C C . ILE A 1 340 ? -31.448 -26.461 -32.762 1.00 28.73 340 ILE A C 1
ATOM 2641 O O . ILE A 1 340 ? -32.165 -27.079 -33.546 1.00 28.73 340 ILE A O 1
ATOM 2645 N N . ALA A 1 341 ? -30.277 -26.950 -32.335 1.00 26.67 341 ALA A N 1
ATOM 2646 C CA . ALA A 1 341 ? -29.986 -28.389 -32.321 1.00 26.67 341 ALA A CA 1
ATOM 2647 C C . ALA A 1 341 ? -28.891 -28.744 -31.299 1.00 26.67 341 ALA A C 1
ATOM 2649 O O . ALA A 1 341 ? -27.825 -28.142 -31.257 1.00 26.67 341 ALA A O 1
ATOM 2650 N N . ASN A 1 342 ? -29.201 -29.752 -30.488 1.00 26.28 342 ASN A N 1
ATOM 2651 C CA . ASN A 1 342 ? -28.459 -30.314 -29.367 1.00 26.28 342 ASN A CA 1
ATOM 2652 C C . ASN A 1 342 ? -28.264 -31.811 -29.656 1.00 26.28 342 ASN A C 1
ATOM 2654 O O . ASN A 1 342 ? -29.286 -32.465 -29.833 1.00 26.28 342 ASN A O 1
ATOM 2658 N N . GLN A 1 343 ? -27.033 -32.346 -29.692 1.00 26.89 343 GLN A N 1
ATOM 2659 C CA . GLN A 1 343 ? -26.678 -33.784 -29.558 1.00 26.89 343 GLN A CA 1
ATOM 2660 C C . GLN A 1 343 ? -25.193 -33.851 -29.125 1.00 26.89 343 GLN A C 1
ATOM 2662 O O . GLN A 1 343 ? -24.351 -33.284 -29.810 1.00 26.89 343 GLN A O 1
ATOM 2667 N N . LEU A 1 344 ? -24.795 -34.257 -27.910 1.00 24.81 344 LEU A N 1
ATOM 2668 C CA . LEU A 1 344 ? -24.815 -35.562 -27.213 1.00 24.81 344 LEU A CA 1
ATOM 2669 C C . LEU A 1 344 ? -23.934 -36.675 -27.831 1.00 24.81 344 LEU A C 1
ATOM 2671 O O . LEU A 1 344 ? -24.256 -37.235 -28.868 1.00 24.81 344 LEU A O 1
ATOM 2675 N N . PHE A 1 345 ? -22.883 -37.004 -27.060 1.00 28.12 345 PHE A N 1
ATOM 2676 C CA . PHE A 1 345 ? -22.161 -38.274 -26.849 1.00 28.12 345 PHE A CA 1
ATOM 2677 C C . PHE A 1 345 ? -21.731 -39.163 -28.024 1.00 28.12 345 PHE A C 1
ATOM 2679 O O . PHE A 1 345 ? -22.560 -39.839 -28.612 1.00 28.12 345 PHE A O 1
ATOM 2686 N N . THR A 1 346 ? -20.415 -39.425 -28.085 1.00 25.45 346 THR A N 1
ATOM 2687 C CA . THR A 1 346 ? -19.862 -40.800 -28.067 1.00 25.45 346 THR A CA 1
ATOM 2688 C C . THR A 1 346 ? -18.437 -40.830 -27.484 1.00 25.45 346 THR A C 1
ATOM 2690 O O . THR A 1 346 ? -17.527 -40.216 -28.033 1.00 25.45 346 THR A O 1
ATOM 2693 N N . LYS A 1 347 ? -18.240 -41.586 -26.391 1.00 28.09 347 LYS A N 1
ATOM 2694 C CA . LYS A 1 347 ? -16.947 -42.184 -25.981 1.00 28.09 347 LYS A CA 1
ATOM 2695 C C . LYS A 1 347 ? -16.661 -43.418 -26.857 1.00 28.09 347 LYS A C 1
ATOM 2697 O O . LYS A 1 347 ? -17.611 -44.074 -27.280 1.00 28.09 347 LYS A O 1
ATOM 2702 N N . PRO A 1 348 ? -15.387 -43.814 -27.015 1.00 28.84 348 PRO A N 1
ATOM 2703 C CA . PRO A 1 348 ? -14.970 -45.135 -26.516 1.00 28.84 348 PRO A CA 1
ATOM 2704 C C . PRO A 1 348 ? -13.585 -45.066 -25.838 1.00 28.84 348 PRO A C 1
ATOM 2706 O O . PRO A 1 348 ? -12.692 -44.360 -26.279 1.00 28.84 348 PRO A O 1
ATOM 2709 N N . SER A 1 349 ? -13.446 -45.575 -24.615 1.00 24.05 349 SER A N 1
ATOM 2710 C CA . SER A 1 349 ? -13.122 -46.965 -24.239 1.00 24.05 349 SER A CA 1
ATOM 2711 C C . SER A 1 349 ? -11.618 -47.244 -24.227 1.00 24.05 349 SER A C 1
ATOM 2713 O O . SER A 1 349 ? -10.969 -47.378 -25.258 1.00 24.05 349 SER A O 1
ATOM 2715 N N . ILE A 1 350 ? -11.132 -47.383 -22.997 1.00 26.89 350 ILE A N 1
ATOM 2716 C CA . ILE A 1 350 ? -9.826 -47.883 -22.574 1.00 26.89 350 ILE A CA 1
ATOM 2717 C C . ILE A 1 350 ? -9.656 -49.332 -23.050 1.00 26.89 350 ILE A C 1
ATOM 2719 O O . ILE A 1 350 ? -10.587 -50.134 -22.940 1.00 26.89 350 ILE A O 1
ATOM 2723 N N . LYS A 1 351 ? -8.457 -49.668 -23.532 1.00 26.19 351 LYS A N 1
ATOM 2724 C CA . LYS A 1 351 ? -7.907 -51.024 -23.473 1.00 26.19 351 LYS A CA 1
ATOM 2725 C C . LYS A 1 351 ? -6.463 -50.939 -22.997 1.00 26.19 351 LYS A C 1
ATOM 2727 O O . LYS A 1 351 ? -5.628 -50.331 -23.659 1.00 26.19 351 LYS A O 1
ATOM 2732 N N . ASP A 1 352 ? -6.232 -51.552 -21.845 1.00 27.38 352 ASP A N 1
ATOM 2733 C CA . ASP A 1 352 ? -4.922 -51.920 -21.328 1.00 27.38 352 ASP A CA 1
ATOM 2734 C C . ASP A 1 352 ? -4.212 -52.867 -22.298 1.00 27.38 352 ASP A C 1
ATOM 2736 O O . ASP A 1 352 ? -4.867 -53.695 -22.931 1.00 27.38 352 ASP A O 1
ATOM 2740 N N . ASN A 1 353 ? -2.884 -52.772 -22.364 1.00 27.72 353 ASN A N 1
ATOM 2741 C CA . ASN A 1 353 ? -1.994 -53.923 -22.502 1.00 27.72 353 ASN A CA 1
ATOM 2742 C C . ASN A 1 353 ? -0.580 -53.529 -22.052 1.00 27.72 353 ASN A C 1
ATOM 2744 O O . ASN A 1 353 ? 0.067 -52.667 -22.644 1.00 27.72 353 ASN A O 1
ATOM 2748 N N . ASN A 1 354 ? -0.134 -54.183 -20.979 1.00 27.00 354 ASN A N 1
ATOM 2749 C CA . ASN A 1 354 ? 1.246 -54.225 -20.514 1.00 27.00 354 ASN A CA 1
ATOM 2750 C C . ASN A 1 354 ? 2.103 -55.026 -21.497 1.00 27.00 354 ASN A C 1
ATOM 2752 O O . ASN A 1 354 ? 1.782 -56.183 -21.748 1.00 27.00 354 ASN A O 1
ATOM 2756 N N . GLU A 1 355 ? 3.242 -54.479 -21.916 1.00 28.50 355 GLU A N 1
ATOM 2757 C CA . GLU A 1 355 ? 4.432 -55.273 -22.232 1.00 28.50 355 GLU A CA 1
ATOM 2758 C C . GLU A 1 355 ? 5.694 -54.406 -22.111 1.00 28.50 355 GLU A C 1
ATOM 2760 O O . GLU A 1 355 ? 5.738 -53.252 -22.537 1.00 28.50 355 GLU A O 1
ATOM 2765 N N . THR A 1 356 ? 6.703 -54.949 -21.434 1.00 29.75 356 THR A N 1
ATOM 2766 C CA . THR A 1 356 ? 7.954 -54.293 -21.057 1.00 29.75 356 THR A CA 1
ATOM 2767 C C . THR A 1 356 ? 9.109 -54.658 -21.997 1.00 29.75 356 THR A C 1
ATOM 2769 O O . THR A 1 356 ? 9.288 -55.823 -22.340 1.00 29.75 356 THR A O 1
ATOM 2772 N N . ALA A 1 357 ? 9.968 -53.649 -22.224 1.00 25.38 357 ALA A N 1
ATOM 2773 C CA . ALA A 1 357 ? 11.382 -53.662 -22.655 1.00 25.38 357 ALA A CA 1
ATOM 2774 C C . ALA A 1 357 ? 11.703 -53.638 -24.173 1.00 25.38 357 ALA A C 1
ATOM 2776 O O . ALA A 1 357 ? 10.935 -54.178 -24.961 1.00 25.38 357 ALA A O 1
ATOM 2777 N N . PRO A 1 358 ? 12.884 -53.122 -24.607 1.00 28.98 358 PRO A N 1
ATOM 2778 C CA . PRO A 1 358 ? 13.881 -52.276 -23.932 1.00 28.98 358 PRO A CA 1
ATOM 2779 C C . PRO A 1 358 ? 14.188 -50.948 -24.674 1.00 28.98 358 PRO A C 1
ATOM 2781 O O . PRO A 1 358 ? 13.845 -50.737 -25.832 1.00 28.98 358 PRO A O 1
ATOM 2784 N N . LEU A 1 359 ? 14.885 -50.056 -23.966 1.00 32.19 359 LEU A N 1
ATOM 2785 C CA . LEU A 1 359 ? 15.399 -48.758 -24.416 1.00 32.19 359 LEU A CA 1
ATOM 2786 C C . LEU A 1 359 ? 16.250 -48.839 -25.699 1.00 32.19 359 LEU A C 1
ATOM 2788 O O . LEU A 1 359 ? 17.312 -49.461 -25.696 1.00 32.19 359 LEU A O 1
ATOM 2792 N N . SER A 1 360 ? 15.868 -48.080 -26.728 1.00 27.75 360 SER A N 1
ATOM 2793 C CA . SER A 1 360 ? 16.789 -47.584 -27.756 1.00 27.75 360 SER A CA 1
ATOM 2794 C C . SER A 1 360 ? 16.714 -46.059 -27.810 1.00 27.75 360 SER A C 1
ATOM 2796 O O . SER A 1 360 ? 15.715 -45.492 -28.252 1.00 27.75 360 SER A O 1
ATOM 2798 N N . ARG A 1 361 ? 17.782 -45.407 -27.337 1.00 36.19 361 ARG A N 1
ATOM 2799 C CA . ARG A 1 361 ? 18.095 -44.007 -27.639 1.00 36.19 361 ARG A CA 1
ATOM 2800 C C . ARG A 1 361 ? 18.235 -43.853 -29.151 1.00 36.19 361 ARG A C 1
ATOM 2802 O O . ARG A 1 361 ? 18.983 -44.620 -29.746 1.00 36.19 361 ARG A O 1
ATOM 2809 N N . ASN A 1 362 ? 17.577 -42.849 -29.714 1.00 31.11 362 ASN A N 1
ATOM 2810 C CA . ASN A 1 362 ? 18.158 -42.009 -30.751 1.00 31.11 362 ASN A CA 1
ATOM 2811 C C . ASN A 1 362 ? 17.568 -40.606 -30.625 1.00 31.11 362 ASN A C 1
ATOM 2813 O O . ASN A 1 362 ? 16.362 -40.434 -30.455 1.00 31.11 362 ASN A O 1
ATOM 2817 N N . ASP A 1 363 ? 18.497 -39.665 -30.630 1.00 35.34 363 ASP A N 1
ATOM 2818 C CA . ASP A 1 363 ? 18.367 -38.239 -30.416 1.00 35.34 363 ASP A CA 1
ATOM 2819 C C . ASP A 1 363 ? 17.497 -37.555 -31.475 1.00 35.34 363 ASP A C 1
ATOM 2821 O O . ASP A 1 363 ? 17.600 -37.863 -32.657 1.00 35.34 363 ASP A O 1
ATOM 2825 N N . GLU A 1 364 ? 16.719 -36.570 -31.033 1.00 33.31 364 GLU A N 1
ATOM 2826 C CA . GLU A 1 364 ? 16.757 -35.212 -31.581 1.00 33.31 364 GLU A CA 1
ATOM 2827 C C . GLU A 1 364 ? 16.298 -34.266 -30.460 1.00 33.31 364 GLU A C 1
ATOM 2829 O O . GLU A 1 364 ? 15.112 -34.002 -30.262 1.00 33.31 364 GLU A O 1
ATOM 2834 N N . ASP A 1 365 ? 17.271 -33.796 -29.673 1.00 33.16 365 ASP A N 1
ATOM 2835 C CA . ASP A 1 365 ? 17.120 -32.616 -28.827 1.00 33.16 365 ASP A CA 1
ATOM 2836 C C . ASP A 1 365 ? 16.805 -31.420 -29.739 1.00 33.16 365 ASP A C 1
ATOM 2838 O O . ASP A 1 365 ? 17.698 -30.783 -30.304 1.00 33.16 365 ASP A O 1
ATOM 2842 N N . GLN A 1 366 ? 15.521 -31.082 -29.877 1.00 31.67 366 GLN A N 1
ATOM 2843 C CA . GLN A 1 366 ? 15.155 -29.713 -30.206 1.00 31.67 366 GLN A CA 1
ATOM 2844 C C . GLN A 1 366 ? 15.601 -28.845 -29.033 1.00 31.67 366 GLN A C 1
ATOM 2846 O O . GLN A 1 366 ? 14.938 -28.773 -27.998 1.00 31.67 366 GLN A O 1
ATOM 2851 N N . ILE A 1 367 ? 16.750 -28.193 -29.196 1.00 34.22 367 ILE A N 1
ATOM 2852 C CA . ILE A 1 367 ? 17.154 -27.072 -28.359 1.00 34.22 367 ILE A CA 1
ATOM 2853 C C . ILE A 1 367 ? 16.032 -26.037 -28.480 1.00 34.22 367 ILE A C 1
ATOM 2855 O O . ILE A 1 367 ? 15.943 -25.321 -29.475 1.00 34.22 367 ILE A O 1
ATOM 2859 N N . ILE A 1 368 ? 15.139 -25.990 -27.489 1.00 38.03 368 ILE A N 1
ATOM 2860 C CA . ILE A 1 368 ? 14.176 -24.904 -27.347 1.00 38.03 368 ILE A CA 1
ATOM 2861 C C . ILE A 1 368 ? 15.012 -23.667 -27.032 1.00 38.03 368 ILE A C 1
ATOM 2863 O O . ILE A 1 368 ? 15.403 -23.444 -25.886 1.00 38.03 368 ILE A O 1
ATOM 2867 N N . THR A 1 369 ? 15.334 -22.876 -28.051 1.00 43.50 369 THR A N 1
ATOM 2868 C CA . THR A 1 369 ? 15.859 -21.530 -27.845 1.00 43.50 369 THR A CA 1
ATOM 2869 C C . THR A 1 369 ? 14.822 -20.776 -27.010 1.00 43.50 369 THR A C 1
ATOM 2871 O O . THR A 1 369 ? 13.648 -20.742 -27.397 1.00 43.50 369 THR A O 1
ATOM 2874 N N . PRO A 1 370 ? 15.182 -20.203 -25.849 1.00 57.31 370 PRO A N 1
ATOM 2875 C CA . PRO A 1 370 ? 14.239 -19.384 -25.104 1.00 57.31 370 PRO A CA 1
ATOM 2876 C C . PRO A 1 370 ? 13.770 -18.242 -26.014 1.00 57.31 370 PRO A C 1
ATOM 2878 O O . PRO A 1 370 ? 14.589 -17.532 -26.586 1.00 57.31 370 PRO A O 1
ATOM 2881 N N . ARG A 1 371 ? 12.445 -18.073 -26.157 1.00 73.88 371 ARG A N 1
ATOM 2882 C CA . ARG A 1 371 ? 11.829 -17.029 -27.006 1.00 73.88 371 ARG A CA 1
ATOM 2883 C C . ARG A 1 371 ? 12.371 -15.627 -26.698 1.00 73.88 371 ARG A C 1
ATOM 2885 O O . ARG A 1 371 ? 12.383 -14.768 -27.568 1.00 73.88 371 ARG A O 1
ATOM 2892 N N . LEU A 1 372 ? 12.794 -15.402 -25.455 1.00 85.00 372 LEU A N 1
ATOM 2893 C CA . LEU A 1 372 ? 13.443 -14.176 -25.019 1.00 85.00 372 LEU A CA 1
ATOM 2894 C C . LEU A 1 372 ? 14.963 -14.379 -24.945 1.00 85.00 372 LEU A C 1
ATOM 2896 O O . LEU A 1 372 ? 15.459 -14.952 -23.974 1.00 85.00 372 LEU A O 1
ATOM 2900 N N . ASP A 1 373 ? 15.684 -13.867 -25.943 1.00 86.94 373 ASP A N 1
ATOM 2901 C CA . ASP A 1 373 ? 17.142 -13.722 -25.911 1.00 86.94 373 ASP A CA 1
ATOM 2902 C C . ASP A 1 373 ? 17.535 -12.240 -25.794 1.00 86.94 373 ASP A C 1
ATOM 2904 O O . ASP A 1 373 ? 17.307 -11.417 -26.690 1.00 86.94 373 ASP A O 1
ATOM 2908 N N . LEU A 1 374 ? 18.124 -11.905 -24.646 1.00 87.94 374 LEU A N 1
ATOM 2909 C CA . LEU A 1 374 ? 18.551 -10.552 -24.293 1.00 87.94 374 LEU A CA 1
ATOM 2910 C C . LEU A 1 374 ? 20.038 -10.305 -24.584 1.00 87.94 374 LEU A C 1
ATOM 2912 O O . LEU A 1 374 ? 20.491 -9.172 -24.451 1.00 87.94 374 LEU A O 1
ATOM 2916 N N . GLY A 1 375 ? 20.809 -11.333 -24.967 1.00 83.69 375 GLY A N 1
ATOM 2917 C CA . GLY A 1 375 ? 22.257 -11.222 -25.186 1.00 83.69 375 GLY A CA 1
ATOM 2918 C C . GLY A 1 375 ? 23.087 -10.963 -23.917 1.00 83.69 375 GLY A C 1
ATOM 2919 O O . GLY A 1 375 ? 24.292 -10.732 -24.013 1.00 83.69 375 GLY A O 1
ATOM 2920 N N . GLY A 1 376 ? 22.465 -10.994 -22.733 1.00 86.94 376 GLY A N 1
ATOM 2921 C CA . GLY A 1 376 ? 23.089 -10.748 -21.433 1.00 86.94 376 GLY A CA 1
ATOM 2922 C C . GLY A 1 376 ? 22.069 -10.374 -20.354 1.00 86.94 376 GLY A C 1
ATOM 2923 O O . GLY A 1 376 ? 20.858 -10.439 -20.579 1.00 86.94 376 GLY A O 1
ATOM 2924 N N . ASP A 1 377 ? 22.568 -9.967 -19.186 1.00 89.06 377 ASP A N 1
ATOM 2925 C CA . ASP A 1 377 ? 21.729 -9.502 -18.080 1.00 89.06 377 ASP A CA 1
ATOM 2926 C C . ASP A 1 377 ? 21.113 -8.134 -18.403 1.00 89.06 377 ASP A C 1
ATOM 2928 O O . ASP A 1 377 ? 21.817 -7.168 -18.701 1.00 89.06 377 ASP A O 1
ATOM 2932 N N . THR A 1 378 ? 19.790 -8.032 -18.298 1.00 92.38 378 THR A N 1
ATOM 2933 C CA . THR A 1 378 ? 19.035 -6.788 -18.489 1.00 92.38 378 THR A CA 1
ATOM 2934 C C . THR A 1 378 ? 18.246 -6.467 -17.232 1.00 92.38 378 THR A C 1
ATOM 2936 O O . THR A 1 378 ? 17.577 -7.325 -16.657 1.00 92.38 378 THR A O 1
ATOM 2939 N N . THR A 1 379 ? 18.294 -5.207 -16.806 1.00 92.69 379 THR A N 1
ATOM 2940 C CA . THR A 1 379 ? 17.468 -4.707 -15.705 1.00 92.69 379 THR A CA 1
ATOM 2941 C C . THR A 1 379 ? 16.493 -3.661 -16.225 1.00 92.69 379 THR A C 1
ATOM 2943 O O . THR A 1 379 ? 16.915 -2.731 -16.902 1.00 92.69 379 THR A O 1
ATOM 2946 N N . LEU A 1 380 ? 15.215 -3.805 -15.876 1.00 94.50 380 LEU A N 1
ATOM 2947 C CA . LEU A 1 380 ? 14.178 -2.798 -16.079 1.00 94.50 380 LEU A CA 1
ATOM 2948 C C . LEU A 1 380 ? 13.829 -2.164 -14.735 1.00 94.50 380 LEU A C 1
ATOM 2950 O O . LEU A 1 380 ? 13.487 -2.865 -13.780 1.00 94.50 380 LEU A O 1
ATOM 2954 N N . ASN A 1 381 ? 13.882 -0.842 -14.655 1.00 92.62 381 ASN A N 1
ATOM 2955 C CA . ASN A 1 381 ? 13.495 -0.088 -13.473 1.00 92.62 381 ASN A CA 1
ATOM 2956 C C . ASN A 1 381 ? 12.220 0.692 -13.759 1.00 92.62 381 ASN A C 1
ATOM 2958 O O . ASN A 1 381 ? 12.192 1.535 -14.651 1.00 92.62 381 ASN A O 1
ATOM 2962 N N . GLY A 1 382 ? 11.180 0.439 -12.973 1.00 93.81 382 GLY A N 1
ATOM 2963 C CA . GLY A 1 382 ? 9.927 1.167 -13.043 1.00 93.81 382 GLY A CA 1
ATOM 2964 C C . GLY A 1 382 ? 9.584 1.885 -11.752 1.00 93.81 382 GLY A C 1
ATOM 2965 O O . GLY A 1 382 ? 9.980 1.469 -10.660 1.00 93.81 382 GLY A O 1
ATOM 2966 N N . ALA A 1 383 ? 8.795 2.949 -11.864 1.00 89.81 383 ALA A N 1
ATOM 2967 C CA . ALA A 1 383 ? 8.285 3.657 -10.699 1.00 89.81 383 ALA A CA 1
ATOM 2968 C C . ALA A 1 383 ? 6.908 4.282 -10.943 1.00 89.81 383 ALA A C 1
ATOM 2970 O O . ALA A 1 383 ? 6.611 4.784 -12.028 1.00 89.81 383 ALA A O 1
ATOM 2971 N N . GLY A 1 384 ? 6.066 4.314 -9.910 1.00 90.88 384 GLY A N 1
ATOM 2972 C CA . GLY A 1 384 ? 4.814 5.059 -9.974 1.00 90.88 384 GLY A CA 1
ATOM 2973 C C . GLY A 1 384 ? 3.727 4.592 -9.028 1.00 90.88 384 GLY A C 1
ATOM 2974 O O . GLY A 1 384 ? 3.935 4.511 -7.816 1.00 90.88 384 GLY A O 1
ATOM 2975 N N . ALA A 1 385 ? 2.534 4.412 -9.584 1.00 90.19 385 ALA A N 1
ATOM 2976 C CA . ALA A 1 385 ? 1.296 4.169 -8.864 1.00 90.19 385 ALA A CA 1
ATOM 2977 C C . ALA A 1 385 ? 1.381 3.059 -7.801 1.00 90.19 385 ALA A C 1
ATOM 2979 O O . ALA A 1 385 ? 1.856 1.952 -8.051 1.00 90.19 385 ALA A O 1
ATOM 2980 N N . SER A 1 386 ? 0.843 3.340 -6.612 1.00 83.56 386 SER A N 1
ATOM 2981 C CA . SER A 1 386 ? 0.653 2.315 -5.578 1.00 83.56 386 SER A CA 1
ATOM 2982 C C . SER A 1 386 ? -0.535 1.404 -5.875 1.00 83.56 386 SER A C 1
ATOM 2984 O O . SER A 1 386 ? -0.580 0.291 -5.378 1.00 83.56 386 SER A O 1
ATOM 2986 N N . PHE A 1 387 ? -1.499 1.861 -6.678 1.00 89.75 387 PHE A N 1
ATOM 2987 C CA . PHE A 1 387 ? -2.711 1.108 -6.997 1.00 89.75 387 PHE A CA 1
ATOM 2988 C C . PHE A 1 387 ? -2.401 -0.265 -7.616 1.00 89.75 387 PHE A C 1
ATOM 2990 O O . PHE A 1 387 ? -2.841 -1.230 -7.011 1.00 89.75 387 PHE A O 1
ATOM 2997 N N . PRO A 1 388 ? -1.616 -0.429 -8.707 1.00 91.44 388 PRO A N 1
ATOM 2998 C CA . PRO A 1 388 ? -1.317 -1.753 -9.271 1.00 91.44 388 PRO A CA 1
ATOM 2999 C C . PRO A 1 388 ? -0.180 -2.494 -8.564 1.00 91.44 388 PRO A C 1
ATOM 3001 O O . PRO A 1 388 ? 0.224 -3.559 -9.025 1.00 91.44 388 PRO A O 1
ATOM 3004 N N . ARG A 1 389 ? 0.396 -1.938 -7.487 1.00 87.56 389 ARG A N 1
ATOM 3005 C CA . ARG A 1 389 ? 1.656 -2.433 -6.916 1.00 87.56 389 ARG A CA 1
ATOM 3006 C C . ARG A 1 389 ? 1.600 -3.925 -6.591 1.00 87.56 389 ARG A C 1
ATOM 3008 O O . ARG A 1 389 ? 2.534 -4.638 -6.942 1.00 87.56 389 ARG A O 1
ATOM 3015 N N . LEU A 1 390 ? 0.523 -4.388 -5.951 1.00 83.62 390 LEU A N 1
ATOM 3016 C CA . LEU A 1 390 ? 0.386 -5.792 -5.550 1.00 83.62 390 LEU A CA 1
ATOM 3017 C C . LEU A 1 390 ? 0.408 -6.730 -6.766 1.00 83.62 390 LEU A C 1
ATOM 3019 O O . LEU A 1 390 ? 1.051 -7.778 -6.723 1.00 83.62 390 LEU A O 1
ATOM 3023 N N . LEU A 1 391 ? -0.243 -6.329 -7.861 1.00 89.56 391 LEU A N 1
ATOM 3024 C CA . LEU A 1 391 ? -0.273 -7.088 -9.109 1.00 89.56 391 LEU A CA 1
ATOM 3025 C C . LEU A 1 391 ? 1.075 -7.048 -9.839 1.00 89.56 391 LEU A C 1
ATOM 3027 O O . LEU A 1 391 ? 1.577 -8.082 -10.268 1.00 89.56 391 LEU A O 1
ATOM 3031 N N . TYR A 1 392 ? 1.704 -5.876 -9.923 1.00 93.38 392 TYR A N 1
ATOM 3032 C CA . TYR A 1 392 ? 3.003 -5.712 -10.580 1.00 93.38 392 TYR A CA 1
ATOM 3033 C C . TYR A 1 392 ? 4.105 -6.484 -9.858 1.00 93.38 392 TYR A C 1
ATOM 3035 O O . TYR A 1 392 ? 4.888 -7.182 -10.493 1.00 93.38 392 TYR A O 1
ATOM 3043 N N . GLU A 1 393 ? 4.146 -6.434 -8.528 1.00 83.88 393 GLU A N 1
ATOM 3044 C CA . GLU A 1 393 ? 5.108 -7.215 -7.748 1.00 83.88 393 GLU A CA 1
ATOM 3045 C C . GLU A 1 393 ? 4.912 -8.724 -7.943 1.00 83.88 393 GLU A C 1
ATOM 3047 O O . GLU A 1 393 ? 5.898 -9.460 -8.032 1.00 83.88 393 GLU A O 1
ATOM 3052 N N . ARG A 1 394 ? 3.658 -9.185 -8.072 1.00 85.94 394 ARG A N 1
ATOM 3053 C CA . ARG A 1 394 ? 3.348 -10.578 -8.418 1.00 85.94 394 ARG A CA 1
ATOM 3054 C C . ARG A 1 394 ? 3.898 -10.936 -9.799 1.00 85.94 394 ARG A C 1
ATOM 3056 O O . ARG A 1 394 ? 4.644 -11.906 -9.909 1.00 85.94 394 ARG A O 1
ATOM 3063 N N . TRP A 1 395 ? 3.595 -10.135 -10.818 1.00 92.94 395 TRP A N 1
ATOM 3064 C CA . TRP A 1 395 ? 4.061 -10.364 -12.187 1.00 92.94 395 TRP A CA 1
ATOM 3065 C C . TRP A 1 395 ? 5.578 -10.362 -12.295 1.00 92.94 395 TRP A C 1
ATOM 3067 O O . TRP A 1 395 ? 6.158 -11.285 -12.853 1.00 92.94 395 TRP A O 1
ATOM 3077 N N . PHE A 1 396 ? 6.238 -9.355 -11.732 1.00 90.12 396 PHE A N 1
ATOM 3078 C CA . PHE A 1 396 ? 7.683 -9.198 -11.859 1.00 90.12 396 PHE A CA 1
ATOM 3079 C C . PHE A 1 396 ? 8.439 -10.288 -11.105 1.00 90.12 396 PHE A C 1
ATOM 3081 O O . PHE A 1 396 ? 9.478 -10.737 -11.577 1.00 90.12 396 PHE A O 1
ATOM 3088 N N . LYS A 1 397 ? 7.898 -10.797 -9.991 1.00 81.12 397 LYS A N 1
ATOM 3089 C CA . LYS A 1 397 ? 8.438 -11.996 -9.336 1.00 81.12 397 LYS A CA 1
ATOM 3090 C C . LYS A 1 397 ? 8.382 -13.214 -10.261 1.00 81.12 397 LYS A C 1
ATOM 3092 O O . LYS A 1 397 ? 9.381 -13.920 -10.381 1.00 81.12 397 LYS A O 1
ATOM 3097 N N . ASP A 1 398 ? 7.242 -13.446 -10.904 1.00 80.31 398 ASP A N 1
ATOM 3098 C CA . ASP A 1 398 ? 7.049 -14.604 -11.777 1.00 80.31 398 ASP A CA 1
ATOM 3099 C C . ASP A 1 398 ? 7.900 -14.497 -13.060 1.00 80.31 398 ASP A C 1
ATOM 3101 O O . ASP A 1 398 ? 8.546 -15.466 -13.457 1.00 80.31 398 ASP A O 1
ATOM 3105 N N . ILE A 1 399 ? 7.988 -13.306 -13.664 1.00 85.81 399 ILE A N 1
ATOM 3106 C CA . ILE A 1 399 ? 8.830 -13.038 -14.842 1.00 85.81 399 ILE A CA 1
ATOM 3107 C C . ILE A 1 399 ? 10.316 -13.195 -14.504 1.00 85.81 399 ILE A C 1
ATOM 3109 O O . ILE A 1 399 ? 11.023 -13.885 -15.233 1.00 85.81 399 ILE A O 1
ATOM 3113 N N . ASN A 1 400 ? 10.789 -12.610 -13.396 1.00 83.19 400 ASN A N 1
ATOM 3114 C CA . ASN A 1 400 ? 12.189 -12.730 -12.969 1.00 83.19 400 ASN A CA 1
ATOM 3115 C C . ASN A 1 400 ? 12.568 -14.194 -12.682 1.00 83.19 400 ASN A C 1
ATOM 3117 O O . ASN A 1 400 ? 13.713 -14.594 -12.874 1.00 83.19 400 ASN A O 1
ATOM 3121 N N . PHE A 1 401 ? 11.615 -15.007 -12.212 1.00 77.81 401 PHE A N 1
ATOM 3122 C CA . PHE A 1 401 ? 11.823 -16.445 -12.043 1.00 77.81 401 PHE A CA 1
ATOM 3123 C C . PHE A 1 401 ? 11.871 -17.180 -13.390 1.00 77.81 401 PHE A C 1
ATOM 3125 O O . PHE A 1 401 ? 12.709 -18.059 -13.582 1.00 77.81 401 PHE A O 1
ATOM 3132 N N . LYS A 1 402 ? 10.989 -16.814 -14.328 1.00 82.00 402 LYS A N 1
ATOM 3133 C CA . LYS A 1 402 ? 10.915 -17.406 -15.670 1.00 82.00 402 LYS A CA 1
ATOM 3134 C C . LYS A 1 402 ? 12.142 -17.077 -16.529 1.00 82.00 402 LYS A C 1
ATOM 3136 O O . LYS A 1 402 ? 12.570 -17.923 -17.310 1.00 82.00 402 LYS A O 1
ATOM 3141 N N . TYR A 1 403 ? 12.710 -15.882 -16.378 1.00 83.56 403 TYR A N 1
ATOM 3142 C CA . TYR A 1 403 ? 13.846 -15.395 -17.161 1.00 83.56 403 TYR A CA 1
ATOM 3143 C C . TYR A 1 403 ? 14.978 -14.915 -16.236 1.00 83.56 403 TYR A C 1
ATOM 3145 O O . TYR A 1 403 ? 15.001 -13.745 -15.861 1.00 83.56 403 TYR A O 1
ATOM 3153 N N . PRO A 1 404 ? 15.954 -15.779 -15.894 1.00 80.75 404 PRO A N 1
ATOM 3154 C CA . PRO A 1 404 ? 17.016 -15.448 -14.935 1.00 80.75 404 PRO A CA 1
ATOM 3155 C C . PRO A 1 404 ? 17.888 -14.238 -15.309 1.00 80.75 404 PRO A C 1
ATOM 3157 O O . PRO A 1 404 ? 18.404 -13.568 -14.418 1.00 80.75 404 PRO A O 1
ATOM 3160 N N . ASN A 1 405 ? 18.027 -13.949 -16.609 1.00 85.00 405 ASN A N 1
ATOM 3161 C CA . ASN A 1 405 ? 18.810 -12.821 -17.131 1.00 85.00 405 ASN A CA 1
ATOM 3162 C C . ASN A 1 405 ? 17.998 -11.512 -17.195 1.00 85.00 405 ASN A C 1
ATOM 3164 O O . ASN A 1 405 ? 18.515 -10.481 -17.620 1.00 85.00 405 ASN A O 1
ATOM 3168 N N . LEU A 1 406 ? 16.718 -11.536 -16.813 1.00 89.00 406 LEU A N 1
ATOM 3169 C CA . LEU A 1 406 ? 15.863 -10.358 -16.748 1.00 89.00 406 LEU A CA 1
ATOM 3170 C C . LEU A 1 406 ? 15.545 -10.040 -15.291 1.00 89.00 406 LEU A C 1
ATOM 3172 O O . LEU A 1 406 ? 15.015 -10.866 -14.550 1.00 89.00 406 LEU A O 1
ATOM 3176 N N . ARG A 1 407 ? 15.825 -8.801 -14.890 1.00 89.00 407 ARG A N 1
ATOM 3177 C CA . ARG A 1 407 ? 15.449 -8.284 -13.579 1.00 89.00 407 ARG A CA 1
ATOM 3178 C C . ARG A 1 407 ? 14.551 -7.070 -13.714 1.00 89.00 407 ARG A C 1
ATOM 3180 O O . ARG A 1 407 ? 14.991 -6.013 -14.143 1.00 89.00 407 ARG A O 1
ATOM 3187 N N . ILE A 1 408 ? 13.312 -7.193 -13.269 1.00 90.31 408 ILE A N 1
ATOM 3188 C CA . ILE A 1 408 ? 12.358 -6.087 -13.230 1.00 90.31 408 ILE A CA 1
ATOM 3189 C C . ILE A 1 408 ? 12.224 -5.604 -11.787 1.00 90.31 408 ILE A C 1
ATOM 3191 O O . ILE A 1 408 ? 11.891 -6.382 -10.890 1.00 90.31 408 ILE A O 1
ATOM 3195 N N . ASN A 1 409 ? 12.495 -4.319 -11.568 1.00 82.88 409 ASN A N 1
ATOM 3196 C CA . ASN A 1 409 ? 12.337 -3.633 -10.291 1.00 82.88 409 ASN A CA 1
ATOM 3197 C C . ASN A 1 409 ? 11.198 -2.613 -10.400 1.00 82.88 409 ASN A C 1
ATOM 3199 O O . ASN A 1 409 ? 11.110 -1.888 -11.389 1.00 82.88 409 ASN A O 1
ATOM 3203 N N . TYR A 1 410 ? 10.364 -2.502 -9.364 1.00 89.19 410 TYR A N 1
ATOM 3204 C CA . TYR A 1 410 ? 9.275 -1.527 -9.324 1.00 89.19 410 TYR A CA 1
ATOM 3205 C C . TYR A 1 410 ? 9.238 -0.769 -8.003 1.00 89.19 410 TYR A C 1
ATOM 3207 O O . TYR A 1 410 ? 9.234 -1.368 -6.928 1.00 89.19 410 TYR A O 1
ATOM 3215 N N . GLN A 1 411 ? 9.187 0.559 -8.085 1.00 80.94 411 GLN A N 1
ATOM 3216 C CA . GLN A 1 411 ? 9.097 1.443 -6.931 1.00 80.94 411 GLN A CA 1
ATOM 3217 C C . GLN A 1 411 ? 7.718 2.099 -6.857 1.00 80.94 411 GLN A C 1
ATOM 3219 O O . GLN A 1 411 ? 7.359 2.967 -7.654 1.00 80.94 411 GLN A O 1
ATOM 3224 N N . SER A 1 412 ? 6.941 1.738 -5.840 1.00 82.94 412 SER A N 1
ATOM 3225 C CA . SER A 1 412 ? 5.661 2.391 -5.575 1.00 82.94 412 SER A CA 1
ATOM 3226 C C . SER A 1 412 ? 5.860 3.717 -4.846 1.00 82.94 412 SER A C 1
ATOM 3228 O O . SER A 1 412 ? 5.911 3.775 -3.616 1.00 82.94 412 SER A O 1
ATOM 3230 N N . ILE A 1 413 ? 5.935 4.792 -5.621 1.00 78.50 413 ILE A N 1
ATOM 3231 C CA . ILE A 1 413 ? 6.195 6.160 -5.150 1.00 78.50 413 ILE A CA 1
ATOM 3232 C C . ILE A 1 413 ? 5.011 7.113 -5.368 1.00 78.50 413 ILE A C 1
ATOM 3234 O O . ILE A 1 413 ? 5.102 8.291 -5.031 1.00 78.50 413 ILE A O 1
ATOM 3238 N N . GLY A 1 414 ? 3.900 6.607 -5.904 1.00 78.81 414 GLY A N 1
ATOM 3239 C CA . GLY A 1 414 ? 2.727 7.388 -6.282 1.00 78.81 414 GLY A CA 1
ATOM 3240 C C . GLY A 1 414 ? 2.766 7.828 -7.748 1.00 78.81 414 GLY A C 1
ATOM 3241 O O . GLY A 1 414 ? 3.817 8.112 -8.324 1.00 78.81 414 GLY A O 1
ATOM 3242 N N . SER A 1 415 ? 1.586 7.905 -8.358 1.00 87.75 415 SER A N 1
ATOM 3243 C CA . SER A 1 415 ? 1.376 8.137 -9.795 1.00 87.75 415 SER A CA 1
ATOM 3244 C C . SER A 1 415 ? 1.944 9.485 -10.252 1.00 87.75 415 SER A C 1
ATOM 3246 O O . SER A 1 415 ? 2.478 9.610 -11.350 1.00 87.75 415 SER A O 1
ATOM 3248 N N . GLY A 1 416 ? 1.895 10.510 -9.391 1.00 83.25 416 GLY A N 1
ATOM 3249 C CA . GLY A 1 416 ? 2.497 11.811 -9.687 1.00 83.25 416 GLY A CA 1
ATOM 3250 C C . GLY A 1 416 ? 4.025 11.764 -9.772 1.00 83.25 416 GLY A C 1
ATOM 3251 O O . GLY A 1 416 ? 4.607 12.394 -10.650 1.00 83.25 416 GLY A O 1
ATOM 3252 N N . ALA A 1 417 ? 4.677 11.016 -8.879 1.00 82.62 417 ALA A N 1
ATOM 3253 C CA . ALA A 1 417 ? 6.129 10.867 -8.896 1.00 82.62 417 ALA A CA 1
ATOM 3254 C C . ALA A 1 417 ? 6.594 9.937 -10.028 1.00 82.62 417 ALA A C 1
ATOM 3256 O O . ALA A 1 417 ? 7.577 10.261 -10.688 1.00 82.62 417 ALA A O 1
ATOM 3257 N N . GLY A 1 418 ? 5.841 8.870 -10.319 1.00 89.50 418 GLY A N 1
ATOM 3258 C CA . GLY A 1 418 ? 6.094 7.985 -11.462 1.00 89.50 418 GLY A CA 1
ATOM 3259 C C . GLY A 1 418 ? 6.073 8.718 -12.800 1.00 89.50 418 GLY A C 1
ATOM 3260 O O . GLY A 1 418 ? 7.025 8.618 -13.564 1.00 89.50 418 GLY A O 1
ATOM 3261 N N . VAL A 1 419 ? 5.046 9.541 -13.052 1.00 92.56 419 VAL A N 1
ATOM 3262 C CA . VAL A 1 419 ? 4.981 10.371 -14.271 1.00 92.56 419 VAL A CA 1
ATOM 3263 C C . VAL A 1 419 ? 6.176 11.325 -14.364 1.00 92.56 419 VAL A C 1
ATOM 3265 O O . VAL A 1 419 ? 6.745 11.475 -15.438 1.00 92.56 419 VAL A O 1
ATOM 3268 N N . ARG A 1 420 ? 6.601 11.949 -13.255 1.00 88.44 420 ARG A N 1
ATOM 3269 C CA . ARG A 1 420 ? 7.775 12.841 -13.265 1.00 88.44 420 ARG A CA 1
ATOM 3270 C C . ARG A 1 420 ? 9.075 12.102 -13.580 1.00 88.44 420 ARG A C 1
ATOM 3272 O O . ARG A 1 420 ? 9.856 12.611 -14.373 1.00 88.44 420 ARG A O 1
ATOM 3279 N N . GLN A 1 421 ? 9.302 10.936 -12.975 1.00 91.88 421 GLN A N 1
ATOM 3280 C CA . GLN A 1 421 ? 10.495 10.125 -13.244 1.00 91.88 421 GLN A CA 1
ATOM 3281 C C . GLN A 1 421 ? 10.509 9.589 -14.679 1.00 91.88 421 GLN A C 1
ATOM 3283 O O . GLN A 1 421 ? 11.555 9.591 -15.323 1.00 91.88 421 GLN A O 1
ATOM 3288 N N . PHE A 1 422 ? 9.343 9.202 -15.201 1.00 97.06 422 PHE A N 1
ATOM 3289 C CA . PHE A 1 422 ? 9.179 8.793 -16.593 1.00 97.06 422 PHE A CA 1
ATOM 3290 C C . PHE A 1 422 ? 9.452 9.950 -17.567 1.00 97.06 422 PHE A C 1
ATOM 3292 O O . PHE A 1 422 ? 10.207 9.793 -18.516 1.00 97.06 422 PHE A O 1
ATOM 3299 N N . ILE A 1 423 ? 8.938 11.156 -17.306 1.00 94.94 423 ILE A N 1
ATOM 3300 C CA . ILE A 1 423 ? 9.277 12.336 -18.124 1.00 94.94 423 ILE A CA 1
ATOM 3301 C C . ILE A 1 423 ? 10.780 12.642 -18.066 1.00 94.94 423 ILE A C 1
ATOM 3303 O O . ILE A 1 423 ? 11.372 13.020 -19.070 1.00 94.94 423 ILE A O 1
ATOM 3307 N N . ALA A 1 424 ? 11.405 12.467 -16.901 1.00 93.38 424 ALA A N 1
ATOM 3308 C CA . ALA A 1 424 ? 12.825 12.737 -16.704 1.00 93.38 424 ALA A CA 1
ATOM 3309 C C . ALA A 1 424 ? 13.762 11.666 -17.296 1.00 93.38 424 ALA A C 1
ATOM 3311 O O . ALA A 1 424 ? 14.976 11.851 -17.247 1.00 93.38 424 ALA A O 1
ATOM 3312 N N . GLY A 1 425 ? 13.244 10.543 -17.809 1.00 93.06 425 GLY A N 1
ATOM 3313 C CA . GLY A 1 425 ? 14.083 9.469 -18.346 1.00 93.06 425 GLY A CA 1
ATOM 3314 C C . GLY A 1 425 ? 14.855 8.672 -17.290 1.00 93.06 425 GLY A C 1
ATOM 3315 O O . GLY A 1 425 ? 15.778 7.945 -17.641 1.00 93.06 425 GLY A O 1
ATOM 3316 N N . THR A 1 426 ? 14.519 8.796 -16.000 1.00 90.38 426 THR A N 1
ATOM 3317 C CA . THR A 1 426 ? 15.262 8.138 -14.903 1.00 90.38 426 THR A CA 1
ATOM 3318 C C . THR A 1 426 ? 14.819 6.696 -14.646 1.00 90.38 426 THR A C 1
ATOM 3320 O O . THR A 1 426 ? 15.386 6.020 -13.792 1.00 90.38 426 THR A O 1
ATOM 3323 N N . VAL A 1 427 ? 13.768 6.252 -15.336 1.00 95.19 427 VAL A N 1
ATOM 3324 C CA . VAL A 1 427 ? 13.181 4.909 -15.266 1.00 95.19 427 VAL A CA 1
ATOM 3325 C C . VAL A 1 427 ? 12.872 4.414 -16.676 1.00 95.19 427 VAL A C 1
ATOM 3327 O O . VAL A 1 427 ? 12.590 5.215 -17.573 1.00 95.19 427 VAL A O 1
ATOM 3330 N N . ASP A 1 428 ? 12.887 3.097 -16.854 1.00 97.31 428 ASP A N 1
ATOM 3331 C CA . ASP A 1 428 ? 12.572 2.418 -18.113 1.00 97.31 428 ASP A CA 1
ATOM 3332 C C . ASP A 1 428 ? 11.066 2.409 -18.395 1.00 97.31 428 ASP A C 1
ATOM 3334 O O . ASP A 1 428 ? 10.653 2.405 -19.555 1.00 97.31 428 ASP A O 1
ATOM 3338 N N . PHE A 1 429 ? 10.242 2.451 -17.344 1.00 98.38 429 PHE A N 1
ATOM 3339 C CA . PHE A 1 429 ? 8.793 2.598 -17.445 1.00 98.38 429 PHE A CA 1
ATOM 3340 C C . PHE A 1 429 ? 8.202 3.326 -16.233 1.00 98.38 429 PHE A C 1
ATOM 3342 O O . PHE A 1 429 ? 8.740 3.307 -15.126 1.00 98.38 429 PHE A O 1
ATOM 3349 N N . GLY A 1 430 ? 7.066 3.982 -16.437 1.00 97.12 430 GLY A N 1
ATOM 3350 C CA . GLY A 1 430 ? 6.285 4.596 -15.369 1.00 97.12 430 GLY A CA 1
ATOM 3351 C C . GLY A 1 430 ? 4.986 3.841 -15.102 1.00 97.12 430 GLY A C 1
ATOM 3352 O O . GLY A 1 430 ? 4.593 2.955 -15.859 1.00 97.12 430 GLY A O 1
ATOM 3353 N N . ALA A 1 431 ? 4.273 4.229 -14.048 1.00 96.69 431 ALA A N 1
ATOM 3354 C CA . ALA A 1 431 ? 2.912 3.755 -13.802 1.00 96.69 431 ALA A CA 1
ATOM 3355 C C . ALA A 1 431 ? 2.016 4.861 -13.238 1.00 96.69 431 ALA A C 1
ATOM 3357 O O . ALA A 1 431 ? 2.433 5.621 -12.355 1.00 96.69 431 ALA A O 1
ATOM 3358 N N . SER A 1 432 ? 0.775 4.946 -13.720 1.00 93.69 432 SER A N 1
ATOM 3359 C CA . SER A 1 432 ? -0.193 5.952 -13.278 1.00 93.69 432 SER A CA 1
ATOM 3360 C C . SER A 1 432 ? -1.638 5.471 -13.388 1.00 93.69 432 SER A C 1
ATOM 3362 O O . SER A 1 432 ? -2.036 4.932 -14.410 1.00 93.69 432 SER A O 1
ATOM 3364 N N . ASP A 1 433 ? -2.454 5.776 -12.377 1.00 90.88 433 ASP A N 1
ATOM 3365 C CA . ASP A 1 433 ? -3.894 5.422 -12.327 1.00 90.88 433 ASP A CA 1
ATOM 3366 C C . ASP A 1 433 ? -4.778 6.416 -13.069 1.00 90.88 433 ASP A C 1
ATOM 3368 O O . ASP A 1 433 ? -5.996 6.324 -13.068 1.00 90.88 433 ASP A O 1
ATOM 3372 N N . VAL A 1 434 ? -4.150 7.426 -13.657 1.00 88.06 434 VAL A N 1
ATOM 3373 C CA . VAL A 1 434 ? -4.786 8.391 -14.537 1.00 88.06 434 VAL A CA 1
ATOM 3374 C C . VAL A 1 434 ? -3.881 8.530 -15.743 1.00 88.06 434 VAL A C 1
ATOM 3376 O O . VAL A 1 434 ? -2.674 8.749 -15.581 1.00 88.06 434 VAL A O 1
ATOM 3379 N N . ALA A 1 435 ? -4.465 8.423 -16.933 1.00 87.88 435 ALA A N 1
ATOM 3380 C CA . ALA A 1 435 ? -3.761 8.645 -18.184 1.00 87.88 435 ALA A CA 1
ATOM 3381 C C . ALA A 1 435 ? -3.012 9.991 -18.179 1.00 87.88 435 ALA A C 1
ATOM 3383 O O . ALA A 1 435 ? -3.512 10.991 -17.647 1.00 87.88 435 ALA A O 1
ATOM 3384 N N . MET A 1 436 ? -1.814 10.017 -18.774 1.00 90.06 436 MET A N 1
ATOM 3385 C CA . MET A 1 436 ? -1.045 11.257 -18.912 1.00 90.06 436 MET A CA 1
ATOM 3386 C C . MET A 1 436 ? -1.808 12.275 -19.764 1.00 90.06 436 MET A C 1
ATOM 3388 O O . MET A 1 436 ? -2.454 11.930 -20.765 1.00 90.06 436 MET A O 1
ATOM 3392 N N . LYS A 1 437 ? -1.708 13.543 -19.365 1.00 87.25 437 LYS A N 1
ATOM 3393 C CA . LYS A 1 437 ? -2.245 14.671 -20.132 1.00 87.25 437 LYS A CA 1
ATOM 3394 C C . LYS A 1 437 ? -1.368 14.965 -21.347 1.00 87.25 437 LYS A C 1
ATOM 3396 O O . LYS A 1 437 ? -0.187 14.619 -21.359 1.00 87.25 437 LYS A O 1
ATOM 3401 N N . ASP A 1 438 ? -1.923 15.645 -22.345 1.00 90.38 438 ASP A N 1
ATOM 3402 C CA . ASP A 1 438 ? -1.183 15.998 -23.564 1.00 90.38 438 ASP A CA 1
ATOM 3403 C C . ASP A 1 438 ? 0.069 16.833 -23.254 1.00 90.38 438 ASP A C 1
ATOM 3405 O O . ASP A 1 438 ? 1.127 16.598 -23.833 1.00 90.38 438 ASP A O 1
ATOM 3409 N N . GLU A 1 439 ? 0.006 17.726 -22.261 1.00 90.94 439 GLU A N 1
ATOM 3410 C CA . GLU A 1 439 ? 1.150 18.547 -21.848 1.00 90.94 439 GLU A CA 1
ATOM 3411 C C . GLU A 1 439 ? 2.233 17.745 -21.111 1.00 90.94 439 GLU A C 1
ATOM 3413 O O . GLU A 1 439 ? 3.385 18.173 -21.047 1.00 90.94 439 GLU A O 1
ATOM 3418 N N . GLU A 1 440 ? 1.877 16.609 -20.503 1.00 92.44 440 GLU A N 1
ATOM 3419 C CA . GLU A 1 440 ? 2.837 15.677 -19.902 1.00 92.44 440 GLU A CA 1
ATOM 3420 C C . GLU A 1 440 ? 3.495 14.823 -20.995 1.00 92.44 440 GLU A C 1
ATOM 3422 O O . GLU A 1 440 ? 4.709 14.646 -20.976 1.00 92.44 440 GLU A O 1
ATOM 3427 N N . ILE A 1 441 ? 2.713 14.341 -21.968 1.00 94.88 441 ILE A N 1
ATOM 3428 C CA . ILE A 1 441 ? 3.193 13.522 -23.094 1.00 94.88 441 ILE A CA 1
ATOM 3429 C C . ILE A 1 441 ? 4.155 14.314 -23.982 1.00 94.88 441 ILE A C 1
ATOM 3431 O O . ILE A 1 441 ? 5.198 13.793 -24.365 1.00 94.88 441 ILE A O 1
ATOM 3435 N N . ALA A 1 442 ? 3.843 15.582 -24.264 1.00 95.56 442 ALA A N 1
ATOM 3436 C CA . ALA A 1 442 ? 4.667 16.451 -25.103 1.00 95.56 442 ALA A CA 1
ATOM 3437 C C . ALA A 1 442 ? 6.078 16.714 -24.540 1.00 95.56 442 ALA A C 1
ATOM 3439 O O . ALA A 1 442 ? 6.926 17.231 -25.258 1.00 95.56 442 ALA A O 1
ATOM 3440 N N . LYS A 1 443 ? 6.333 16.376 -23.268 1.00 96.44 443 LYS A N 1
ATOM 3441 C CA . LYS A 1 443 ? 7.646 16.509 -22.617 1.00 96.44 443 LYS A CA 1
ATOM 3442 C C . LYS A 1 443 ? 8.528 15.267 -22.762 1.00 96.44 443 LYS A C 1
ATOM 3444 O O . LYS A 1 443 ? 9.628 15.259 -22.223 1.00 96.44 443 LYS A O 1
ATOM 3449 N N . VAL A 1 444 ? 8.036 14.207 -23.405 1.00 96.75 444 VAL A N 1
ATOM 3450 C CA . VAL A 1 444 ? 8.755 12.935 -23.541 1.00 96.75 444 VAL A CA 1
ATOM 3451 C C . VAL A 1 444 ? 9.213 12.752 -24.984 1.00 96.75 444 VAL A C 1
ATOM 3453 O O . VAL A 1 444 ? 8.473 12.247 -25.828 1.00 96.75 444 VAL A O 1
ATOM 3456 N N . ASP A 1 445 ? 10.466 13.110 -25.253 1.00 92.06 445 ASP A N 1
ATOM 3457 C CA . ASP A 1 445 ? 11.045 13.098 -26.606 1.00 92.06 445 ASP A CA 1
ATOM 3458 C C . ASP A 1 445 ? 11.096 11.695 -27.232 1.00 92.06 445 ASP A C 1
ATOM 3460 O O . ASP A 1 445 ? 10.980 11.529 -28.444 1.00 92.06 445 ASP A O 1
ATOM 3464 N N . ARG A 1 446 ? 11.195 10.655 -26.395 1.00 94.38 446 ARG A N 1
ATOM 3465 C CA . ARG A 1 446 ? 11.214 9.243 -26.818 1.00 94.38 446 ARG A CA 1
ATOM 3466 C C . ARG A 1 446 ? 9.841 8.721 -27.264 1.00 94.38 446 ARG A C 1
ATOM 3468 O O . ARG A 1 446 ? 9.736 7.574 -27.703 1.00 94.38 446 ARG A O 1
ATOM 3475 N N . GLY A 1 447 ? 8.800 9.552 -27.171 1.00 95.50 447 GLY A N 1
ATOM 3476 C CA . GLY A 1 447 ? 7.406 9.185 -27.392 1.00 95.50 447 GLY A CA 1
ATOM 3477 C C . GLY A 1 447 ? 6.832 8.365 -26.236 1.00 95.50 447 GLY A C 1
ATOM 3478 O O . GLY A 1 447 ? 7.566 7.696 -25.513 1.00 95.50 447 GLY A O 1
ATOM 3479 N N . VAL A 1 448 ? 5.507 8.402 -26.074 1.00 96.31 448 VAL A N 1
ATOM 3480 C CA . VAL A 1 448 ? 4.796 7.718 -24.980 1.00 96.31 448 VAL A CA 1
ATOM 3481 C C . VAL A 1 448 ? 3.777 6.733 -25.533 1.00 96.31 448 VAL A C 1
ATOM 3483 O O . VAL A 1 448 ? 3.011 7.067 -26.441 1.00 96.31 448 VAL A O 1
ATOM 3486 N N . LEU A 1 449 ? 3.744 5.547 -24.937 1.00 96.06 449 LEU A N 1
ATOM 3487 C CA . LEU A 1 449 ? 2.651 4.590 -25.007 1.00 96.06 449 LEU A CA 1
ATOM 3488 C C . LEU A 1 449 ? 1.998 4.509 -23.627 1.00 96.06 449 LEU A C 1
ATOM 3490 O O . LEU A 1 449 ? 2.670 4.310 -22.613 1.00 96.06 449 LEU A O 1
ATOM 3494 N N . LEU A 1 450 ? 0.681 4.698 -23.594 1.00 95.38 450 LEU A N 1
ATOM 3495 C CA . LEU A 1 450 ? -0.129 4.562 -22.389 1.00 95.38 450 LEU A CA 1
ATOM 3496 C C . LEU A 1 450 ? -0.888 3.256 -22.4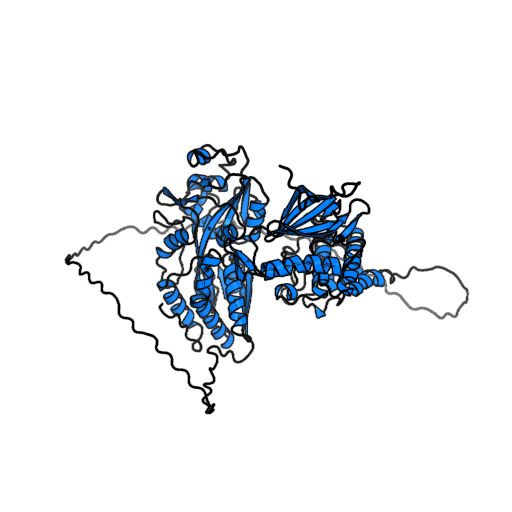95 1.00 95.38 450 LEU A C 1
ATOM 3498 O O . LEU A 1 450 ? -1.847 3.150 -23.250 1.00 95.38 450 LEU A O 1
ATOM 3502 N N . LEU A 1 451 ? -0.445 2.268 -21.738 1.00 96.12 451 LEU A N 1
ATOM 3503 C CA . LEU A 1 451 ? -0.910 0.905 -21.892 1.00 96.12 451 LEU A CA 1
ATOM 3504 C C . LEU A 1 451 ? -1.706 0.521 -20.637 1.00 96.12 451 LEU A C 1
ATOM 3506 O O . LEU A 1 451 ? -1.091 0.307 -19.588 1.00 96.12 451 LEU A O 1
ATOM 3510 N N . PRO A 1 452 ? -3.054 0.504 -20.669 1.00 94.69 452 PRO A N 1
ATOM 3511 C CA . PRO A 1 452 ? -3.825 -0.023 -19.550 1.00 94.69 452 PRO A CA 1
ATOM 3512 C C . PRO A 1 452 ? -3.437 -1.488 -19.328 1.00 94.69 452 PRO A C 1
ATOM 3514 O O . PRO A 1 452 ? -3.456 -2.273 -20.269 1.00 94.69 452 PRO A O 1
ATOM 3517 N N . MET A 1 453 ? -3.059 -1.838 -18.097 1.00 94.00 453 MET A N 1
ATOM 3518 C CA . MET A 1 453 ? -2.604 -3.196 -17.746 1.00 94.00 453 MET A CA 1
ATOM 3519 C C . MET A 1 453 ? -3.623 -3.973 -16.915 1.00 94.00 453 MET A C 1
ATOM 3521 O O . MET A 1 453 ? -3.641 -5.200 -16.923 1.00 94.00 453 MET A O 1
ATOM 3525 N N . THR A 1 454 ? -4.469 -3.260 -16.180 1.00 93.12 454 THR A N 1
ATOM 3526 C CA . THR A 1 454 ? -5.572 -3.806 -15.388 1.00 93.12 454 THR A CA 1
ATOM 3527 C C . THR A 1 454 ? -6.528 -2.665 -15.033 1.00 93.12 454 THR A C 1
ATOM 3529 O O . THR A 1 454 ? -6.283 -1.501 -15.378 1.00 93.12 454 THR A O 1
ATOM 3532 N N . GLY A 1 455 ? -7.605 -2.980 -14.324 1.00 91.81 455 GLY A N 1
ATOM 3533 C CA . GLY A 1 455 ? -8.458 -1.996 -13.679 1.00 91.81 455 GLY A CA 1
ATOM 3534 C C . GLY A 1 455 ? -8.853 -2.419 -12.273 1.00 91.81 455 GLY A C 1
ATOM 3535 O O . GLY A 1 455 ? -8.493 -3.489 -11.790 1.00 91.81 455 GLY A O 1
ATOM 3536 N N . GLY A 1 456 ? -9.597 -1.559 -11.600 1.00 93.06 456 GLY A N 1
ATOM 3537 C CA . GLY A 1 456 ? -10.125 -1.843 -10.275 1.00 93.06 456 GLY A CA 1
ATOM 3538 C C . GLY A 1 456 ? -11.018 -0.718 -9.782 1.00 93.06 456 GLY A C 1
ATOM 3539 O O . GLY A 1 456 ? -11.313 0.231 -10.515 1.00 93.06 456 GLY A O 1
ATOM 3540 N N . SER A 1 457 ? -11.425 -0.830 -8.522 1.00 95.62 457 SER A N 1
ATOM 3541 C CA . SER A 1 457 ? -12.314 0.134 -7.875 1.00 95.62 457 SER A CA 1
ATOM 3542 C C . SER A 1 457 ? -11.586 0.952 -6.819 1.00 95.62 457 SER A C 1
ATOM 3544 O O . SER A 1 457 ? -10.717 0.442 -6.111 1.00 95.62 457 SER A O 1
ATOM 3546 N N . VAL A 1 458 ? -11.988 2.212 -6.670 1.00 97.75 458 VAL A N 1
ATOM 3547 C CA . VAL A 1 458 ? -11.671 3.011 -5.484 1.00 97.75 458 VAL A CA 1
ATOM 3548 C C . VAL A 1 458 ? -12.848 2.911 -4.523 1.00 97.75 458 VAL A C 1
ATOM 3550 O O . VAL A 1 458 ? -13.961 3.328 -4.828 1.00 97.75 458 VAL A O 1
ATOM 3553 N N . VAL A 1 459 ? -12.614 2.326 -3.359 1.00 98.38 459 VAL A N 1
ATOM 3554 C CA . VAL A 1 459 ? -13.647 1.993 -2.378 1.00 98.38 459 VAL A CA 1
ATOM 3555 C C . VAL A 1 459 ? -13.544 2.881 -1.155 1.00 98.38 459 VAL A C 1
ATOM 3557 O O . VAL A 1 459 ? -12.457 3.344 -0.812 1.00 98.38 459 VAL A O 1
ATOM 3560 N N . LEU A 1 460 ? -14.673 3.096 -0.483 1.00 98.75 460 LEU A N 1
ATOM 3561 C CA . LEU A 1 460 ? -14.713 3.806 0.791 1.00 98.75 460 LEU A CA 1
ATOM 3562 C C . LEU A 1 460 ? -14.648 2.793 1.927 1.00 98.75 460 LEU A C 1
ATOM 3564 O O . LEU A 1 460 ? -15.654 2.184 2.294 1.00 98.75 460 LEU A O 1
ATOM 3568 N N . ALA A 1 461 ? -13.444 2.591 2.451 1.00 98.44 461 ALA A N 1
ATOM 3569 C CA . ALA A 1 461 ? -13.228 1.771 3.628 1.00 98.44 461 ALA A CA 1
ATOM 3570 C C . ALA A 1 461 ? -13.566 2.567 4.888 1.00 98.44 461 ALA A C 1
ATOM 3572 O O . ALA A 1 461 ? -13.228 3.748 4.987 1.00 98.44 461 ALA A O 1
ATOM 3573 N N . TYR A 1 462 ? -14.204 1.925 5.859 1.00 98.50 462 TYR A N 1
ATOM 3574 C CA . TYR A 1 462 ? -14.605 2.565 7.104 1.00 98.50 462 TYR A CA 1
ATOM 3575 C C . TYR A 1 462 ? -14.371 1.657 8.312 1.00 98.50 462 TYR A C 1
ATOM 3577 O O . TYR A 1 462 ? -14.231 0.441 8.189 1.00 98.50 462 TYR A O 1
ATOM 3585 N N . ASN A 1 463 ? -14.333 2.262 9.497 1.00 97.81 463 ASN A N 1
ATOM 3586 C CA . ASN A 1 463 ? -14.146 1.560 10.759 1.00 97.81 463 ASN A CA 1
ATOM 3587 C C . ASN A 1 463 ? -15.266 1.904 11.737 1.00 97.81 463 ASN A C 1
ATOM 3589 O O . ASN A 1 463 ? -15.188 2.877 12.484 1.00 97.81 463 ASN A O 1
ATOM 3593 N N . LEU A 1 464 ? -16.312 1.085 11.725 1.00 96.94 464 LEU A N 1
ATOM 3594 C CA . LEU A 1 464 ? -17.422 1.151 12.667 1.00 96.94 464 LEU A CA 1
ATOM 3595 C C . LEU A 1 464 ? -17.589 -0.222 13.322 1.00 96.94 464 LEU A C 1
ATOM 3597 O O . LEU A 1 464 ? -18.169 -1.120 12.708 1.00 96.94 464 LEU A O 1
ATOM 3601 N N . PRO A 1 465 ? -17.070 -0.422 14.547 1.00 90.38 465 PRO A N 1
ATOM 3602 C CA . PRO A 1 465 ? -17.163 -1.706 15.226 1.00 90.38 465 PRO A CA 1
ATOM 3603 C C . PRO A 1 465 ? -18.610 -2.212 15.303 1.00 90.38 465 PRO A C 1
ATOM 3605 O O . PRO A 1 465 ? -19.488 -1.538 15.836 1.00 90.38 465 PRO A O 1
ATOM 3608 N N . GLY A 1 466 ? -18.852 -3.410 14.764 1.00 90.25 466 GLY A N 1
ATOM 3609 C CA . GLY A 1 466 ? -20.175 -4.043 14.739 1.00 90.25 466 GLY A CA 1
ATOM 3610 C C . GLY A 1 466 ? -21.064 -3.677 13.544 1.00 90.25 466 GLY A C 1
ATOM 3611 O O . GLY A 1 466 ? -22.138 -4.260 13.415 1.00 90.25 466 GLY A O 1
ATOM 3612 N N . ILE A 1 467 ? -20.632 -2.778 12.651 1.00 95.62 467 ILE A N 1
ATOM 3613 C CA . ILE A 1 467 ? -21.373 -2.401 11.437 1.00 95.62 467 ILE A CA 1
ATOM 3614 C C . ILE A 1 467 ? -20.614 -2.902 10.209 1.00 95.62 467 ILE A C 1
ATOM 3616 O O . ILE A 1 467 ? -19.658 -2.282 9.748 1.00 95.62 467 ILE A O 1
ATOM 3620 N N . ASN A 1 468 ? -21.065 -4.027 9.656 1.00 92.06 468 ASN A N 1
ATOM 3621 C CA . ASN A 1 468 ? -20.425 -4.666 8.499 1.00 92.06 468 ASN A CA 1
ATOM 3622 C C . ASN A 1 468 ? -21.052 -4.269 7.156 1.00 92.06 468 ASN A C 1
ATOM 3624 O O . ASN A 1 468 ? -20.452 -4.496 6.111 1.00 92.06 468 ASN A O 1
ATOM 3628 N N . GLU A 1 469 ? -22.243 -3.673 7.192 1.00 94.69 469 GLU A N 1
ATOM 3629 C CA . GLU A 1 469 ? -22.956 -3.194 6.015 1.00 94.69 469 GLU A CA 1
ATOM 3630 C C . GLU A 1 469 ? -23.335 -1.730 6.211 1.00 94.69 469 GLU A C 1
ATOM 3632 O O . GLU A 1 469 ? -23.988 -1.362 7.190 1.00 94.69 469 GLU A O 1
ATOM 3637 N N . LEU A 1 470 ? -22.917 -0.902 5.260 1.00 98.06 470 LEU A N 1
ATOM 3638 C CA . LEU A 1 470 ? -23.201 0.522 5.239 1.00 98.06 470 LEU A CA 1
ATOM 3639 C C . LEU A 1 470 ? -23.443 0.956 3.797 1.00 98.06 470 LEU A C 1
ATOM 3641 O O . LEU A 1 470 ? -22.601 0.736 2.924 1.00 98.06 470 LEU A O 1
ATOM 3645 N N . LYS A 1 471 ? -24.594 1.574 3.555 1.00 98.69 471 LYS A N 1
ATOM 3646 C CA . LYS A 1 471 ? -24.975 2.169 2.275 1.00 98.69 471 LYS A CA 1
ATOM 3647 C C . LYS A 1 471 ? -24.754 3.670 2.333 1.00 98.69 471 LYS A C 1
ATOM 3649 O O . LYS A 1 471 ? -25.264 4.324 3.240 1.00 98.69 471 LYS A O 1
ATOM 3654 N N . LEU A 1 472 ? -24.015 4.213 1.371 1.00 98.75 472 LEU A N 1
ATOM 3655 C CA . LEU A 1 472 ? -23.755 5.647 1.272 1.00 98.75 472 LEU A CA 1
ATOM 3656 C C . LEU A 1 472 ? -24.328 6.197 -0.041 1.00 98.75 472 LEU A C 1
ATOM 3658 O O . LEU A 1 472 ? -23.848 5.817 -1.115 1.00 98.75 472 LEU A O 1
ATOM 3662 N N . PRO A 1 473 ? -25.359 7.061 0.032 1.00 98.69 473 PRO A N 1
ATOM 3663 C CA . PRO A 1 473 ? -25.835 7.829 -1.113 1.00 98.69 473 PRO A CA 1
ATOM 3664 C C . PRO A 1 473 ? -24.743 8.717 -1.713 1.00 98.69 473 PRO A C 1
ATOM 3666 O O . PRO A 1 473 ? -23.805 9.115 -1.016 1.00 98.69 473 PRO A O 1
ATOM 3669 N N . ARG A 1 474 ? -24.911 9.089 -2.985 1.00 98.12 474 ARG A N 1
ATOM 3670 C CA . ARG A 1 474 ? -23.959 9.932 -3.739 1.00 98.12 474 ARG A CA 1
ATOM 3671 C C . ARG A 1 474 ? -23.649 11.252 -3.051 1.00 98.12 474 ARG A C 1
ATOM 3673 O O . ARG A 1 474 ? -22.489 11.634 -2.892 1.00 98.12 474 ARG A O 1
ATOM 3680 N N . GLN A 1 475 ? -24.713 11.919 -2.623 1.00 98.06 475 GLN A N 1
ATOM 3681 C CA . GLN A 1 475 ? -24.633 13.181 -1.905 1.00 98.06 475 GLN A CA 1
ATOM 3682 C C . GLN A 1 475 ? -23.918 12.989 -0.560 1.00 98.06 475 GLN A C 1
ATOM 3684 O O . GLN A 1 475 ? -22.914 13.639 -0.295 1.00 98.06 475 GLN A O 1
ATOM 3689 N N . VAL A 1 476 ? -24.327 11.980 0.212 1.00 98.69 476 VAL A N 1
ATOM 3690 C CA . VAL A 1 476 ? -23.795 11.701 1.554 1.00 98.69 476 VAL A CA 1
ATOM 3691 C C . VAL A 1 476 ? -22.286 11.468 1.560 1.00 98.69 476 VAL A C 1
ATOM 3693 O O . VAL A 1 476 ? -21.579 12.088 2.352 1.00 98.69 476 VAL A O 1
ATOM 3696 N N . TYR A 1 477 ? -21.747 10.591 0.702 1.00 98.50 477 TYR A N 1
ATOM 3697 C CA . TYR A 1 477 ? -20.292 10.402 0.703 1.00 98.50 477 TYR A CA 1
ATOM 3698 C C . TYR A 1 477 ? -19.546 11.616 0.147 1.00 98.50 477 TYR A C 1
ATOM 3700 O O . TYR A 1 477 ? -18.386 11.805 0.490 1.00 98.50 477 TYR A O 1
ATOM 3708 N N . THR A 1 478 ? -20.172 12.466 -0.666 1.00 98.56 478 THR A N 1
ATOM 3709 C CA . THR A 1 478 ? -19.559 13.741 -1.059 1.00 98.56 478 THR A CA 1
ATOM 3710 C C . THR A 1 478 ? -19.495 14.693 0.140 1.00 98.56 478 THR A C 1
ATOM 3712 O O . THR A 1 478 ? -18.435 15.245 0.437 1.00 98.56 478 THR A O 1
ATOM 3715 N N . ASP A 1 479 ? -20.582 14.791 0.900 1.00 98.69 479 ASP A N 1
ATOM 3716 C CA . ASP A 1 479 ? -20.739 15.712 2.029 1.00 98.69 479 ASP A CA 1
ATOM 3717 C C . ASP A 1 479 ? -19.888 15.326 3.241 1.00 98.69 479 ASP A C 1
ATOM 3719 O O . ASP A 1 479 ? -19.378 16.198 3.951 1.00 98.69 479 ASP A O 1
ATOM 3723 N N . ILE A 1 480 ? -19.634 14.029 3.433 1.00 98.81 480 ILE A N 1
ATOM 3724 C CA . ILE A 1 480 ? -18.633 13.536 4.387 1.00 98.81 480 ILE A CA 1
ATOM 3725 C C . ILE A 1 480 ? -17.248 14.115 4.061 1.00 98.81 480 ILE A C 1
ATOM 3727 O O . ILE A 1 480 ? -16.569 14.647 4.940 1.00 98.81 480 ILE A O 1
ATOM 3731 N N . PHE A 1 481 ? -16.817 14.043 2.798 1.00 98.62 481 PHE A N 1
ATOM 3732 C CA . PHE A 1 481 ? -15.491 14.523 2.390 1.00 98.62 481 PHE A CA 1
ATOM 3733 C C . PHE A 1 481 ? -15.421 16.055 2.250 1.00 98.62 481 PHE A C 1
ATOM 3735 O O . PHE A 1 481 ? -14.325 16.615 2.328 1.00 98.62 481 PHE A O 1
ATOM 3742 N N . LEU A 1 482 ? -16.561 16.741 2.099 1.00 98.25 482 LEU A N 1
ATOM 3743 C CA . LEU A 1 482 ? -16.673 18.198 2.262 1.00 98.25 482 LEU A CA 1
ATOM 3744 C C . LEU A 1 482 ? -16.627 18.630 3.738 1.00 98.25 482 LEU A C 1
ATOM 3746 O O . LEU A 1 482 ? -16.378 19.800 4.022 1.00 98.25 482 LEU A O 1
ATOM 3750 N N . GLY A 1 483 ? -16.830 17.701 4.678 1.00 97.50 483 GLY A N 1
ATOM 3751 C CA . GLY A 1 483 ? -16.898 17.980 6.113 1.00 97.50 483 GLY A CA 1
ATOM 3752 C C . GLY A 1 483 ? -18.241 18.548 6.576 1.00 97.50 483 GLY A C 1
ATOM 3753 O O . GLY A 1 483 ? -18.314 19.094 7.674 1.00 97.50 483 GLY A O 1
ATOM 3754 N N . GLN A 1 484 ? -19.289 18.430 5.760 1.00 98.19 484 GLN A N 1
ATOM 3755 C CA . GLN A 1 484 ? -20.646 18.855 6.104 1.00 98.19 484 GLN A CA 1
ATOM 3756 C C . GLN A 1 484 ? -21.350 17.807 6.975 1.00 98.19 484 GLN A C 1
ATOM 3758 O O . GLN A 1 484 ? -21.970 18.155 7.979 1.00 98.19 484 GLN A O 1
ATOM 3763 N N . ILE A 1 485 ? -21.169 16.522 6.654 1.00 98.62 485 ILE A N 1
ATOM 3764 C CA . ILE A 1 485 ? -21.608 15.408 7.500 1.00 98.62 485 ILE A CA 1
ATOM 3765 C C . ILE A 1 485 ? -20.438 14.980 8.386 1.00 98.62 485 ILE A C 1
ATOM 3767 O O . ILE A 1 485 ? -19.409 14.502 7.909 1.00 98.62 485 ILE A O 1
ATOM 3771 N N . THR A 1 486 ? -20.591 15.162 9.698 1.00 98.25 486 THR A N 1
ATOM 3772 C CA . THR A 1 486 ? -19.495 14.991 10.673 1.00 98.25 486 THR A CA 1
ATOM 3773 C C . THR A 1 486 ? -19.723 13.865 11.676 1.00 98.25 486 THR A C 1
ATOM 3775 O O . THR A 1 486 ? -18.819 13.557 12.455 1.00 98.25 486 THR A O 1
ATOM 3778 N N . LYS A 1 487 ? -20.896 13.223 11.662 1.00 98.50 487 LYS A N 1
ATOM 3779 C CA . LYS A 1 487 ? -21.262 12.136 12.578 1.00 98.50 487 LYS A CA 1
ATOM 3780 C C . LYS A 1 487 ? -21.922 10.974 11.848 1.00 98.50 487 LYS A C 1
ATOM 3782 O O . LYS A 1 487 ? -22.620 11.170 10.863 1.00 98.50 487 LYS A O 1
ATOM 3787 N N . TRP A 1 488 ? -21.721 9.761 12.356 1.00 98.56 488 TRP A N 1
ATOM 3788 C CA . TRP A 1 488 ? -22.225 8.537 11.727 1.00 98.56 488 TRP A CA 1
ATOM 3789 C C . TRP A 1 488 ? -23.731 8.318 11.872 1.00 98.56 488 TRP A C 1
ATOM 3791 O O . TRP A 1 488 ? -24.313 7.638 11.035 1.00 98.56 488 TRP A O 1
ATOM 3801 N N . ASN A 1 489 ? -24.367 8.893 12.892 1.00 98.00 489 ASN A N 1
ATOM 3802 C CA . ASN A 1 489 ? -25.820 8.866 13.084 1.00 98.00 489 ASN A CA 1
ATOM 3803 C C . ASN A 1 489 ? -26.552 10.014 12.370 1.00 98.00 489 ASN A C 1
ATOM 3805 O O . ASN A 1 489 ? -27.703 10.297 12.711 1.00 98.00 489 ASN A O 1
ATOM 3809 N N . ASP A 1 490 ? -25.893 10.693 11.430 1.00 98.75 490 ASP A N 1
ATOM 3810 C CA . ASP A 1 490 ? -26.510 11.756 10.647 1.00 98.75 490 ASP A CA 1
ATOM 3811 C C . ASP A 1 490 ? -27.820 11.267 9.985 1.00 98.75 490 ASP A C 1
ATOM 3813 O O . ASP A 1 490 ? -27.860 10.128 9.496 1.00 98.75 490 ASP A O 1
ATOM 3817 N N . PRO A 1 491 ? -28.899 12.080 9.972 1.00 98.38 491 PRO A N 1
ATOM 3818 C CA . PRO A 1 491 ? -30.187 11.681 9.412 1.00 98.38 491 PRO A CA 1
ATOM 3819 C C . PRO A 1 491 ? -30.121 11.158 7.974 1.00 98.38 491 PRO A C 1
ATOM 3821 O O . PRO A 1 491 ? -30.885 10.254 7.635 1.00 98.38 491 PRO A O 1
ATOM 3824 N N . GLU A 1 492 ? -29.218 11.674 7.137 1.00 97.88 492 GLU A N 1
ATOM 3825 C CA . GLU A 1 492 ? -29.096 11.227 5.746 1.00 97.88 492 GLU A CA 1
ATOM 3826 C C . GLU A 1 492 ? -28.427 9.850 5.639 1.00 97.88 492 GLU A C 1
ATOM 3828 O O . GLU A 1 492 ? -28.858 9.005 4.847 1.00 97.88 492 GLU A O 1
ATOM 3833 N N . ILE A 1 493 ? -27.437 9.566 6.497 1.00 98.56 493 ILE A N 1
ATOM 3834 C CA . ILE A 1 493 ? -26.844 8.225 6.616 1.00 98.56 493 ILE A CA 1
ATOM 3835 C C . ILE A 1 493 ? -27.890 7.250 7.176 1.00 98.56 493 ILE A C 1
ATOM 3837 O O . ILE A 1 493 ? -28.054 6.144 6.653 1.00 98.56 493 ILE A O 1
ATOM 3841 N N . ALA A 1 494 ? -28.635 7.654 8.209 1.00 98.06 494 ALA A N 1
ATOM 3842 C CA . ALA A 1 494 ? -29.665 6.829 8.837 1.00 98.06 494 ALA A CA 1
ATOM 3843 C C . ALA A 1 494 ? -30.816 6.490 7.879 1.00 98.06 494 ALA A C 1
ATOM 3845 O O . ALA A 1 494 ? -31.272 5.346 7.851 1.00 98.06 494 ALA A O 1
ATOM 3846 N N . ALA A 1 495 ? -31.243 7.441 7.043 1.00 98.06 495 ALA A N 1
ATOM 3847 C CA . ALA A 1 495 ? -32.293 7.225 6.050 1.00 98.06 495 ALA A CA 1
ATOM 3848 C C . ALA A 1 495 ? -31.932 6.124 5.036 1.00 98.06 495 ALA A C 1
ATOM 3850 O O . ALA A 1 495 ? -32.794 5.334 4.649 1.00 98.06 495 ALA A O 1
ATOM 3851 N N . ALA A 1 496 ? -30.657 6.024 4.644 1.00 97.69 496 ALA A N 1
ATOM 3852 C CA . ALA A 1 496 ? -30.169 4.973 3.749 1.00 97.69 496 ALA A CA 1
ATOM 3853 C C . ALA A 1 496 ? -29.949 3.615 4.450 1.00 97.69 496 ALA A C 1
ATOM 3855 O O . ALA A 1 496 ? -29.819 2.586 3.780 1.00 97.69 496 ALA A O 1
ATOM 3856 N N . ASN A 1 497 ? -29.924 3.593 5.788 1.00 98.19 497 ASN A N 1
ATOM 3857 C CA . ASN A 1 497 ? -29.587 2.424 6.606 1.00 98.19 497 ASN A CA 1
ATOM 3858 C C . ASN A 1 497 ? -30.600 2.193 7.755 1.00 98.19 497 ASN A C 1
ATOM 3860 O O . ASN A 1 497 ? -30.197 2.103 8.916 1.00 98.19 497 ASN A O 1
ATOM 3864 N N . PRO A 1 498 ? -31.913 2.047 7.478 1.00 96.25 498 PRO A N 1
ATOM 3865 C CA . PRO A 1 498 ? -32.958 2.035 8.512 1.00 96.25 498 PRO A CA 1
ATOM 3866 C C . PRO A 1 498 ? -32.889 0.839 9.477 1.00 96.25 498 PRO A C 1
ATOM 3868 O O . PRO A 1 498 ? -33.451 0.889 10.568 1.00 96.25 498 PRO A O 1
ATOM 3871 N N . SER A 1 499 ? -32.225 -0.249 9.078 1.00 92.75 499 SER A N 1
ATOM 3872 C CA . SER A 1 499 ? -32.023 -1.452 9.895 1.00 92.75 499 SER A CA 1
ATOM 3873 C C . SER A 1 499 ? -30.736 -1.426 10.725 1.00 92.75 499 SER A C 1
ATOM 3875 O O . SER A 1 499 ? -30.493 -2.359 11.489 1.00 92.75 499 SER A O 1
ATOM 3877 N N . THR A 1 500 ? -29.900 -0.396 10.574 1.00 94.44 500 THR A N 1
ATOM 3878 C CA . THR A 1 500 ? -28.586 -0.308 11.215 1.00 94.44 500 THR A CA 1
ATOM 3879 C C . THR A 1 500 ? -28.636 0.694 12.361 1.00 94.44 500 THR A C 1
ATOM 3881 O O . THR A 1 500 ? -28.985 1.857 12.172 1.00 94.44 500 THR A O 1
ATOM 3884 N N . ASN A 1 501 ? -28.248 0.267 13.563 1.00 94.06 501 ASN A N 1
ATOM 3885 C CA . ASN A 1 501 ? -28.121 1.172 14.702 1.00 94.06 501 ASN A CA 1
ATOM 3886 C C . ASN A 1 501 ? -26.805 1.961 14.604 1.00 94.06 501 ASN A C 1
ATOM 3888 O O . ASN A 1 501 ? -25.759 1.489 15.052 1.00 94.06 501 ASN A O 1
ATOM 3892 N N . LEU A 1 502 ? -26.854 3.135 13.974 1.00 97.31 502 LEU A N 1
ATOM 3893 C CA . LEU A 1 502 ? -25.682 3.980 13.745 1.00 97.31 502 LEU A CA 1
ATOM 3894 C C . LEU A 1 502 ? -25.245 4.698 15.038 1.00 97.31 502 LEU A C 1
ATOM 3896 O O . LEU A 1 502 ? -26.087 5.273 15.733 1.00 97.31 502 LEU A O 1
ATOM 3900 N N . PRO A 1 503 ? -23.944 4.694 15.380 1.00 97.31 503 PRO A N 1
ATOM 3901 C CA . PRO A 1 503 ? -23.456 5.309 16.608 1.00 97.31 503 PRO A CA 1
ATOM 3902 C C . PRO A 1 503 ? -23.420 6.839 16.508 1.00 97.31 503 PRO A C 1
ATOM 3904 O O . PRO A 1 503 ? -23.111 7.399 15.456 1.00 97.31 503 PRO A O 1
ATOM 3907 N N . ASP A 1 504 ? -23.628 7.520 17.640 1.00 97.50 504 ASP A N 1
ATOM 3908 C CA . ASP A 1 504 ? -23.320 8.950 17.801 1.00 97.50 504 ASP A CA 1
ATOM 3909 C C . ASP A 1 504 ? -21.799 9.168 17.908 1.00 97.50 504 ASP A C 1
ATOM 3911 O O . ASP A 1 504 ? -21.255 9.533 18.950 1.00 97.50 504 ASP A O 1
ATOM 3915 N N . GLN A 1 505 ? -21.091 8.847 16.828 1.00 97.31 505 GLN A N 1
ATOM 3916 C CA . GLN A 1 505 ? -19.639 8.892 16.731 1.00 97.31 505 GLN A CA 1
ATOM 3917 C C . GLN A 1 505 ? -19.219 9.858 15.627 1.00 97.31 505 GLN A C 1
ATOM 3919 O O . GLN A 1 505 ? -19.790 9.849 14.536 1.00 97.31 505 GLN A O 1
ATOM 3924 N N . ASN A 1 506 ? -18.190 10.663 15.895 1.00 97.88 506 ASN A N 1
ATOM 3925 C CA . ASN A 1 506 ? -17.620 11.563 14.897 1.00 97.88 506 ASN A CA 1
ATOM 3926 C C . ASN A 1 506 ? -16.982 10.779 13.741 1.00 97.88 506 ASN A C 1
ATOM 3928 O O . ASN A 1 506 ? -16.331 9.752 13.951 1.00 97.88 506 ASN A O 1
ATOM 3932 N N . ILE A 1 507 ? -17.121 11.316 12.534 1.00 98.75 507 ILE A N 1
ATOM 3933 C CA . ILE A 1 507 ? -16.467 10.808 11.333 1.00 98.75 507 ILE A CA 1
ATOM 3934 C C . ILE A 1 507 ? -15.051 11.377 11.268 1.00 98.75 507 ILE A C 1
ATOM 3936 O O . ILE A 1 507 ? -14.854 12.592 11.270 1.00 98.75 507 ILE A O 1
ATOM 3940 N N . THR A 1 508 ? -14.057 10.494 11.166 1.00 98.12 508 THR A N 1
ATOM 3941 C CA . THR A 1 508 ? -12.671 10.889 10.878 1.00 98.12 508 THR A CA 1
ATOM 3942 C C . THR A 1 508 ? -12.350 10.599 9.416 1.00 98.12 508 THR A C 1
ATOM 3944 O O . THR A 1 508 ? -12.105 9.455 9.041 1.00 98.12 508 THR A O 1
ATOM 3947 N N . VAL A 1 509 ? -12.333 11.627 8.570 1.00 98.62 509 VAL A N 1
ATOM 3948 C CA . VAL A 1 509 ? -11.948 11.457 7.162 1.00 98.62 509 VAL A CA 1
ATOM 3949 C C . VAL A 1 509 ? -10.439 11.217 7.060 1.00 98.62 509 VAL A C 1
ATOM 3951 O O . VAL A 1 509 ? -9.644 11.929 7.670 1.00 98.62 509 VAL A O 1
ATOM 3954 N N . VAL A 1 510 ? -10.031 10.227 6.272 1.00 98.00 510 VAL A N 1
ATOM 3955 C CA . VAL A 1 510 ? -8.629 9.908 5.987 1.00 98.00 510 VAL A CA 1
ATOM 3956 C C . VAL A 1 510 ? -8.368 10.110 4.496 1.00 98.00 510 VAL A C 1
ATOM 3958 O O . VAL A 1 510 ? -9.031 9.512 3.647 1.00 98.00 510 VAL A O 1
ATOM 3961 N N . THR A 1 511 ? -7.391 10.952 4.165 1.00 97.19 511 THR A N 1
ATOM 3962 C CA . THR A 1 511 ? -7.069 11.353 2.789 1.00 97.19 511 THR A CA 1
ATOM 3963 C C . THR A 1 511 ? -5.595 11.128 2.474 1.00 97.19 511 THR A C 1
ATOM 3965 O O . THR A 1 511 ? -4.769 10.915 3.360 1.00 97.19 511 THR A O 1
ATOM 3968 N N . ARG A 1 512 ? -5.231 11.127 1.190 1.00 90.19 512 ARG A N 1
ATOM 3969 C CA . ARG A 1 512 ? -3.839 10.948 0.761 1.00 90.19 512 ARG A CA 1
ATOM 3970 C C . ARG A 1 512 ? -3.031 12.222 0.974 1.00 90.19 512 ARG A C 1
ATOM 3972 O O . ARG A 1 512 ? -3.436 13.292 0.524 1.00 90.19 512 ARG A O 1
ATOM 3979 N N . SER A 1 513 ? -1.857 12.087 1.589 1.00 85.94 513 SER A N 1
ATOM 3980 C CA . SER A 1 513 ? -0.896 13.185 1.766 1.00 85.94 513 SER A CA 1
ATOM 3981 C C . SER A 1 513 ? 0.103 13.320 0.606 1.00 85.94 513 SER A C 1
ATOM 3983 O O . SER A 1 513 ? 0.869 14.277 0.559 1.00 85.94 513 SER A O 1
ATOM 3985 N N . ASP A 1 514 ? 0.163 12.336 -0.295 1.00 77.81 514 ASP A N 1
ATOM 3986 C CA . ASP A 1 514 ? 1.086 12.271 -1.432 1.00 77.81 514 ASP A CA 1
ATOM 3987 C C . ASP A 1 514 ? 0.377 12.446 -2.786 1.00 77.81 514 ASP A C 1
ATOM 3989 O O . ASP A 1 514 ? -0.836 12.278 -2.903 1.00 77.81 514 ASP A O 1
ATOM 3993 N N . GLY A 1 515 ? 1.147 12.760 -3.836 1.00 79.31 515 GLY A N 1
ATOM 3994 C CA . GLY A 1 515 ? 0.636 12.884 -5.205 1.00 79.31 515 GLY A CA 1
ATOM 3995 C C . GLY A 1 515 ? 0.116 11.551 -5.753 1.00 79.31 515 GLY A C 1
ATOM 3996 O O . GLY A 1 515 ? 0.896 10.702 -6.192 1.00 79.31 515 GLY A O 1
ATOM 3997 N N . SER A 1 516 ? -1.204 11.397 -5.781 1.00 89.88 516 SER A N 1
ATOM 3998 C CA . SER A 1 516 ? -1.886 10.105 -5.846 1.00 89.88 516 SER A CA 1
ATOM 3999 C C . SER A 1 516 ? -2.829 10.004 -7.048 1.00 89.88 516 SER A C 1
ATOM 4001 O O . SER A 1 516 ? -3.680 10.866 -7.267 1.00 89.88 516 SER A O 1
ATOM 4003 N N . GLY A 1 517 ? -2.708 8.926 -7.830 1.00 88.19 517 GLY A N 1
ATOM 4004 C CA . GLY A 1 517 ? -3.659 8.616 -8.901 1.00 88.19 517 GLY A CA 1
ATOM 4005 C C . GLY A 1 517 ? -5.036 8.241 -8.355 1.00 88.19 517 GLY A C 1
ATOM 4006 O O . GLY A 1 517 ? -6.033 8.768 -8.830 1.00 88.19 517 GLY A O 1
ATOM 4007 N N . THR A 1 518 ? -5.092 7.448 -7.281 1.00 92.06 518 THR A N 1
ATOM 4008 C CA . THR A 1 518 ? -6.332 7.124 -6.550 1.00 92.06 518 THR A CA 1
ATOM 4009 C C . THR A 1 518 ? -7.087 8.383 -6.114 1.00 92.06 518 THR A C 1
ATOM 4011 O O . THR A 1 518 ? -8.304 8.454 -6.246 1.00 92.06 518 THR A O 1
ATOM 4014 N N . THR A 1 519 ? -6.365 9.413 -5.660 1.00 95.81 519 THR A N 1
ATOM 4015 C CA . THR A 1 519 ? -6.947 10.716 -5.301 1.00 95.81 519 THR A CA 1
ATOM 4016 C C . THR A 1 519 ? -7.506 11.430 -6.518 1.00 95.81 519 THR A C 1
ATOM 4018 O O . THR A 1 519 ? -8.614 11.949 -6.460 1.00 95.81 519 THR A O 1
ATOM 4021 N N . ALA A 1 520 ? -6.781 11.423 -7.635 1.00 93.94 520 ALA A N 1
ATOM 4022 C CA . ALA A 1 520 ? -7.278 12.020 -8.866 1.00 93.94 520 ALA A CA 1
ATOM 4023 C C . ALA A 1 520 ? -8.535 11.310 -9.386 1.00 93.94 520 ALA A C 1
ATOM 4025 O O . ALA A 1 520 ? -9.456 11.990 -9.814 1.00 93.94 520 ALA A O 1
ATOM 4026 N N . VAL A 1 521 ? -8.610 9.979 -9.314 1.00 96.38 521 VAL A N 1
ATOM 4027 C CA . VAL A 1 521 ? -9.814 9.214 -9.689 1.00 96.38 521 VAL A CA 1
ATOM 4028 C C . VAL A 1 521 ? -10.984 9.566 -8.772 1.00 96.38 521 VAL A C 1
ATOM 4030 O O . VAL A 1 521 ? -12.048 9.947 -9.252 1.00 96.38 521 VAL A O 1
ATOM 4033 N N . PHE A 1 522 ? -10.768 9.514 -7.456 1.00 98.31 522 PHE A N 1
ATOM 4034 C CA . PHE A 1 522 ? -11.807 9.799 -6.471 1.00 98.31 522 PHE A CA 1
ATOM 4035 C C . PHE A 1 522 ? -12.337 11.234 -6.585 1.00 98.31 522 PHE A C 1
ATOM 4037 O O . PHE A 1 522 ? -13.537 11.450 -6.691 1.00 98.31 522 PHE A O 1
ATOM 4044 N N . THR A 1 523 ? -11.450 12.226 -6.644 1.00 97.88 523 THR A N 1
ATOM 4045 C CA . THR A 1 523 ? -11.848 13.642 -6.717 1.00 97.88 523 THR A CA 1
ATOM 4046 C C . THR A 1 523 ? -12.479 14.009 -8.058 1.00 97.88 523 THR A C 1
ATOM 4048 O O . THR A 1 523 ? -13.396 14.821 -8.088 1.00 97.88 523 THR A O 1
ATOM 4051 N N . LYS A 1 524 ? -12.068 13.373 -9.164 1.00 96.75 524 LYS A N 1
ATOM 4052 C CA . LYS A 1 524 ? -12.749 13.512 -10.460 1.00 96.75 524 LYS A CA 1
ATOM 4053 C C . LYS A 1 524 ? -14.169 12.968 -10.431 1.00 96.75 524 LYS A C 1
ATOM 4055 O O . LYS A 1 524 ? -15.053 13.589 -11.015 1.00 96.75 524 LYS A O 1
ATOM 4060 N N . HIS A 1 525 ? -14.377 11.837 -9.760 1.00 98.00 525 HIS A N 1
ATOM 4061 C CA . HIS A 1 525 ? -15.712 11.308 -9.524 1.00 98.00 525 HIS A CA 1
ATOM 4062 C C . HIS A 1 525 ? -16.546 12.296 -8.699 1.00 98.00 525 HIS A C 1
ATOM 4064 O O . HIS A 1 525 ? -17.610 12.705 -9.151 1.00 98.00 525 HIS A O 1
ATOM 4070 N N . LEU A 1 526 ? -16.031 12.780 -7.563 1.00 98.44 526 LEU A N 1
ATOM 4071 C CA . LEU A 1 526 ? -16.738 13.770 -6.738 1.00 98.44 526 LEU A CA 1
ATOM 4072 C C . LEU A 1 526 ? -17.086 15.052 -7.521 1.00 98.44 526 LEU A C 1
ATOM 4074 O O . LEU A 1 526 ? -18.231 15.495 -7.489 1.00 98.44 526 LEU A O 1
ATOM 4078 N N . SER A 1 527 ? -16.153 15.590 -8.314 1.00 98.12 527 SER A N 1
ATOM 4079 C CA . SER A 1 527 ? -16.400 16.730 -9.215 1.00 98.12 527 SER A CA 1
ATOM 4080 C C . SER A 1 527 ? -17.454 16.449 -10.293 1.00 98.12 527 SER A C 1
ATOM 4082 O O . SER A 1 527 ? -18.069 17.383 -10.807 1.00 98.12 527 SER A O 1
ATOM 4084 N N . ALA A 1 528 ? -17.632 15.193 -10.705 1.00 97.44 528 ALA A N 1
ATOM 4085 C CA . ALA A 1 528 ? -18.616 14.824 -11.718 1.00 97.44 528 ALA A CA 1
ATOM 4086 C C . ALA A 1 528 ? -20.032 14.697 -11.145 1.00 97.44 528 ALA A C 1
ATOM 4088 O O . ALA A 1 528 ? -20.997 14.882 -11.885 1.00 97.44 528 ALA A O 1
ATOM 4089 N N . ILE A 1 529 ? -20.153 14.391 -9.851 1.00 97.50 529 ILE A N 1
ATOM 4090 C CA . ILE A 1 529 ? -21.442 14.132 -9.199 1.00 97.50 529 ILE A CA 1
ATOM 4091 C C . ILE A 1 529 ? -21.916 15.279 -8.298 1.00 97.50 529 ILE A C 1
ATOM 4093 O O . ILE A 1 529 ? -23.084 15.288 -7.923 1.00 97.50 529 ILE A O 1
ATOM 4097 N N . SER A 1 530 ? -21.037 16.225 -7.953 1.00 98.06 530 SER A N 1
ATOM 4098 C CA . SER A 1 530 ? -21.336 17.364 -7.083 1.00 98.06 530 SER A CA 1
ATOM 4099 C C . SER A 1 530 ? -20.763 18.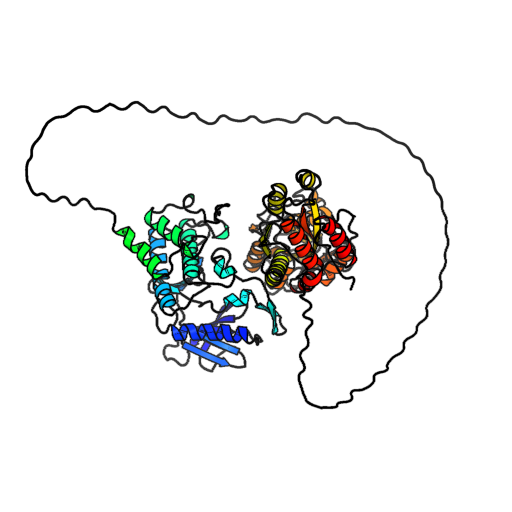663 -7.647 1.00 98.06 530 SER A C 1
ATOM 4101 O O . SER A 1 530 ? -19.545 18.845 -7.753 1.00 98.06 530 SER A O 1
ATOM 4103 N N . ASP A 1 531 ? -21.654 19.606 -7.962 1.00 97.19 531 ASP A N 1
ATOM 4104 C CA . ASP A 1 531 ? -21.265 20.959 -8.370 1.00 97.19 531 ASP A CA 1
ATOM 4105 C C . ASP A 1 531 ? -20.555 21.713 -7.238 1.00 97.19 531 ASP A C 1
ATOM 4107 O O . ASP A 1 531 ? -19.677 22.534 -7.505 1.00 97.19 531 ASP A O 1
ATOM 4111 N N . GLU A 1 532 ? -20.886 21.434 -5.974 1.00 97.31 532 GLU A N 1
ATOM 4112 C CA . GLU A 1 532 ? -20.192 22.037 -4.835 1.00 97.31 532 GLU A CA 1
ATOM 4113 C C . GLU A 1 532 ? -18.746 21.545 -4.749 1.00 97.31 532 GLU A C 1
ATOM 4115 O O . GLU A 1 532 ? -17.829 22.361 -4.649 1.00 97.31 532 GLU A O 1
ATOM 4120 N N . TRP A 1 533 ? -18.515 20.235 -4.887 1.00 98.19 533 TRP A N 1
ATOM 4121 C CA . TRP A 1 533 ? -17.157 19.694 -4.933 1.00 98.19 533 TRP A CA 1
ATOM 4122 C C . TRP A 1 533 ? -16.358 20.293 -6.094 1.00 98.19 533 TRP A C 1
ATOM 4124 O O . TRP A 1 533 ? -15.225 20.752 -5.925 1.00 98.19 533 TRP A O 1
ATOM 4134 N N . LYS A 1 534 ? -16.975 20.331 -7.279 1.00 97.44 534 LYS A N 1
ATOM 4135 C CA . LYS A 1 534 ? -16.370 20.855 -8.505 1.00 97.44 534 LYS A CA 1
ATOM 4136 C C . LYS A 1 534 ? -15.972 22.327 -8.390 1.00 97.44 534 LYS A C 1
ATOM 4138 O O . LYS A 1 534 ? -14.920 22.708 -8.900 1.00 97.44 534 LYS A O 1
ATOM 4143 N N . ASN A 1 535 ? -16.809 23.148 -7.753 1.00 95.06 535 ASN A N 1
ATOM 4144 C CA . ASN A 1 535 ? -16.567 24.582 -7.575 1.00 95.06 535 ASN A CA 1
ATOM 4145 C C . ASN A 1 535 ? -15.746 24.913 -6.314 1.00 95.06 535 ASN A C 1
ATOM 4147 O O . ASN A 1 535 ? -15.261 26.037 -6.191 1.00 95.06 535 ASN A O 1
ATOM 4151 N N . GLY A 1 536 ? -15.601 23.963 -5.387 1.00 94.38 536 GLY A N 1
ATOM 4152 C CA . GLY A 1 536 ? -14.817 24.083 -4.162 1.00 94.38 536 GLY A CA 1
ATOM 4153 C C . GLY A 1 536 ? -13.441 23.408 -4.285 1.00 94.38 536 GLY A C 1
ATOM 4154 O O . GLY A 1 536 ? -12.546 23.996 -4.896 1.00 94.38 536 GLY A O 1
ATOM 4155 N N . PRO A 1 537 ? -13.221 22.210 -3.700 1.00 95.38 537 PRO A N 1
ATOM 4156 C CA . PRO A 1 537 ? -11.904 21.554 -3.697 1.00 95.38 537 PRO A CA 1
ATOM 4157 C C . PRO A 1 537 ? -11.372 21.161 -5.082 1.00 95.38 537 PRO A C 1
ATOM 4159 O O . PRO A 1 537 ? -10.153 21.093 -5.270 1.00 95.38 537 PRO A O 1
ATOM 4162 N N . GLY A 1 538 ? -12.268 20.893 -6.038 1.00 96.75 538 GLY A N 1
ATOM 4163 C CA . GLY A 1 538 ? -11.927 20.456 -7.389 1.00 96.75 538 GLY A CA 1
ATOM 4164 C C . GLY A 1 538 ? -11.295 19.060 -7.451 1.00 96.75 538 GLY A C 1
ATOM 4165 O O . GLY A 1 538 ? -11.372 18.265 -6.511 1.00 96.75 538 GLY A O 1
ATOM 4166 N N . ASP A 1 539 ? -10.665 18.744 -8.587 1.00 95.00 539 ASP A N 1
ATOM 4167 C CA . ASP A 1 539 ? -9.997 17.461 -8.817 1.00 95.00 539 ASP A CA 1
ATOM 4168 C C . ASP A 1 539 ? -8.499 17.582 -9.105 1.00 95.00 539 ASP A C 1
ATOM 4170 O O . ASP A 1 539 ? -7.999 18.573 -9.643 1.00 95.00 539 ASP A O 1
ATOM 4174 N N . GLY A 1 540 ? -7.757 16.534 -8.750 1.00 90.19 540 GLY A N 1
ATOM 4175 C CA . GLY A 1 540 ? -6.326 16.475 -9.009 1.00 90.19 540 GLY A CA 1
ATOM 4176 C C . GLY A 1 540 ? -5.623 15.333 -8.292 1.00 90.19 540 GLY A C 1
ATOM 4177 O O . GLY A 1 540 ? -6.183 14.659 -7.436 1.00 90.19 540 GLY A O 1
ATOM 4178 N N . LYS A 1 541 ? -4.341 15.126 -8.619 1.00 83.50 541 LYS A N 1
ATOM 4179 C CA . LYS A 1 541 ? -3.470 14.174 -7.895 1.00 83.50 541 LYS A CA 1
ATOM 4180 C C . LYS A 1 541 ? -3.144 14.660 -6.471 1.00 83.50 541 LYS A C 1
ATOM 4182 O O . LYS A 1 541 ? -2.696 13.877 -5.639 1.00 83.50 541 LYS A O 1
ATOM 4187 N N . THR A 1 542 ? -3.357 15.951 -6.216 1.00 88.00 542 THR A N 1
ATOM 4188 C CA . THR A 1 542 ? -3.243 16.635 -4.925 1.00 88.00 542 THR A CA 1
ATOM 4189 C C . THR A 1 542 ? -4.236 17.794 -4.942 1.00 88.00 542 THR A C 1
ATOM 4191 O O . THR A 1 542 ? -4.273 18.530 -5.926 1.00 88.00 542 THR A O 1
ATOM 4194 N N . ILE A 1 543 ? -5.025 17.944 -3.880 1.00 93.19 543 ILE A N 1
ATOM 4195 C CA . ILE A 1 543 ? -6.002 19.026 -3.704 1.00 93.19 543 ILE A CA 1
ATOM 4196 C C . ILE A 1 543 ? -5.910 19.571 -2.275 1.00 93.19 543 ILE A C 1
ATOM 4198 O O . ILE A 1 543 ? -5.310 18.936 -1.404 1.00 93.19 543 ILE A O 1
ATOM 4202 N N . SER A 1 544 ? -6.520 20.729 -2.026 1.00 92.06 544 SER A N 1
ATOM 4203 C CA . SER A 1 544 ? -6.707 21.238 -0.667 1.00 92.06 544 SER A CA 1
ATOM 4204 C C . SER A 1 544 ? -7.952 20.598 -0.057 1.00 92.06 544 SER A C 1
ATOM 4206 O O . SER A 1 544 ? -9.069 21.018 -0.352 1.00 92.06 544 SER A O 1
ATOM 4208 N N . TRP A 1 545 ? -7.766 19.565 0.765 1.00 95.88 545 TRP A N 1
ATOM 4209 C CA . TRP A 1 545 ? -8.876 18.862 1.409 1.00 95.88 545 TRP A CA 1
ATOM 4210 C C . TRP A 1 545 ? -9.613 19.768 2.410 1.00 95.88 545 TRP A C 1
ATOM 4212 O O . TRP A 1 545 ? -8.946 20.388 3.241 1.00 95.88 545 TRP A O 1
ATOM 4222 N N . PRO A 1 546 ? -10.960 19.826 2.382 1.00 93.88 546 PRO A N 1
ATOM 4223 C CA . PRO A 1 546 ? -11.747 20.569 3.374 1.00 93.88 546 PRO A CA 1
ATOM 4224 C C . PRO A 1 546 ? -11.588 20.031 4.795 1.00 93.88 546 PRO A C 1
ATOM 4226 O O . PRO A 1 546 ? -11.608 20.785 5.764 1.00 93.88 546 PRO A O 1
ATOM 4229 N N . THR A 1 547 ? -11.441 18.712 4.910 1.00 95.44 547 THR A N 1
ATOM 4230 C CA . THR A 1 547 ? -11.330 17.997 6.176 1.00 95.44 547 THR A CA 1
ATOM 4231 C C . THR A 1 547 ? -10.488 16.733 6.016 1.00 95.44 547 THR A C 1
ATOM 4233 O O . THR A 1 547 ? -10.208 16.271 4.906 1.00 95.44 547 THR A O 1
ATOM 4236 N N . GLY A 1 548 ? -10.119 16.156 7.152 1.00 92.56 548 GLY A N 1
ATOM 4237 C CA . GLY A 1 548 ? -9.473 14.861 7.249 1.00 92.56 548 GLY A CA 1
ATOM 4238 C C . GLY A 1 548 ? -7.981 14.912 7.549 1.00 92.56 548 GLY A C 1
ATOM 4239 O O . GLY A 1 548 ? -7.329 15.955 7.520 1.00 92.56 548 GLY A O 1
ATOM 4240 N N . ILE A 1 549 ? -7.448 13.738 7.868 1.00 90.31 549 ILE A N 1
ATOM 4241 C CA . ILE A 1 549 ? -6.039 13.518 8.184 1.00 90.31 549 ILE A CA 1
ATOM 4242 C C . ILE A 1 549 ? -5.326 12.873 6.998 1.00 90.31 549 ILE A C 1
ATOM 4244 O O . ILE A 1 549 ? -5.834 11.940 6.376 1.00 90.31 549 ILE A O 1
ATOM 4248 N N . GLY A 1 550 ? -4.136 13.382 6.682 1.00 85.38 550 GLY A N 1
ATOM 4249 C CA . GLY A 1 550 ? -3.328 12.893 5.573 1.00 85.38 550 GLY A CA 1
ATOM 4250 C C . GLY A 1 550 ? -2.534 11.640 5.943 1.00 85.38 550 GLY A C 1
ATOM 4251 O O . GLY A 1 550 ? -1.784 11.656 6.915 1.00 85.38 550 GLY A O 1
ATOM 4252 N N . ALA A 1 551 ? -2.619 10.592 5.126 1.00 79.56 551 ALA A N 1
ATOM 4253 C CA . ALA A 1 551 ? -1.739 9.429 5.192 1.00 79.56 551 ALA A CA 1
ATOM 4254 C C . ALA A 1 551 ? -1.094 9.142 3.827 1.00 79.56 551 ALA A C 1
ATOM 4256 O O . ALA A 1 551 ? -1.648 9.443 2.767 1.00 79.56 551 ALA A O 1
ATOM 4257 N N . LYS A 1 552 ? 0.108 8.562 3.842 1.00 77.69 552 LYS A N 1
ATOM 4258 C CA . LYS A 1 552 ? 0.863 8.265 2.618 1.00 77.69 552 LYS A CA 1
ATOM 4259 C C . LYS A 1 552 ? 0.399 6.948 2.002 1.00 77.69 552 LYS A C 1
ATOM 4261 O O . LYS A 1 552 ? 0.439 5.916 2.666 1.00 77.69 552 LYS A O 1
ATOM 4266 N N . ARG A 1 553 ? 0.123 6.965 0.696 1.00 78.44 553 ARG A N 1
ATOM 4267 C CA . ARG A 1 553 ? -0.151 5.769 -0.128 1.00 78.44 553 ARG A CA 1
ATOM 4268 C C . ARG A 1 553 ? -1.397 4.987 0.314 1.00 78.44 553 ARG A C 1
ATOM 4270 O O . ARG A 1 553 ? -2.046 5.344 1.291 1.00 78.44 553 ARG A O 1
ATOM 4277 N N . ASN A 1 554 ? -1.778 3.947 -0.429 1.00 82.38 554 ASN A N 1
ATOM 4278 C CA . ASN A 1 554 ? -2.925 3.108 -0.046 1.00 82.38 554 ASN A CA 1
ATOM 4279 C C . ASN A 1 554 ? -2.669 2.387 1.287 1.00 82.38 554 ASN A C 1
ATOM 4281 O O . ASN A 1 554 ? -3.588 2.232 2.087 1.00 82.38 554 ASN A O 1
ATOM 4285 N N . GLU A 1 555 ? -1.416 2.009 1.555 1.00 81.19 555 GLU A N 1
ATOM 4286 C CA . GLU A 1 555 ? -0.988 1.379 2.805 1.00 81.19 555 GLU A CA 1
ATOM 4287 C C . GLU A 1 555 ? -1.286 2.265 4.020 1.00 81.19 555 GLU A C 1
ATOM 4289 O O . GLU A 1 555 ? -1.845 1.789 5.006 1.00 81.19 555 GLU A O 1
ATOM 4294 N N . GLY A 1 556 ? -0.940 3.555 3.945 1.00 78.94 556 GLY A N 1
ATOM 4295 C CA . GLY A 1 556 ? -1.149 4.492 5.044 1.00 78.94 556 GLY A CA 1
ATOM 4296 C C . GLY A 1 556 ? -2.626 4.767 5.299 1.00 78.94 556 GLY A C 1
ATOM 4297 O O . GLY A 1 556 ? -3.038 4.756 6.454 1.00 78.94 556 GLY A O 1
ATOM 4298 N N . ILE A 1 557 ? -3.435 4.945 4.244 1.00 91.06 557 ILE A N 1
ATOM 4299 C CA . ILE A 1 557 ? -4.892 5.102 4.403 1.00 91.06 557 ILE A CA 1
ATOM 4300 C C . ILE A 1 557 ? -5.485 3.856 5.062 1.00 91.06 557 ILE A C 1
ATOM 4302 O O . ILE A 1 557 ? -6.218 3.970 6.038 1.00 91.06 557 ILE A O 1
ATOM 4306 N N . THR A 1 558 ? -5.124 2.670 4.564 1.00 88.38 558 THR A N 1
ATOM 4307 C CA . THR A 1 558 ? -5.609 1.385 5.085 1.00 88.38 558 THR A CA 1
ATOM 4308 C C . THR A 1 558 ? -5.301 1.248 6.575 1.00 88.38 558 THR A C 1
ATOM 4310 O O . THR A 1 558 ? -6.198 0.991 7.376 1.00 88.38 558 THR A O 1
ATOM 4313 N N . ALA A 1 559 ? -4.041 1.471 6.961 1.00 80.19 559 ALA A N 1
ATOM 4314 C CA . ALA A 1 559 ? -3.615 1.388 8.352 1.00 80.19 559 ALA A CA 1
ATOM 4315 C C . ALA A 1 559 ? -4.344 2.409 9.237 1.00 80.19 559 ALA A C 1
ATOM 4317 O O . ALA A 1 559 ? -4.795 2.067 10.329 1.00 80.19 559 ALA A O 1
ATOM 4318 N N . GLN A 1 560 ? -4.502 3.644 8.756 1.00 85.75 560 GLN A N 1
ATOM 4319 C CA . GLN A 1 560 ? -5.157 4.702 9.515 1.00 85.75 560 GLN A CA 1
ATOM 4320 C C . GLN A 1 560 ? -6.647 4.414 9.728 1.00 85.75 560 GLN A C 1
ATOM 4322 O O . GLN A 1 560 ? -7.132 4.568 10.849 1.00 85.75 560 GLN A O 1
ATOM 4327 N N . VAL A 1 561 ? -7.359 3.952 8.692 1.00 95.00 561 VAL A N 1
ATOM 4328 C CA . VAL A 1 561 ? -8.765 3.536 8.806 1.00 95.00 561 VAL A CA 1
ATOM 4329 C C . VAL A 1 561 ? -8.887 2.383 9.804 1.00 95.00 561 VAL A C 1
ATOM 4331 O O . VAL A 1 561 ? -9.681 2.465 10.738 1.00 95.00 561 VAL A O 1
ATOM 4334 N N . GLN A 1 562 ? -8.039 1.357 9.697 1.00 91.25 562 GLN A N 1
ATOM 4335 C CA . GLN A 1 562 ? -8.056 0.201 10.602 1.00 91.25 562 GLN A CA 1
ATOM 4336 C C . GLN A 1 562 ? -7.856 0.579 12.079 1.00 91.25 562 GLN A C 1
ATOM 4338 O O . GLN A 1 562 ? -8.468 -0.023 12.961 1.00 91.25 562 GLN A O 1
ATOM 4343 N N . GLN A 1 563 ? -6.986 1.551 12.355 1.00 88.44 563 GLN A N 1
ATOM 4344 C CA . GLN A 1 563 ? -6.592 1.939 13.714 1.00 88.44 563 GLN A CA 1
ATOM 4345 C C . GLN A 1 563 ? -7.498 3.003 14.338 1.00 88.44 563 GLN A C 1
ATOM 4347 O O . GLN A 1 563 ? -7.425 3.225 15.544 1.00 88.44 563 GLN A O 1
ATOM 4352 N N . THR A 1 564 ? -8.338 3.665 13.539 1.00 91.56 564 THR A N 1
ATOM 4353 C CA . THR A 1 564 ? -9.117 4.827 13.982 1.00 91.56 564 THR A CA 1
ATOM 4354 C C . THR A 1 564 ? -10.610 4.506 13.962 1.00 91.56 564 THR A C 1
ATOM 4356 O O . THR A 1 564 ? -11.232 4.569 12.901 1.00 91.56 564 THR A O 1
ATOM 4359 N N . PRO A 1 565 ? -11.226 4.181 15.113 1.00 94.88 565 PRO A N 1
ATOM 4360 C CA . PRO A 1 565 ? -12.673 4.039 15.197 1.00 94.88 565 PRO A CA 1
ATOM 4361 C C . PRO A 1 565 ? -13.382 5.300 14.694 1.00 94.88 565 PRO A C 1
ATOM 4363 O O . PRO A 1 565 ? -13.044 6.419 15.078 1.00 94.88 565 PRO A O 1
ATOM 4366 N N . GLY A 1 566 ? -14.399 5.113 13.861 1.00 96.56 566 GLY A N 1
ATOM 4367 C CA . GLY A 1 566 ? -15.156 6.183 13.222 1.00 96.56 566 GLY A CA 1
ATOM 4368 C C . GLY A 1 566 ? -14.497 6.736 11.960 1.00 96.56 566 GLY A C 1
ATOM 4369 O O . GLY A 1 566 ? -15.023 7.688 11.385 1.00 96.56 566 GLY A O 1
ATOM 4370 N N . ALA A 1 567 ? -13.366 6.183 11.514 1.00 98.56 567 ALA A N 1
ATOM 4371 C CA . ALA A 1 567 ? -12.719 6.655 10.300 1.00 98.56 567 ALA A CA 1
ATOM 4372 C C . ALA A 1 567 ? -13.397 6.167 9.018 1.00 98.56 567 ALA A C 1
ATOM 4374 O O . ALA A 1 567 ? -13.971 5.080 8.976 1.00 98.56 567 ALA A O 1
ATOM 4375 N N . ILE A 1 568 ? -13.257 6.969 7.964 1.00 98.81 568 ILE A N 1
ATOM 4376 C CA . ILE A 1 568 ? -13.575 6.628 6.576 1.00 98.81 568 ILE A CA 1
ATOM 4377 C C . ILE A 1 568 ? -12.454 7.139 5.670 1.00 98.81 568 ILE A C 1
ATOM 4379 O O . ILE A 1 568 ? -11.976 8.260 5.831 1.00 98.81 568 ILE A O 1
ATOM 4383 N N . GLY A 1 569 ? -12.016 6.326 4.715 1.00 98.50 569 GLY A N 1
ATOM 4384 C CA . GLY A 1 569 ? -10.979 6.692 3.756 1.00 98.50 569 GLY A CA 1
ATOM 4385 C C . GLY A 1 569 ? -11.171 5.984 2.423 1.00 98.50 569 GLY A C 1
ATOM 4386 O O . GLY A 1 569 ? -11.839 4.955 2.345 1.00 98.50 569 GLY A O 1
ATOM 4387 N N . TYR A 1 570 ? -10.582 6.536 1.365 1.00 98.38 570 TYR A N 1
ATOM 4388 C CA . TYR A 1 570 ? -10.628 5.934 0.034 1.00 98.38 570 TYR A CA 1
ATOM 4389 C C . TYR A 1 570 ? -9.354 5.136 -0.254 1.00 98.38 570 TYR A C 1
ATOM 4391 O O . TYR A 1 570 ? -8.236 5.639 -0.114 1.00 98.38 570 TYR A O 1
ATOM 4399 N N . VAL A 1 571 ? -9.517 3.889 -0.682 1.00 96.62 571 VAL A N 1
ATOM 4400 C CA . VAL A 1 571 ? -8.416 2.984 -1.037 1.00 96.62 571 VAL A CA 1
ATOM 4401 C C . VAL A 1 571 ? -8.747 2.222 -2.307 1.00 96.62 571 VAL A C 1
ATOM 4403 O O . VAL A 1 571 ? -9.891 2.177 -2.741 1.00 96.62 571 VAL A O 1
ATOM 4406 N N . GLU A 1 572 ? -7.739 1.626 -2.927 1.00 94.50 572 GLU A N 1
ATOM 4407 C CA . GLU A 1 572 ? -7.970 0.622 -3.964 1.00 94.50 572 GLU A CA 1
ATOM 4408 C C . GLU A 1 572 ? -8.608 -0.644 -3.341 1.00 94.50 572 GLU A C 1
ATOM 4410 O O . GLU A 1 572 ? -8.297 -1.002 -2.201 1.00 94.50 572 GLU A O 1
ATOM 4415 N N . TYR A 1 573 ? -9.540 -1.283 -4.053 1.00 94.62 573 TYR A N 1
ATOM 4416 C CA . TYR A 1 573 ? -10.328 -2.422 -3.563 1.00 94.62 573 TYR A CA 1
ATOM 4417 C C . TYR A 1 573 ? -9.479 -3.589 -3.052 1.00 94.62 573 TYR A C 1
ATOM 4419 O O . TYR A 1 573 ? -9.740 -4.087 -1.957 1.00 94.62 573 TYR A O 1
ATOM 4427 N N . GLY A 1 574 ? -8.444 -3.997 -3.784 1.00 86.62 574 GLY A N 1
ATOM 4428 C CA . GLY A 1 574 ? -7.494 -5.024 -3.367 1.00 86.62 574 GLY A CA 1
ATOM 4429 C C . GLY A 1 574 ? -6.839 -4.720 -2.018 1.00 86.62 574 GLY A C 1
ATOM 4430 O O . GLY A 1 574 ? -6.723 -5.613 -1.179 1.00 86.62 574 GLY A O 1
ATOM 4431 N N . TYR A 1 575 ? -6.485 -3.463 -1.734 1.00 86.94 575 TYR A N 1
ATOM 4432 C CA . TYR A 1 575 ? -5.986 -3.071 -0.406 1.00 86.94 575 TYR A CA 1
ATOM 4433 C C . TYR A 1 575 ? -7.029 -3.273 0.699 1.00 86.94 575 TYR A C 1
ATOM 4435 O O . TYR A 1 575 ? -6.695 -3.823 1.749 1.00 86.94 575 TYR A O 1
ATOM 4443 N N . GLY A 1 576 ? -8.281 -2.871 0.459 1.00 88.25 576 GLY A N 1
ATOM 4444 C CA . GLY A 1 576 ? -9.380 -3.074 1.407 1.00 88.25 576 GLY A CA 1
ATOM 4445 C C . GLY A 1 576 ? -9.676 -4.555 1.652 1.00 88.25 576 GLY A C 1
ATOM 4446 O O . GLY A 1 576 ? -9.655 -5.016 2.794 1.00 88.25 576 GLY A O 1
ATOM 4447 N N . LYS A 1 577 ? -9.861 -5.317 0.567 1.00 87.06 577 LYS A N 1
ATOM 4448 C CA . LYS A 1 577 ? -10.133 -6.763 0.555 1.00 87.06 577 LYS A CA 1
ATOM 4449 C C . LYS A 1 577 ? -9.044 -7.547 1.286 1.00 87.06 577 LYS A C 1
ATOM 4451 O O . LYS A 1 577 ? -9.347 -8.330 2.182 1.00 87.06 577 LYS A O 1
ATOM 4456 N N . ASN A 1 578 ? -7.776 -7.309 0.950 1.00 79.06 578 ASN A N 1
ATOM 4457 C CA . ASN A 1 578 ? -6.653 -8.085 1.484 1.00 79.06 578 ASN A CA 1
ATOM 4458 C C . ASN A 1 578 ? -6.338 -7.765 2.954 1.00 79.06 578 ASN A C 1
ATOM 4460 O O . ASN A 1 578 ? -5.707 -8.574 3.630 1.00 79.06 578 ASN A O 1
ATOM 4464 N N . GLN A 1 579 ? -6.763 -6.603 3.454 1.00 80.50 5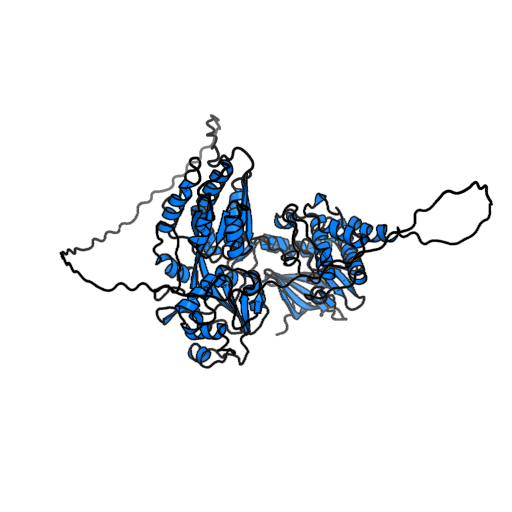79 GLN A N 1
ATOM 4465 C CA . GLN A 1 579 ? -6.575 -6.197 4.852 1.00 80.50 579 GLN A CA 1
ATOM 4466 C C . GLN A 1 579 ? -7.825 -6.428 5.710 1.00 80.50 579 GLN A C 1
ATOM 4468 O O . GLN A 1 579 ? -7.807 -6.140 6.902 1.00 80.50 579 GLN A O 1
ATOM 4473 N N . GLY A 1 580 ? -8.898 -6.971 5.124 1.00 87.00 580 GLY A N 1
ATOM 4474 C CA . GLY A 1 580 ? -10.148 -7.241 5.831 1.00 87.00 580 GLY A CA 1
ATOM 4475 C C . GLY A 1 580 ? -10.873 -5.975 6.287 1.00 87.00 580 GLY A C 1
ATOM 4476 O O . GLY A 1 580 ? -11.573 -6.010 7.296 1.00 87.00 580 GLY A O 1
ATOM 4477 N N . LEU A 1 581 ? -10.694 -4.860 5.571 1.00 90.69 581 LEU A N 1
ATOM 4478 C CA . LEU A 1 581 ? -11.413 -3.626 5.861 1.00 90.69 581 LEU A CA 1
ATOM 4479 C C . LEU A 1 581 ? -12.880 -3.750 5.461 1.00 90.69 581 LEU A C 1
ATOM 4481 O O . LEU A 1 581 ? -13.210 -4.253 4.385 1.00 90.69 581 LEU A O 1
ATOM 4485 N N . THR A 1 582 ? -13.756 -3.206 6.298 1.00 96.12 582 THR A N 1
ATOM 4486 C CA . THR A 1 582 ? -15.157 -3.015 5.938 1.00 96.12 582 THR A CA 1
ATOM 4487 C C . THR A 1 582 ? -15.266 -1.888 4.914 1.00 96.12 582 THR A C 1
ATOM 4489 O O . THR A 1 582 ? -14.627 -0.843 5.056 1.00 96.12 582 THR A O 1
ATOM 4492 N N . MET A 1 583 ? -16.053 -2.099 3.860 1.00 98.19 583 MET A N 1
ATOM 4493 C CA . MET A 1 583 ? -16.177 -1.175 2.731 1.00 98.19 583 MET A CA 1
ATOM 4494 C C . MET A 1 583 ? -17.643 -0.840 2.486 1.00 98.19 583 MET A C 1
ATOM 4496 O O . MET A 1 583 ? -18.503 -1.719 2.524 1.00 98.19 583 MET A O 1
ATOM 4500 N N . ALA A 1 584 ? -17.933 0.436 2.246 1.00 98.50 584 ALA A N 1
ATOM 4501 C CA . ALA A 1 584 ? -19.295 0.891 2.022 1.00 98.50 584 ALA A CA 1
ATOM 4502 C C . ALA A 1 584 ? -19.818 0.444 0.650 1.00 98.50 584 ALA A C 1
ATOM 4504 O O . ALA A 1 584 ? -19.096 0.424 -0.347 1.00 98.50 584 ALA A O 1
ATOM 4505 N N . THR A 1 585 ? -21.109 0.134 0.607 1.00 98.69 585 THR A N 1
ATOM 4506 C CA . THR A 1 585 ? -21.884 0.001 -0.627 1.00 98.69 585 THR A CA 1
ATOM 4507 C C . THR A 1 585 ? -22.260 1.401 -1.098 1.00 98.69 585 THR A C 1
ATOM 4509 O O . THR A 1 585 ? -22.852 2.167 -0.334 1.00 98.69 585 THR A O 1
ATOM 4512 N N . LEU A 1 586 ? -21.927 1.751 -2.338 1.00 98.81 586 LEU A N 1
ATOM 4513 C CA . LEU A 1 586 ? -22.120 3.108 -2.850 1.00 98.81 586 LEU A CA 1
ATOM 4514 C C . LEU A 1 586 ? -23.301 3.163 -3.809 1.00 98.81 586 LEU A C 1
ATOM 4516 O O . LEU A 1 586 ? -23.513 2.247 -4.604 1.00 98.81 586 LEU A O 1
ATOM 4520 N N . GLU A 1 587 ? -24.066 4.244 -3.743 1.00 98.62 587 GLU A N 1
ATOM 4521 C CA . GLU A 1 587 ? -25.067 4.543 -4.760 1.00 98.62 587 GLU A CA 1
ATOM 4522 C C . GLU A 1 587 ? -24.386 4.928 -6.084 1.00 98.62 587 GLU A C 1
ATOM 4524 O O . GLU A 1 587 ? -23.527 5.808 -6.133 1.00 98.62 587 GLU A O 1
ATOM 4529 N N . ASN A 1 588 ? -24.766 4.263 -7.172 1.00 98.12 588 ASN A N 1
ATOM 4530 C CA . ASN A 1 588 ? -24.263 4.540 -8.510 1.00 98.12 588 ASN A CA 1
ATOM 4531 C C . ASN A 1 588 ? -25.159 5.515 -9.283 1.00 98.12 588 ASN A C 1
ATOM 4533 O O . ASN A 1 588 ? -26.169 6.010 -8.787 1.00 98.12 588 ASN A O 1
ATOM 4537 N N . LYS A 1 589 ? -24.790 5.800 -10.533 1.00 97.44 589 LYS A N 1
ATOM 4538 C CA . LYS A 1 589 ? -25.500 6.756 -11.391 1.00 97.44 589 LYS A CA 1
ATOM 4539 C C . LYS A 1 589 ? -26.959 6.394 -11.668 1.00 97.44 589 LYS A C 1
ATOM 4541 O O . LYS A 1 589 ? -27.785 7.282 -11.851 1.00 97.44 589 LYS A O 1
ATOM 4546 N N . ALA A 1 590 ? -27.284 5.104 -11.646 1.00 97.38 590 ALA A N 1
ATOM 4547 C CA . ALA A 1 590 ? -28.642 4.598 -11.815 1.00 97.38 590 ALA A CA 1
ATOM 4548 C C . ALA A 1 590 ? -29.478 4.643 -10.516 1.00 97.38 590 ALA A C 1
ATOM 4550 O O . ALA A 1 590 ? -30.599 4.130 -10.493 1.00 97.38 590 ALA A O 1
ATOM 4551 N N . GLY A 1 591 ? -28.944 5.208 -9.425 1.00 97.50 591 GLY A N 1
ATOM 4552 C CA . GLY A 1 591 ? -29.602 5.235 -8.115 1.00 97.50 591 GLY A CA 1
ATOM 4553 C C . GLY A 1 591 ? -29.648 3.863 -7.434 1.00 97.50 591 GLY A C 1
ATOM 4554 O O . GLY A 1 591 ? -30.531 3.595 -6.619 1.00 97.50 591 GLY A O 1
ATOM 4555 N N . LYS A 1 592 ? -28.748 2.942 -7.808 1.00 98.38 592 LYS A N 1
ATOM 4556 C CA . LYS A 1 592 ? -28.641 1.606 -7.207 1.00 98.38 592 LYS A CA 1
ATOM 4557 C C . LYS A 1 592 ? -27.468 1.560 -6.242 1.00 98.38 592 LYS A C 1
ATOM 4559 O O . LYS A 1 592 ? -26.388 2.051 -6.548 1.00 98.38 592 LYS A O 1
ATOM 4564 N N . PHE A 1 593 ? -27.662 0.921 -5.094 1.00 98.44 593 PHE A N 1
ATOM 4565 C CA . PHE A 1 593 ? -26.586 0.646 -4.147 1.00 98.44 593 PHE A CA 1
ATOM 4566 C C . PHE A 1 593 ? -25.801 -0.586 -4.593 1.00 98.44 593 PHE A C 1
ATOM 4568 O O . PHE A 1 593 ? -26.324 -1.699 -4.551 1.00 98.44 593 PHE A O 1
ATOM 4575 N N . VAL A 1 594 ? -24.552 -0.379 -5.004 1.00 98.50 594 VAL A N 1
ATOM 4576 C CA . VAL A 1 594 ? -23.678 -1.421 -5.546 1.00 98.50 594 VAL A CA 1
ATOM 4577 C C . VAL A 1 594 ? -22.500 -1.648 -4.607 1.00 98.50 594 VAL A C 1
ATOM 4579 O O . VAL A 1 594 ? -21.768 -0.722 -4.250 1.00 98.50 594 VAL A O 1
ATOM 4582 N N . ALA A 1 595 ? -22.325 -2.898 -4.180 1.00 97.12 595 ALA A N 1
ATOM 4583 C CA . ALA A 1 595 ? -21.210 -3.287 -3.328 1.00 97.12 595 ALA A CA 1
ATOM 4584 C C . ALA A 1 595 ? -19.914 -3.379 -4.156 1.00 97.12 595 ALA A C 1
ATOM 4586 O O . ALA A 1 595 ? -19.958 -3.745 -5.341 1.00 97.12 595 ALA A O 1
ATOM 4587 N N . PRO A 1 596 ? -18.749 -3.069 -3.565 1.00 95.44 596 PRO A N 1
ATOM 4588 C CA . PRO A 1 596 ? -17.480 -3.230 -4.256 1.00 95.44 596 PRO A CA 1
ATOM 4589 C C . PRO A 1 596 ? -17.152 -4.715 -4.446 1.00 95.44 596 PRO A C 1
ATOM 4591 O O . PRO A 1 596 ? -17.096 -5.487 -3.488 1.00 95.44 596 PRO A O 1
ATOM 4594 N N . SER A 1 597 ? -16.924 -5.115 -5.694 1.00 92.38 597 SER A N 1
ATOM 4595 C CA . SER A 1 597 ? -16.530 -6.474 -6.063 1.00 92.38 597 SER A CA 1
ATOM 4596 C C . SER A 1 597 ? -15.797 -6.477 -7.401 1.00 92.38 597 SER A C 1
ATOM 4598 O O . SER A 1 597 ? -15.919 -5.534 -8.187 1.00 92.38 597 SER A O 1
ATOM 4600 N N . ASP A 1 598 ? -15.088 -7.569 -7.685 1.00 86.81 598 ASP A N 1
ATOM 4601 C CA . ASP A 1 598 ? -14.453 -7.780 -8.989 1.00 86.81 598 ASP A CA 1
ATOM 4602 C C . ASP A 1 598 ? -15.508 -7.766 -10.118 1.00 86.81 598 ASP A C 1
ATOM 4604 O O . ASP A 1 598 ? -15.270 -7.218 -11.194 1.00 86.81 598 ASP A O 1
ATOM 4608 N N . GLU A 1 599 ? -16.713 -8.286 -9.858 1.00 90.62 599 GLU A N 1
ATOM 4609 C CA . GLU A 1 599 ? -17.823 -8.326 -10.817 1.00 90.62 599 GLU A CA 1
ATOM 4610 C C . GLU A 1 599 ? -18.400 -6.932 -11.110 1.00 90.62 599 GLU A C 1
ATOM 4612 O O . GLU A 1 599 ? -18.516 -6.545 -12.273 1.00 90.62 599 GLU A O 1
ATOM 4617 N N . SER A 1 600 ? -18.725 -6.147 -10.077 1.00 94.56 600 SER A N 1
ATOM 4618 C CA . SER A 1 600 ? -19.289 -4.797 -10.245 1.00 94.56 600 SER A CA 1
ATOM 4619 C C . SER A 1 600 ? -18.294 -3.820 -10.880 1.00 94.56 600 SER A C 1
ATOM 4621 O O . SER A 1 600 ? -18.686 -2.944 -11.656 1.00 94.56 600 SER A O 1
ATOM 4623 N N . ALA A 1 601 ? -16.997 -4.008 -10.621 1.00 92.94 601 ALA A N 1
ATOM 4624 C CA . ALA A 1 601 ? -15.926 -3.286 -11.296 1.00 92.94 601 ALA A CA 1
ATOM 4625 C C . ALA A 1 601 ? -15.781 -3.712 -12.769 1.00 92.94 601 ALA A C 1
ATOM 4627 O O . ALA A 1 601 ? -15.649 -2.861 -13.649 1.00 92.94 601 ALA A O 1
ATOM 4628 N N . SER A 1 602 ? -15.864 -5.018 -13.050 1.00 89.31 602 SER A N 1
ATOM 4629 C CA . SER A 1 602 ? -15.806 -5.560 -14.416 1.00 89.31 602 SER A CA 1
ATOM 4630 C C . SER A 1 602 ? -16.965 -5.075 -15.278 1.00 89.31 602 SER A C 1
ATOM 4632 O O . SER A 1 602 ? -16.747 -4.700 -16.427 1.00 89.31 602 SER A O 1
ATOM 4634 N N . LYS A 1 603 ? -18.184 -5.012 -14.728 1.00 90.19 603 LYS A N 1
ATOM 4635 C CA . LYS A 1 603 ? -19.357 -4.466 -15.429 1.00 90.19 603 LYS A CA 1
ATOM 4636 C C . LYS A 1 603 ? -19.156 -2.999 -15.811 1.00 90.19 603 LYS A C 1
ATOM 4638 O O . LYS A 1 603 ? -19.421 -2.626 -16.951 1.00 90.19 603 LYS A O 1
ATOM 4643 N N . ALA A 1 604 ? -18.613 -2.196 -14.896 1.00 91.50 604 ALA A N 1
ATOM 4644 C CA . ALA A 1 604 ? -18.329 -0.789 -15.153 1.00 91.50 604 ALA A CA 1
ATOM 4645 C C . ALA A 1 604 ? -17.222 -0.595 -16.206 1.00 91.50 604 ALA A C 1
ATOM 4647 O O . ALA A 1 604 ? -17.375 0.216 -17.115 1.00 91.50 604 ALA A O 1
ATOM 4648 N N . LEU A 1 605 ? -16.117 -1.345 -16.109 1.00 89.50 605 LEU A N 1
ATOM 4649 C CA . LEU A 1 605 ? -14.971 -1.226 -17.020 1.00 89.50 605 LEU A CA 1
ATOM 4650 C C . LEU A 1 605 ? -15.238 -1.830 -18.404 1.00 89.50 605 LEU A C 1
ATOM 4652 O O . LEU A 1 605 ? -14.789 -1.275 -19.403 1.00 89.50 605 LEU A O 1
ATOM 4656 N N . GLY A 1 606 ? -15.980 -2.936 -18.482 1.00 84.25 606 GLY A N 1
ATOM 4657 C CA . GLY A 1 606 ? -16.321 -3.606 -19.740 1.00 84.25 606 GLY A CA 1
ATOM 4658 C C . GLY A 1 606 ? -17.261 -2.797 -20.637 1.00 84.25 606 GLY A C 1
ATOM 4659 O O . GLY A 1 606 ? -17.287 -3.013 -21.845 1.00 84.25 606 GLY A O 1
ATOM 4660 N N . ALA A 1 607 ? -17.995 -1.836 -20.070 1.00 83.12 607 ALA A N 1
ATOM 4661 C CA . ALA A 1 607 ? -18.832 -0.901 -20.820 1.00 83.12 607 ALA A CA 1
ATOM 4662 C C . ALA A 1 607 ? -18.042 0.268 -21.446 1.00 83.12 607 ALA A C 1
ATOM 4664 O O . ALA A 1 607 ? -18.611 1.059 -22.199 1.00 83.12 607 ALA A O 1
ATOM 4665 N N . ILE A 1 608 ? -16.749 0.412 -21.129 1.00 86.06 608 ILE A N 1
ATOM 4666 C CA . ILE A 1 608 ? -15.922 1.523 -21.605 1.00 86.06 608 ILE A CA 1
ATOM 4667 C C . ILE A 1 608 ? -15.292 1.173 -22.950 1.00 86.06 608 ILE A C 1
ATOM 4669 O O . ILE A 1 608 ? -14.446 0.284 -23.044 1.00 86.06 608 ILE A O 1
ATOM 4673 N N . ASP A 1 609 ? -15.642 1.933 -23.987 1.00 83.94 609 ASP A N 1
ATOM 4674 C CA . ASP A 1 609 ? -14.928 1.871 -25.259 1.00 83.94 609 ASP A CA 1
ATOM 4675 C C . ASP A 1 609 ? -13.623 2.675 -25.176 1.00 83.94 609 ASP A C 1
ATOM 4677 O O . ASP A 1 609 ? -13.625 3.895 -24.982 1.00 83.94 609 ASP A O 1
ATOM 4681 N N . LEU A 1 610 ? -12.489 1.978 -25.286 1.00 85.56 610 LEU A N 1
ATOM 4682 C CA . LEU A 1 610 ? -11.172 2.606 -25.275 1.00 85.56 610 LEU A CA 1
ATOM 4683 C C . LEU A 1 610 ? -10.826 3.169 -26.664 1.00 85.56 610 LEU A C 1
ATOM 4685 O O . LEU A 1 610 ? -10.792 2.398 -27.634 1.00 85.56 610 LEU A O 1
ATOM 4689 N N . PRO A 1 611 ? -10.494 4.471 -26.767 1.00 89.31 611 PRO A N 1
ATOM 4690 C CA . PRO A 1 611 ? -10.035 5.071 -28.019 1.00 89.31 611 PRO A CA 1
ATOM 4691 C C . PRO A 1 611 ? -8.683 4.487 -28.458 1.00 89.31 611 PRO A C 1
ATOM 4693 O O . PRO A 1 611 ? -7.992 3.842 -27.672 1.00 89.31 611 PRO A O 1
ATOM 4696 N N . GLU A 1 612 ? -8.257 4.770 -29.693 1.00 85.62 612 GLU A N 1
ATOM 4697 C CA . GLU A 1 612 ? -6.977 4.280 -30.245 1.00 85.62 612 GLU A CA 1
ATOM 4698 C C . GLU A 1 612 ? -5.754 4.661 -29.398 1.00 85.62 612 GLU A C 1
ATOM 4700 O O . GLU A 1 612 ? -4.793 3.906 -29.314 1.00 85.62 612 GLU A O 1
ATOM 4705 N N . ASN A 1 613 ? -5.791 5.817 -28.727 1.00 87.75 613 ASN A N 1
ATOM 4706 C CA . ASN A 1 613 ? -4.711 6.246 -27.834 1.00 87.75 613 ASN A CA 1
ATOM 4707 C C . ASN A 1 613 ? -4.766 5.596 -26.437 1.00 87.75 613 ASN A C 1
ATOM 4709 O O . ASN A 1 613 ? -3.966 5.961 -25.576 1.00 87.75 613 ASN A O 1
ATOM 4713 N N . LEU A 1 614 ? -5.724 4.689 -26.208 1.00 91.12 614 LEU A N 1
ATOM 4714 C CA . LEU A 1 614 ? -5.921 3.896 -24.991 1.00 91.12 614 LEU A CA 1
ATOM 4715 C C . LEU A 1 614 ? -6.119 4.713 -23.706 1.00 91.12 614 LEU A C 1
ATOM 4717 O O . LEU A 1 614 ? -6.001 4.186 -22.596 1.00 91.12 614 LEU A O 1
ATOM 4721 N N . ARG A 1 615 ? -6.451 6.003 -23.824 1.00 89.75 615 ARG A N 1
ATOM 4722 C CA . ARG A 1 615 ? -6.751 6.872 -22.682 1.00 89.75 615 ARG A CA 1
ATOM 4723 C C . ARG A 1 615 ? -8.248 6.908 -22.416 1.00 89.75 615 ARG A C 1
ATOM 4725 O O . ARG A 1 615 ? -9.020 7.298 -23.283 1.00 89.75 615 ARG A O 1
ATOM 4732 N N . ALA A 1 616 ? -8.640 6.609 -21.183 1.00 86.25 616 ALA A N 1
ATOM 4733 C CA . ALA A 1 616 ? -10.005 6.795 -20.706 1.00 86.25 616 ALA A CA 1
ATOM 4734 C C . ALA A 1 616 ? -10.025 7.561 -19.386 1.00 86.25 616 ALA A C 1
ATOM 4736 O O . ALA A 1 616 ? -9.122 7.448 -18.558 1.00 86.25 616 ALA A O 1
ATOM 4737 N N . PHE A 1 617 ? -11.094 8.328 -19.193 1.00 85.25 617 PHE A N 1
ATOM 4738 C CA . PHE A 1 617 ? -11.404 8.994 -17.937 1.00 85.25 617 PHE A CA 1
ATOM 4739 C C . PHE A 1 617 ? -12.810 8.577 -17.528 1.00 85.25 617 PHE A C 1
ATOM 4741 O O . PHE A 1 617 ? -13.793 9.047 -18.095 1.00 85.25 617 PHE A O 1
ATOM 4748 N N . ILE A 1 618 ? -12.889 7.659 -16.570 1.00 90.06 618 ILE A N 1
ATOM 4749 C CA . ILE A 1 618 ? -14.153 7.103 -16.097 1.00 90.06 618 ILE A CA 1
ATOM 4750 C C . ILE A 1 618 ? -14.555 7.914 -14.873 1.00 90.06 618 ILE A C 1
ATOM 4752 O O . ILE A 1 618 ? -13.952 7.791 -13.813 1.00 90.06 618 ILE A O 1
ATOM 4756 N N . LEU A 1 619 ? -15.500 8.831 -15.066 1.00 92.75 619 LEU A N 1
ATOM 4757 C CA . LEU A 1 619 ? -15.896 9.778 -14.023 1.00 92.75 619 LEU A CA 1
ATOM 4758 C C . LEU A 1 619 ? -17.068 9.246 -13.199 1.00 92.75 619 LEU A C 1
ATOM 4760 O O . LEU A 1 619 ? -17.056 9.342 -11.980 1.00 92.75 619 LEU A O 1
ATOM 4764 N N . ASP A 1 620 ? -18.075 8.699 -13.875 1.00 94.50 620 ASP A N 1
ATOM 4765 C CA . ASP A 1 620 ? -19.311 8.207 -13.270 1.00 94.50 620 ASP A CA 1
ATOM 4766 C C . ASP A 1 620 ? -19.980 7.223 -14.252 1.00 94.50 620 ASP A C 1
ATOM 4768 O O . ASP A 1 620 ? -20.727 7.655 -15.141 1.00 94.50 620 ASP A O 1
ATOM 4772 N N . PRO A 1 621 ? -19.602 5.931 -14.207 1.00 94.00 621 PRO A N 1
ATOM 4773 C CA . PRO A 1 621 ? -20.004 4.942 -15.201 1.00 94.00 621 PRO A CA 1
ATOM 4774 C C . PRO A 1 621 ? -21.514 4.671 -15.156 1.00 94.00 621 PRO A C 1
ATOM 4776 O O . PRO A 1 621 ? -22.143 4.688 -14.099 1.00 94.00 621 PRO A O 1
ATOM 4779 N N . GLU A 1 622 ? -22.087 4.398 -16.327 1.00 93.31 622 GLU A N 1
ATOM 4780 C CA . GLU A 1 622 ? -23.485 3.982 -16.478 1.00 93.31 622 GLU A CA 1
ATOM 4781 C C . GLU A 1 622 ? -23.678 2.504 -16.094 1.00 93.31 622 GLU A C 1
ATOM 4783 O O . GLU A 1 622 ? -22.727 1.720 -16.074 1.00 93.31 622 GLU A O 1
ATOM 4788 N N . GLY A 1 623 ? -24.932 2.106 -15.869 1.00 93.81 623 GLY A N 1
ATOM 4789 C CA . GLY A 1 623 ? -25.337 0.714 -15.644 1.00 93.81 623 GLY A CA 1
ATOM 4790 C C . GLY A 1 623 ? -25.800 0.443 -14.214 1.00 93.81 623 GLY A C 1
ATOM 4791 O O . GLY A 1 623 ? -25.216 0.933 -13.253 1.00 93.81 623 GLY A O 1
ATOM 4792 N N . GLU A 1 624 ? -26.860 -0.355 -14.067 1.00 96.62 624 GLU A N 1
ATOM 4793 C CA . GLU A 1 624 ? -27.498 -0.603 -12.764 1.00 96.62 624 GLU A CA 1
ATOM 4794 C C . GLU A 1 624 ? -26.595 -1.348 -11.772 1.00 96.62 624 GLU A C 1
ATOM 4796 O O . GLU A 1 624 ? -26.705 -1.138 -10.568 1.00 96.62 624 GLU A O 1
ATOM 4801 N N . GLU A 1 625 ? -25.674 -2.169 -12.272 1.00 95.62 625 GLU A N 1
ATOM 4802 C CA . GLU A 1 625 ? -24.772 -3.008 -11.472 1.00 95.62 625 GLU A CA 1
ATOM 4803 C C . GLU A 1 625 ? -23.318 -2.505 -11.485 1.00 95.62 625 GLU A C 1
ATOM 4805 O O . GLU A 1 625 ? -22.423 -3.148 -10.933 1.00 95.62 625 GLU A O 1
ATOM 4810 N N . SER A 1 626 ? -23.071 -1.362 -12.127 1.00 95.94 626 SER A N 1
ATOM 4811 C CA . SER A 1 626 ? -21.745 -0.759 -12.230 1.00 95.94 626 SER A CA 1
ATOM 4812 C C . SER A 1 626 ? -21.354 -0.110 -10.908 1.00 95.94 626 SER A C 1
ATOM 4814 O O . SER A 1 626 ? -22.108 0.699 -10.357 1.00 95.94 626 SER A O 1
ATOM 4816 N N . TYR A 1 627 ? -20.159 -0.434 -10.411 1.00 97.81 627 TYR A N 1
ATOM 4817 C CA . TYR A 1 627 ? -19.593 0.274 -9.266 1.00 97.81 627 TYR A CA 1
ATOM 4818 C C . TYR A 1 627 ? -19.209 1.715 -9.670 1.00 97.81 627 TYR A C 1
ATOM 4820 O O . TYR A 1 627 ? -18.637 1.901 -10.747 1.00 97.81 627 TYR A O 1
ATOM 4828 N N . PRO A 1 628 ? -19.506 2.749 -8.856 1.00 97.44 628 PRO A N 1
ATOM 4829 C CA . PRO A 1 628 ? -19.431 4.144 -9.308 1.00 97.44 628 PRO A CA 1
ATOM 4830 C C . PRO A 1 628 ? -18.017 4.713 -9.460 1.00 97.44 628 PRO A C 1
ATOM 4832 O O . PRO A 1 628 ? -17.837 5.705 -10.162 1.00 97.44 628 PRO A O 1
ATOM 4835 N N . ILE A 1 629 ? -17.010 4.122 -8.811 1.00 97.81 629 ILE A N 1
ATOM 4836 C CA . ILE A 1 629 ? -15.648 4.670 -8.801 1.00 97.81 629 ILE A CA 1
ATOM 4837 C C . ILE A 1 629 ? -14.670 3.597 -9.262 1.00 97.81 629 ILE A C 1
ATOM 4839 O O . ILE A 1 629 ? -14.140 2.828 -8.460 1.00 97.81 629 ILE A O 1
ATOM 4843 N N . VAL A 1 630 ? -14.440 3.545 -10.571 1.00 95.38 630 VAL A N 1
ATOM 4844 C CA . VAL A 1 630 ? -13.536 2.583 -11.211 1.00 95.38 630 VAL A CA 1
ATOM 4845 C C . VAL A 1 630 ? -12.508 3.292 -12.072 1.00 95.38 630 VAL A C 1
ATOM 4847 O O . VAL A 1 630 ? -12.720 4.409 -12.539 1.00 95.38 630 VAL A O 1
ATOM 4850 N N . THR A 1 631 ? -11.380 2.634 -12.300 1.00 94.12 631 THR A N 1
ATOM 4851 C CA . THR A 1 631 ? -10.354 3.140 -13.206 1.00 94.12 631 THR A CA 1
ATOM 4852 C C . THR A 1 631 ? -9.566 2.000 -13.825 1.00 94.12 631 THR A C 1
ATOM 4854 O O . THR A 1 631 ? -9.409 0.939 -13.219 1.00 94.12 631 THR A O 1
ATOM 4857 N N . PHE A 1 632 ? -9.012 2.251 -15.009 1.00 93.50 632 PHE A N 1
ATOM 4858 C CA . PHE A 1 632 ? -7.832 1.525 -15.459 1.00 93.50 632 PHE A CA 1
ATOM 4859 C C . PHE A 1 632 ? -6.585 2.085 -14.768 1.00 93.50 632 PHE A C 1
ATOM 4861 O O . PHE A 1 632 ? -6.588 3.195 -14.227 1.00 93.50 632 PHE A O 1
ATOM 4868 N N . THR A 1 633 ? -5.501 1.326 -14.804 1.00 93.50 633 THR A N 1
ATOM 4869 C CA . THR A 1 633 ? -4.171 1.821 -14.448 1.00 93.50 633 THR A CA 1
ATOM 4870 C C . THR A 1 633 ? -3.210 1.542 -15.593 1.00 93.50 633 THR A C 1
ATOM 4872 O O . THR A 1 633 ? -3.237 0.473 -16.210 1.00 93.50 633 THR A O 1
ATOM 4875 N N . TRP A 1 634 ? -2.415 2.553 -15.931 1.00 96.38 634 TRP A N 1
ATOM 4876 C CA . TRP A 1 634 ? -1.585 2.580 -17.124 1.00 96.38 634 TRP A CA 1
ATOM 4877 C C . TRP A 1 634 ? -0.130 2.330 -16.766 1.00 96.38 634 TRP A C 1
ATOM 4879 O O . TRP A 1 634 ? 0.441 3.007 -15.905 1.00 96.38 634 TRP A O 1
ATOM 4889 N N . LEU A 1 635 ? 0.487 1.410 -17.498 1.00 97.75 635 LEU A N 1
ATOM 4890 C CA . LEU A 1 635 ? 1.927 1.365 -17.669 1.00 97.75 635 LEU A CA 1
ATOM 4891 C C . LEU A 1 635 ? 2.326 2.417 -18.710 1.00 97.75 635 LEU A C 1
ATOM 4893 O O . LEU A 1 635 ? 1.723 2.520 -19.780 1.00 97.75 635 LEU A O 1
ATOM 4897 N N . LEU A 1 636 ? 3.317 3.230 -18.362 1.00 97.94 636 LEU A N 1
ATOM 4898 C CA . LEU A 1 636 ? 3.874 4.272 -19.217 1.00 97.94 636 LEU A CA 1
ATOM 4899 C C . LEU A 1 636 ? 5.148 3.698 -19.838 1.00 97.94 636 LEU A C 1
ATOM 4901 O O . LEU A 1 636 ? 6.129 3.493 -19.123 1.00 97.94 636 LEU A O 1
ATOM 4905 N N . ALA A 1 637 ? 5.124 3.413 -21.135 1.00 97.94 637 ALA A N 1
ATOM 4906 C CA . ALA A 1 637 ? 6.281 2.919 -21.878 1.00 97.94 637 ALA A CA 1
ATOM 4907 C C . ALA A 1 637 ? 6.751 3.973 -22.883 1.00 97.94 637 ALA A C 1
ATOM 4909 O O . ALA A 1 637 ? 5.950 4.776 -23.374 1.00 97.94 637 ALA A O 1
ATOM 4910 N N . TYR A 1 638 ? 8.045 3.985 -23.196 1.00 97.75 638 TYR A N 1
ATOM 4911 C CA . TYR A 1 638 ? 8.530 4.805 -24.303 1.00 97.75 638 TYR A CA 1
ATOM 4912 C C . TYR A 1 638 ? 8.200 4.132 -25.634 1.00 97.75 638 TYR A C 1
ATOM 4914 O O . TYR A 1 638 ? 8.169 2.908 -25.716 1.00 97.75 638 TYR A O 1
ATOM 4922 N N . LYS A 1 639 ? 7.995 4.917 -26.694 1.00 95.44 639 LYS A N 1
ATOM 4923 C CA . LYS A 1 639 ? 7.928 4.346 -28.051 1.00 95.44 639 LYS A CA 1
ATOM 4924 C C . LYS A 1 639 ? 9.299 3.865 -28.515 1.00 95.44 639 LYS A C 1
ATOM 4926 O O . LYS A 1 639 ? 9.393 2.858 -29.194 1.00 95.44 639 LYS A O 1
ATOM 4931 N N . ASN A 1 640 ? 10.349 4.593 -28.136 1.00 95.94 640 ASN A N 1
ATOM 4932 C CA . ASN A 1 640 ? 11.715 4.316 -28.561 1.00 95.94 640 ASN A CA 1
ATOM 4933 C C . ASN A 1 640 ? 12.618 4.051 -27.348 1.00 95.94 640 ASN A C 1
ATOM 4935 O O . ASN A 1 640 ? 12.657 4.839 -26.393 1.00 95.94 640 ASN A O 1
ATOM 4939 N N . TYR A 1 641 ? 13.367 2.952 -27.396 1.00 96.00 641 TYR A N 1
ATOM 4940 C CA . TYR A 1 641 ? 14.397 2.599 -26.420 1.00 96.00 641 TYR A CA 1
ATOM 4941 C C . TYR A 1 641 ? 15.760 2.527 -27.104 1.00 96.00 641 TYR A C 1
ATOM 4943 O O . TYR A 1 641 ? 15.900 1.866 -28.126 1.00 96.00 641 TYR A O 1
ATOM 4951 N N . ASP A 1 642 ? 16.762 3.184 -26.515 1.00 92.75 642 ASP A N 1
ATOM 4952 C CA . ASP A 1 642 ? 18.115 3.237 -27.086 1.00 92.75 642 ASP A CA 1
ATOM 4953 C C . ASP A 1 642 ? 18.812 1.871 -27.044 1.00 92.75 642 ASP A C 1
ATOM 4955 O O . ASP A 1 642 ? 19.618 1.547 -27.912 1.00 92.75 642 ASP A O 1
ATOM 4959 N N . ASN A 1 643 ? 18.500 1.063 -26.025 1.00 94.44 643 ASN A N 1
ATOM 4960 C CA . ASN A 1 643 ? 19.031 -0.284 -25.864 1.00 94.44 643 ASN A CA 1
ATOM 4961 C C . ASN A 1 643 ? 18.018 -1.325 -26.390 1.00 94.44 643 ASN A C 1
ATOM 4963 O O . ASN A 1 643 ? 16.952 -1.484 -25.781 1.00 94.44 643 ASN A O 1
ATOM 4967 N N . PRO A 1 644 ? 18.350 -2.084 -27.454 1.00 93.81 644 PRO A N 1
ATOM 4968 C CA . PRO A 1 644 ? 17.481 -3.130 -27.995 1.00 93.81 644 PRO A CA 1
ATOM 4969 C C . PRO A 1 644 ? 17.119 -4.228 -26.986 1.00 93.81 644 PRO A C 1
ATOM 4971 O O . PRO A 1 644 ? 16.003 -4.739 -27.010 1.00 93.81 644 PRO A O 1
ATOM 4974 N N . ALA A 1 645 ? 18.022 -4.576 -26.060 1.00 94.81 645 ALA A N 1
ATOM 4975 C CA . ALA A 1 645 ? 17.734 -5.557 -25.013 1.00 94.81 645 ALA A CA 1
ATOM 4976 C C . ALA A 1 645 ? 16.667 -5.038 -24.035 1.00 94.81 645 ALA A C 1
ATOM 4978 O O . ALA A 1 645 ? 15.753 -5.776 -23.672 1.00 94.81 645 ALA A O 1
ATOM 4979 N N . THR A 1 646 ? 16.722 -3.750 -23.676 1.00 96.12 646 THR A N 1
ATOM 4980 C CA . THR A 1 646 ? 15.681 -3.090 -22.871 1.00 96.12 646 THR A CA 1
ATOM 4981 C C . THR A 1 646 ? 14.343 -3.071 -23.613 1.00 96.12 646 THR A C 1
ATOM 4983 O O . THR A 1 646 ? 13.320 -3.378 -23.007 1.00 96.12 646 THR A O 1
ATOM 4986 N N . ALA A 1 647 ? 14.342 -2.772 -24.917 1.00 96.88 647 ALA A N 1
ATOM 4987 C CA . ALA A 1 647 ? 13.134 -2.782 -25.746 1.00 96.88 647 ALA A CA 1
ATOM 4988 C C . ALA A 1 647 ? 12.462 -4.169 -25.767 1.00 96.88 647 ALA A C 1
ATOM 4990 O O . ALA A 1 647 ? 11.284 -4.293 -25.437 1.00 96.88 647 ALA A O 1
ATOM 4991 N N . LYS A 1 648 ? 13.236 -5.227 -26.051 1.00 95.62 648 LYS A N 1
ATOM 4992 C CA . LYS A 1 648 ? 12.761 -6.623 -26.016 1.00 95.62 648 LYS A CA 1
ATOM 4993 C C . LYS A 1 648 ? 12.237 -7.029 -24.644 1.00 95.62 648 LYS A C 1
ATOM 4995 O O . LYS A 1 648 ? 11.190 -7.660 -24.529 1.00 95.62 648 LYS A O 1
ATOM 5000 N N . ALA A 1 649 ? 12.963 -6.667 -23.587 1.00 96.19 649 ALA A N 1
ATOM 5001 C CA . ALA A 1 649 ? 12.553 -6.950 -22.218 1.00 96.19 649 ALA A CA 1
ATOM 5002 C C . ALA A 1 649 ? 11.225 -6.258 -21.856 1.00 96.19 649 ALA A C 1
ATOM 5004 O O . ALA A 1 649 ? 10.411 -6.847 -21.144 1.00 96.19 649 ALA A O 1
ATOM 5005 N N . MET A 1 650 ? 10.987 -5.038 -22.355 1.00 97.69 650 MET A N 1
ATOM 5006 C CA . MET A 1 650 ? 9.725 -4.319 -22.163 1.00 97.69 650 MET A CA 1
ATOM 5007 C C . MET A 1 650 ? 8.549 -5.038 -22.829 1.00 97.69 650 MET A C 1
ATOM 5009 O O . MET A 1 650 ? 7.533 -5.248 -22.169 1.00 97.69 650 MET A O 1
ATOM 5013 N N . GLU A 1 651 ? 8.680 -5.471 -24.084 1.00 95.88 651 GLU A N 1
ATOM 5014 C CA . GLU A 1 651 ? 7.618 -6.231 -24.763 1.00 95.88 651 GLU A CA 1
ATOM 5015 C C . GLU A 1 651 ? 7.377 -7.592 -24.121 1.00 95.88 651 GLU A C 1
ATOM 5017 O O . GLU A 1 651 ? 6.228 -7.965 -23.906 1.00 95.88 651 GLU A O 1
ATOM 5022 N N . ALA A 1 652 ? 8.429 -8.300 -23.707 1.00 94.81 652 ALA A N 1
ATOM 5023 C CA . ALA A 1 652 ? 8.283 -9.563 -22.988 1.00 94.81 652 ALA A CA 1
ATOM 5024 C C . ALA A 1 652 ? 7.558 -9.400 -21.643 1.00 94.81 652 ALA A C 1
ATOM 5026 O O . ALA A 1 652 ? 6.737 -10.240 -21.264 1.00 94.81 652 ALA A O 1
ATOM 5027 N N . MET A 1 653 ? 7.830 -8.306 -20.923 1.00 96.38 653 MET A N 1
ATOM 5028 C CA . MET A 1 653 ? 7.101 -7.959 -19.705 1.00 96.38 653 MET A CA 1
ATOM 5029 C C . MET A 1 653 ? 5.628 -7.651 -20.003 1.00 96.38 653 MET A C 1
ATOM 5031 O O . MET A 1 653 ? 4.755 -8.117 -19.270 1.00 96.38 653 MET A O 1
ATOM 5035 N N . ILE A 1 654 ? 5.350 -6.884 -21.061 1.00 97.19 654 ILE A N 1
ATOM 5036 C CA . ILE A 1 654 ? 3.986 -6.515 -21.461 1.00 97.19 654 ILE A CA 1
ATOM 5037 C C . ILE A 1 654 ? 3.207 -7.749 -21.931 1.00 97.19 654 ILE A C 1
ATOM 5039 O O . ILE A 1 654 ? 2.086 -7.953 -21.477 1.00 97.19 654 ILE A O 1
ATOM 5043 N N . GLU A 1 655 ? 3.795 -8.619 -22.754 1.00 95.38 655 GLU A N 1
ATOM 5044 C CA . GLU A 1 655 ? 3.181 -9.885 -23.169 1.00 95.38 655 GLU A CA 1
ATOM 5045 C C . GLU A 1 655 ? 2.792 -10.724 -21.951 1.00 95.38 655 GLU A C 1
ATOM 5047 O O . GLU A 1 655 ? 1.656 -11.191 -21.855 1.00 95.38 655 GLU A O 1
ATOM 5052 N N . TYR A 1 656 ? 3.708 -10.894 -20.990 1.00 94.62 656 TYR A N 1
ATOM 5053 C CA . TYR A 1 656 ? 3.397 -11.631 -19.769 1.00 94.62 656 TYR A CA 1
ATOM 5054 C C . TYR A 1 656 ? 2.239 -10.979 -19.009 1.00 94.62 656 TYR A C 1
ATOM 5056 O O . TYR A 1 656 ? 1.303 -11.673 -18.616 1.00 94.62 656 TYR A O 1
ATOM 5064 N N . ALA A 1 657 ? 2.277 -9.657 -18.823 1.00 95.69 657 ALA A N 1
ATOM 5065 C CA . ALA A 1 657 ? 1.230 -8.904 -18.138 1.00 95.69 657 ALA A CA 1
ATOM 5066 C C . ALA A 1 657 ? -0.143 -9.059 -18.813 1.00 95.69 657 ALA A C 1
ATOM 5068 O O . ALA A 1 657 ? -1.151 -9.159 -18.118 1.00 95.69 657 ALA A O 1
ATOM 5069 N N . LEU A 1 658 ? -0.185 -9.118 -20.145 1.00 95.06 658 LEU A N 1
ATOM 5070 C CA . LEU A 1 658 ? -1.401 -9.267 -20.948 1.00 95.06 658 LEU A CA 1
ATOM 5071 C C . LEU A 1 658 ? -1.920 -10.709 -21.048 1.00 95.06 658 LEU A C 1
ATOM 5073 O O . LEU A 1 658 ? -3.082 -10.908 -21.392 1.00 95.06 658 LEU A O 1
ATOM 5077 N N . THR A 1 659 ? -1.090 -11.705 -20.735 1.00 92.62 659 THR A N 1
ATOM 5078 C CA . THR A 1 659 ? -1.429 -13.131 -20.851 1.00 92.62 659 THR A CA 1
ATOM 5079 C C . THR A 1 659 ? -1.487 -13.805 -19.479 1.00 92.62 659 THR A C 1
ATOM 5081 O O . THR A 1 659 ? -2.478 -13.691 -18.757 1.00 92.62 659 THR A O 1
ATOM 5084 N N . GLU A 1 660 ? -0.421 -14.499 -19.082 1.00 89.56 660 GLU A N 1
ATOM 5085 C CA . GLU A 1 660 ? -0.313 -15.240 -17.824 1.00 89.56 660 GLU A CA 1
ATOM 5086 C C . GLU A 1 660 ? -0.554 -14.346 -16.601 1.00 89.56 660 GLU A C 1
ATOM 5088 O O . GLU A 1 660 ? -1.205 -14.760 -15.642 1.00 89.56 660 GLU A O 1
ATOM 5093 N N . GLY A 1 661 ? -0.103 -13.093 -16.661 1.00 90.06 661 GLY A N 1
ATOM 5094 C CA . GLY A 1 661 ? -0.280 -12.103 -15.608 1.00 90.06 661 GLY A CA 1
ATOM 5095 C C . GLY A 1 661 ? -1.746 -11.778 -15.309 1.00 90.06 661 GLY A C 1
ATOM 5096 O O . GLY A 1 661 ? -2.103 -11.632 -14.136 1.00 90.06 661 GLY A O 1
ATOM 5097 N N . GLN A 1 662 ? -2.622 -11.737 -16.319 1.00 91.94 662 GLN A N 1
ATOM 5098 C CA . GLN A 1 662 ? -4.047 -11.430 -16.119 1.00 91.94 662 GLN A CA 1
ATOM 5099 C C . GLN A 1 662 ? -4.736 -12.445 -15.197 1.00 91.94 662 GLN A C 1
ATOM 5101 O O . GLN A 1 662 ? -5.634 -12.081 -14.439 1.00 91.94 662 GLN A O 1
ATOM 5106 N N . LYS A 1 663 ? -4.271 -13.704 -15.183 1.00 90.12 663 LYS A N 1
ATOM 5107 C CA . LYS A 1 663 ? -4.831 -14.776 -14.341 1.00 90.12 663 LYS A CA 1
ATOM 5108 C C . LYS A 1 663 ? -4.696 -14.481 -12.842 1.00 90.12 663 LYS A C 1
ATOM 5110 O O . LYS A 1 663 ? -5.509 -14.952 -12.054 1.00 90.12 663 LYS A O 1
ATOM 5115 N N . ALA A 1 664 ? -3.704 -13.680 -12.446 1.00 87.31 664 ALA A N 1
ATOM 5116 C CA . ALA A 1 664 ? -3.487 -13.286 -11.054 1.00 87.31 664 ALA A CA 1
ATOM 5117 C C . ALA A 1 664 ? -4.336 -12.077 -10.611 1.00 87.31 664 ALA A C 1
ATOM 5119 O O . ALA A 1 664 ? -4.388 -11.782 -9.417 1.00 87.31 664 ALA A O 1
ATOM 5120 N N . ALA A 1 665 ? -4.987 -11.362 -11.537 1.00 88.38 665 ALA A N 1
ATOM 5121 C CA . ALA A 1 665 ? -5.670 -10.104 -11.230 1.00 88.38 665 ALA A CA 1
ATOM 5122 C C . ALA A 1 665 ? -6.848 -10.277 -10.240 1.00 88.38 665 ALA A C 1
ATOM 5124 O O . ALA A 1 665 ? -6.808 -9.637 -9.181 1.00 88.38 665 ALA A O 1
ATOM 5125 N N . PRO A 1 666 ? -7.819 -11.194 -10.467 1.00 85.81 666 PRO A N 1
ATOM 5126 C CA . PRO A 1 666 ? -8.975 -11.346 -9.569 1.00 85.81 666 PRO A CA 1
ATOM 5127 C C . PRO A 1 666 ? -8.576 -11.748 -8.144 1.00 85.81 666 PRO A C 1
ATOM 5129 O O . PRO A 1 666 ? -9.179 -11.346 -7.146 1.00 85.81 666 PRO A O 1
ATOM 5132 N N . GLU A 1 667 ? -7.506 -12.537 -8.038 1.00 82.50 667 GLU A N 1
ATOM 5133 C CA . GLU A 1 667 ? -6.981 -13.021 -6.766 1.00 82.50 667 GLU A CA 1
ATOM 5134 C C . GLU A 1 667 ? -6.541 -11.900 -5.833 1.00 82.50 667 GLU A C 1
ATOM 5136 O O . GLU A 1 667 ? -6.643 -12.047 -4.617 1.00 82.50 667 GLU A O 1
ATOM 5141 N N . LEU A 1 668 ? -6.055 -10.806 -6.412 1.00 80.75 668 LEU A N 1
ATOM 5142 C CA . LEU A 1 668 ? -5.508 -9.662 -5.700 1.00 80.75 668 LEU A CA 1
ATOM 5143 C C . LEU A 1 668 ? -6.503 -8.495 -5.603 1.00 80.75 668 LEU A C 1
ATOM 5145 O O . LEU A 1 668 ? -6.166 -7.488 -4.986 1.00 80.75 668 LEU A O 1
ATOM 5149 N N . GLY A 1 669 ? -7.719 -8.651 -6.144 1.00 84.62 669 GLY A N 1
ATOM 5150 C CA . GLY A 1 669 ? -8.766 -7.622 -6.152 1.00 84.62 669 GLY A CA 1
ATOM 5151 C C . GLY A 1 669 ? -8.726 -6.689 -7.364 1.00 84.62 669 GLY A C 1
ATOM 5152 O O . GLY A 1 669 ? -9.233 -5.575 -7.287 1.00 84.62 669 GLY A O 1
ATOM 5153 N N . TYR A 1 670 ? -8.110 -7.120 -8.466 1.00 89.56 670 TYR A N 1
ATOM 5154 C CA . TYR A 1 670 ? -8.068 -6.363 -9.713 1.00 89.56 670 TYR A CA 1
ATOM 5155 C C . TYR A 1 670 ? -8.939 -7.002 -10.790 1.00 89.56 670 TYR A C 1
ATOM 5157 O O . TYR A 1 670 ? -9.133 -8.217 -10.843 1.00 89.56 670 TYR A O 1
ATOM 5165 N N . VAL A 1 671 ? -9.408 -6.163 -11.705 1.00 90.88 671 VAL A N 1
ATOM 5166 C CA . VAL A 1 671 ? -10.191 -6.580 -12.862 1.00 90.88 671 VAL A CA 1
ATOM 5167 C C . VAL A 1 671 ? -9.248 -6.951 -14.008 1.00 90.88 671 VAL A C 1
ATOM 5169 O O . VAL A 1 671 ? -8.459 -6.099 -14.445 1.00 90.88 671 VAL A O 1
ATOM 5172 N N . PRO A 1 672 ? -9.309 -8.193 -14.521 1.00 90.88 672 PRO A N 1
ATOM 5173 C CA . PRO A 1 672 ? -8.574 -8.560 -15.719 1.00 90.88 672 PRO A CA 1
ATOM 5174 C C . PRO A 1 672 ? -9.102 -7.765 -16.915 1.00 90.88 672 PRO A C 1
ATOM 5176 O O . PRO A 1 672 ? -10.290 -7.446 -17.004 1.00 90.88 672 PRO A O 1
ATOM 5179 N N . LEU A 1 673 ? -8.212 -7.426 -17.839 1.00 89.75 673 LEU A N 1
ATOM 5180 C CA . LEU A 1 673 ? -8.589 -6.688 -19.035 1.00 89.75 673 LEU A CA 1
ATOM 5181 C C . LEU A 1 673 ? -9.512 -7.535 -19.927 1.00 89.75 673 LEU A C 1
ATOM 5183 O O . LEU A 1 673 ? -9.244 -8.720 -20.137 1.00 89.75 673 LEU A O 1
ATOM 5187 N N . PRO A 1 674 ? -10.563 -6.936 -20.510 1.00 83.44 674 PRO A N 1
ATOM 5188 C CA . PRO A 1 674 ? -11.341 -7.584 -21.559 1.00 83.44 674 PRO A CA 1
ATOM 5189 C C . PRO A 1 674 ? -10.469 -7.947 -22.772 1.00 83.44 674 PRO A C 1
ATOM 5191 O O . PRO A 1 674 ? -9.530 -7.218 -23.099 1.00 83.44 674 PRO A O 1
ATOM 5194 N N . ALA A 1 675 ? -10.803 -9.029 -23.483 1.00 84.88 675 ALA A N 1
ATOM 5195 C CA . ALA A 1 675 ? -10.002 -9.538 -24.605 1.00 84.88 675 ALA A CA 1
ATOM 5196 C C . ALA A 1 675 ? -9.741 -8.483 -25.698 1.00 84.88 675 ALA A C 1
ATOM 5198 O O . ALA A 1 675 ? -8.609 -8.310 -26.142 1.00 84.88 675 ALA A O 1
ATOM 5199 N N . ASN A 1 676 ? -10.752 -7.687 -26.058 1.00 82.44 676 ASN A N 1
ATOM 5200 C CA . ASN A 1 676 ? -10.601 -6.600 -27.030 1.00 82.44 676 ASN A CA 1
ATOM 5201 C C . ASN A 1 676 ? -9.634 -5.500 -26.553 1.00 82.44 676 ASN A C 1
ATOM 5203 O O . ASN A 1 676 ? -8.995 -4.837 -27.367 1.00 82.44 676 ASN A O 1
ATOM 5207 N N . VAL A 1 677 ? -9.533 -5.276 -25.239 1.00 87.12 677 VAL A N 1
ATOM 5208 C CA . VAL A 1 677 ? -8.564 -4.337 -24.664 1.00 87.12 677 VAL A CA 1
ATOM 5209 C C . VAL A 1 677 ? -7.169 -4.946 -24.705 1.00 87.12 677 VAL A C 1
ATOM 5211 O O . VAL A 1 677 ? -6.242 -4.262 -25.124 1.00 87.12 677 VAL A O 1
ATOM 5214 N N . VAL A 1 678 ? -7.024 -6.225 -24.349 1.00 91.69 678 VAL A N 1
ATOM 5215 C CA . VAL A 1 678 ? -5.752 -6.957 -24.447 1.00 91.69 678 VAL A CA 1
ATOM 5216 C C . VAL A 1 678 ? -5.178 -6.879 -25.864 1.00 91.69 678 VAL A C 1
ATOM 5218 O O . VAL A 1 678 ? -4.017 -6.510 -26.022 1.00 91.69 678 VAL A O 1
ATOM 5221 N N . GLU A 1 679 ? -5.994 -7.133 -26.888 1.00 90.31 679 GLU A N 1
ATOM 5222 C CA . GLU A 1 679 ? -5.581 -7.052 -28.296 1.00 90.31 679 GLU A CA 1
ATOM 5223 C C . GLU A 1 679 ? -5.130 -5.639 -28.692 1.00 90.31 679 GLU A C 1
ATOM 5225 O O . GLU A 1 679 ? -4.062 -5.470 -29.284 1.00 90.31 679 GLU A O 1
ATOM 5230 N N . LYS A 1 680 ? -5.897 -4.604 -28.319 1.00 90.88 680 LYS A N 1
ATOM 5231 C CA . LYS A 1 680 ? -5.528 -3.206 -28.594 1.00 90.88 680 LYS A CA 1
ATOM 5232 C C . LYS A 1 680 ? -4.223 -2.804 -27.888 1.00 90.88 680 LYS A C 1
ATOM 5234 O O . LYS A 1 680 ? -3.408 -2.092 -28.472 1.00 90.88 680 LYS A O 1
ATOM 5239 N N . VAL A 1 681 ? -4.021 -3.242 -26.641 1.00 94.38 681 VAL A N 1
ATOM 5240 C CA . VAL A 1 681 ? -2.803 -2.944 -25.868 1.00 94.38 681 VAL A CA 1
ATOM 5241 C C . VAL A 1 681 ? -1.599 -3.676 -26.453 1.00 94.38 681 VAL A C 1
ATOM 5243 O O . VAL A 1 681 ? -0.550 -3.056 -26.607 1.00 94.38 681 VAL A O 1
ATOM 5246 N N . ALA A 1 682 ? -1.753 -4.950 -26.824 1.00 94.69 682 ALA A N 1
ATOM 5247 C CA . ALA A 1 682 ? -0.706 -5.729 -27.476 1.00 94.69 682 ALA A CA 1
ATOM 5248 C C . ALA A 1 682 ? -0.267 -5.075 -28.789 1.00 94.69 682 ALA A C 1
ATOM 5250 O O . ALA A 1 682 ? 0.914 -4.801 -28.957 1.00 94.69 682 ALA A O 1
ATOM 5251 N N . ALA A 1 683 ? -1.214 -4.720 -29.664 1.00 93.31 683 ALA A N 1
ATOM 5252 C CA . ALA A 1 683 ? -0.915 -4.066 -30.937 1.00 93.31 683 ALA A CA 1
ATOM 5253 C C . ALA A 1 683 ? -0.203 -2.711 -30.768 1.00 93.31 683 ALA A C 1
ATOM 5255 O O . ALA A 1 683 ? 0.663 -2.359 -31.564 1.00 93.31 683 ALA A O 1
ATOM 5256 N N . ALA A 1 684 ? -0.550 -1.939 -29.732 1.00 94.12 684 ALA A N 1
ATOM 5257 C CA . ALA A 1 684 ? 0.137 -0.684 -29.432 1.00 94.12 684 ALA A CA 1
ATOM 5258 C C . ALA A 1 684 ? 1.555 -0.905 -28.877 1.00 94.12 684 ALA A C 1
ATOM 5260 O O . ALA A 1 684 ? 2.448 -0.102 -29.147 1.00 94.12 684 ALA A O 1
ATOM 5261 N N . ALA A 1 685 ? 1.746 -1.957 -28.079 1.00 94.75 685 ALA A N 1
ATOM 5262 C CA . ALA A 1 685 ? 3.014 -2.288 -27.443 1.00 94.75 685 ALA A CA 1
ATOM 5263 C C . ALA A 1 685 ? 4.017 -2.956 -28.394 1.00 94.75 685 ALA A C 1
ATOM 5265 O O . ALA A 1 685 ? 5.203 -2.722 -28.216 1.00 94.75 685 ALA A O 1
ATOM 5266 N N . ASP A 1 686 ? 3.552 -3.677 -29.419 1.00 92.81 686 ASP A N 1
ATOM 5267 C CA . ASP A 1 686 ? 4.365 -4.351 -30.457 1.00 92.81 686 ASP A CA 1
ATOM 5268 C C . ASP A 1 686 ? 5.215 -3.384 -31.312 1.00 92.81 686 ASP A C 1
ATOM 5270 O O . ASP A 1 686 ? 6.010 -3.771 -32.162 1.00 92.81 686 ASP A O 1
ATOM 5274 N N . ALA A 1 687 ? 5.020 -2.077 -31.120 1.00 91.12 687 ALA A N 1
ATOM 5275 C CA . ALA A 1 687 ? 5.821 -1.033 -31.741 1.00 91.12 687 ALA A CA 1
ATOM 5276 C C . ALA A 1 687 ? 7.128 -0.728 -30.979 1.00 91.12 687 ALA A C 1
ATOM 5278 O O . ALA A 1 687 ? 7.880 0.142 -31.423 1.00 91.12 687 ALA A O 1
ATOM 5279 N N . ILE A 1 688 ? 7.383 -1.363 -29.826 1.00 94.62 688 ILE A N 1
ATOM 5280 C CA . ILE A 1 688 ? 8.526 -1.056 -28.952 1.00 94.62 688 ILE A CA 1
ATOM 5281 C C . ILE A 1 688 ? 9.808 -1.730 -29.458 1.00 94.62 688 ILE A C 1
ATOM 5283 O O . ILE A 1 688 ? 10.872 -1.105 -29.434 1.00 94.62 688 ILE A O 1
ATOM 5287 N N . SER A 1 689 ? 9.739 -2.985 -29.909 1.00 90.12 689 SER A N 1
ATOM 5288 C CA . SER A 1 689 ? 10.865 -3.727 -30.469 1.00 90.12 689 SER A CA 1
ATOM 5289 C C . SER A 1 689 ? 10.454 -4.540 -31.700 1.00 90.12 689 SER A C 1
ATOM 5291 O O . SER A 1 689 ? 9.516 -5.322 -31.665 1.00 90.12 689 SER A O 1
ATOM 5293 N N . PRO A 1 690 ? 11.222 -4.472 -32.800 1.00 85.62 690 PRO A N 1
ATOM 5294 C CA . PRO A 1 690 ? 10.993 -5.355 -33.942 1.00 85.62 690 PRO A CA 1
ATOM 5295 C C . PRO A 1 690 ? 11.456 -6.802 -33.686 1.00 85.62 690 PRO A C 1
ATOM 5297 O O . PRO A 1 690 ? 11.258 -7.667 -34.537 1.00 85.62 690 PRO A O 1
ATOM 5300 N N . GLU A 1 691 ? 12.130 -7.070 -32.562 1.00 86.69 691 GLU A N 1
ATOM 5301 C CA . GLU A 1 691 ? 12.777 -8.355 -32.273 1.00 86.69 691 GLU A CA 1
ATOM 5302 C C . GLU A 1 691 ? 11.961 -9.271 -31.341 1.00 86.69 691 GLU A C 1
ATOM 5304 O O . GLU A 1 691 ? 12.339 -10.431 -31.165 1.00 86.69 691 GLU A O 1
ATOM 5309 N N . TYR A 1 692 ? 10.862 -8.792 -30.741 1.00 88.62 692 TYR A N 1
ATOM 5310 C CA . TYR A 1 692 ? 10.024 -9.585 -29.835 1.00 88.62 692 TYR A CA 1
ATOM 5311 C C . TYR A 1 692 ? 8.522 -9.361 -30.096 1.00 88.62 692 TYR A C 1
ATOM 5313 O O . TYR A 1 692 ? 7.839 -8.735 -29.297 1.00 88.62 692 TYR A O 1
ATOM 5321 N N . PRO A 1 693 ? 7.957 -9.921 -31.181 1.00 88.50 693 PRO A N 1
ATOM 5322 C CA . PRO A 1 693 ? 6.539 -9.734 -31.464 1.00 88.50 693 PRO A CA 1
ATOM 5323 C C . PRO A 1 693 ? 5.679 -10.286 -30.319 1.00 88.50 693 PRO A C 1
ATOM 5325 O O . PRO A 1 693 ? 5.843 -11.451 -29.930 1.00 88.50 693 PRO A O 1
ATOM 5328 N N . ILE A 1 694 ? 4.767 -9.471 -29.793 1.00 91.06 694 ILE A N 1
ATOM 5329 C CA . ILE A 1 694 ? 3.849 -9.808 -28.706 1.00 91.06 694 ILE A CA 1
ATOM 5330 C C . ILE A 1 694 ? 2.799 -10.795 -29.219 1.00 91.06 694 ILE A C 1
ATOM 5332 O O . ILE A 1 694 ? 2.106 -10.564 -30.207 1.00 91.06 694 ILE A O 1
ATOM 5336 N N . ASN A 1 695 ? 2.636 -11.902 -28.498 1.00 89.00 695 ASN A N 1
ATOM 5337 C CA . ASN A 1 695 ? 1.646 -12.929 -28.789 1.00 89.00 695 ASN A CA 1
ATOM 5338 C C . ASN A 1 695 ? 0.646 -13.039 -27.637 1.00 89.00 695 ASN A C 1
ATOM 5340 O O . ASN A 1 695 ? 0.907 -13.676 -26.615 1.00 89.00 695 ASN A O 1
ATOM 5344 N N . VAL A 1 696 ? -0.517 -12.429 -27.836 1.00 85.31 696 VAL A N 1
ATOM 5345 C CA . VAL A 1 696 ? -1.700 -12.607 -26.997 1.00 85.31 696 VAL A CA 1
ATOM 5346 C C . VAL A 1 696 ? -2.628 -13.579 -27.724 1.00 85.31 696 VAL A C 1
ATOM 5348 O O . VAL A 1 696 ? -3.373 -13.194 -28.617 1.00 85.31 696 VAL A O 1
ATOM 5351 N N . ALA A 1 697 ? -2.529 -14.876 -27.425 1.00 63.94 697 ALA A N 1
ATOM 5352 C CA . ALA A 1 697 ? -3.419 -15.855 -28.047 1.00 63.94 697 ALA A CA 1
ATOM 5353 C C . ALA A 1 697 ? -4.878 -15.527 -27.684 1.00 63.94 697 ALA A C 1
ATOM 5355 O O . ALA A 1 697 ? -5.209 -15.411 -26.501 1.00 63.94 697 ALA A O 1
ATOM 5356 N N . SER A 1 698 ? -5.736 -15.380 -28.696 1.00 42.25 698 SER A N 1
ATOM 5357 C CA . SER A 1 698 ? -7.183 -15.241 -28.532 1.00 42.25 698 SER A CA 1
ATOM 5358 C C . SER A 1 698 ? -7.733 -16.552 -27.958 1.00 42.25 698 SER A C 1
ATOM 5360 O O . SER A 1 698 ? -7.919 -17.516 -28.701 1.00 42.25 698 SER A O 1
ATOM 5362 N N . ASN A 1 699 ? -7.912 -16.626 -26.638 1.00 33.00 699 ASN A N 1
ATOM 5363 C CA . ASN A 1 699 ? -8.659 -17.715 -26.000 1.00 33.00 699 ASN A CA 1
ATOM 5364 C C . ASN A 1 699 ? -10.161 -17.464 -26.089 1.00 33.00 699 ASN A C 1
ATOM 5366 O O . ASN A 1 699 ? -10.577 -16.327 -25.767 1.00 33.00 699 ASN A O 1
#

Sequence (699 aa):
MVTTLVGRYEVTQTLGGGGFAITYLARDIMQPSKPLCVVKQLRPNQNHPRVIDFFNKEAAILEKLGKHPQIPQLLAHFQEEDNLYIVQEFIEGHDLSQELSPGKRLSEAYVNKLLKDVLEVLSFVHKYGVIHRDIKPQNLMRRREDGRIFLIDFGAVKELGSLMINTQGEIKSSVVIGTPGFMPTEQGLGKPCLASDIYAVGMIAIQALTGLQPFELEENPQTGEVIWLEKSQVSQNLAEVITKMVRRHYSLRYSHATDALQGLTTLAQTVPTPSIESTLLNPPIPSPNPVPTPQPITPTPTPVSTPQITPTPKSTINFSRRRTLQILGFAGGGLVTAIIANQLFTKPSIKDNNETAPLSRNDEDQIITPRLDLGGDTTLNGAGASFPRLLYERWFKDINFKYPNLRINYQSIGSGAGVRQFIAGTVDFGASDVAMKDEEIAKVDRGVLLLPMTGGSVVLAYNLPGINELKLPRQVYTDIFLGQITKWNDPEIAAANPSTNLPDQNITVVTRSDGSGTTAVFTKHLSAISDEWKNGPGDGKTISWPTGIGAKRNEGITAQVQQTPGAIGYVEYGYGKNQGLTMATLENKAGKFVAPSDESASKALGAIDLPENLRAFILDPEGEESYPIVTFTWLLAYKNYDNPATAKAMEAMIEYALTEGQKAAPELGYVPLPANVVEKVAAAADAISPEYPINVASN

pLDDT: mean 80.22, std 23.31, range [24.05, 98.81]

InterPro domains:
  IPR000719 Protein kinase domain [PF00069] (9-261)
  IPR000719 Protein kinase domain [PS50011] (9-267)
  IPR000719 Protein kinase domain [SM00220] (9-267)
  IPR005673 Phosphate ABC transporter, substrate-binding protein PstS [TIGR00975] (380-688)
  IPR011009 Protein kinase-like domain superfamily [SSF56112] (6-310)
  IPR017441 Protein kinase, ATP binding site [PS00107] (15-40)
  IPR024370 PBP domain [PF12849] (377-658)
  IPR050962 Phosphate-binding protein PstS [PTHR42996] (370-688)

Secondary structure (DSSP, 8-state):
---EETTTEEEEEEEEE-SSEEEEEEEETTSTT--EEEEEEEPTT---HHHHHHHHHHHHHHHHH--BTTBPPEEEEEEETTEEEEEEE---EEEGGGTS-TTPPPPHHHHHHHHHHHHHHHHHHHHTT------SGGGEEEETTT-PEEE---SGGGGGGGEEE-TT--EEE----PPTTTS-HHHHTT---HHHHHHHHHHHHHHHHH---GGGSEE-TTT--EE-GGG----HHHHHHHHHHT-SSGGGS-SSHHHHHHHHHHTTS---------------------PPPPPPP-PPPPPPPPPP-----PPP------------------------------------------------------S---SS-EEEEEEE-STTHHHHHHHHHHHHHH-TTEEEEEEE--HHHHHHHHHTT-SSEEEESSPPPHHHHTT-TT-EEEEEEEEEEEEEEE--TT----EE-HHHHHHHHHTS--BTT-HHHHHH-TTS---S-B-EEEEE-S--HHHHHHHHHHHHH-HHHHHTT--SSS---SS-EEESHHHHHHHHHHHSTTEEEEEEHHHHHHTT-EE-EEE-TTS-EE---HHHHHHHHHT----TT-----SS--STT--SSEEEEEEEEES--SSHHHHHHHHHHHHHHHTGGGGGHHHHT-BPPPHHHHHHHHHHHTTS-TTS-------

Organism: NCBI:txid1973488

Radius of gyration: 32.05 Å; chains: 1; bounding box: 105×98×89 Å